Protein AF-A0A7L4RLP1-F1 (afdb_monomer)

Secondary structure (DSSP, 8-state):
-----STTSTTTSSSSSS----------------------EEEEEEEES-SEE-TT-EEEEEEEEEE-SSS-EEEEEEEEEE-TTS-EEEEEEPPPEEE-TT-EEEEEEEEE-TTPPSEEEEEEEEEEETTEEEEEEEEEEEE---SS-BTB-----PPPPPPS----B--SEEEEEEEEEEEEETT-EEEEEEEEEE-SSS-EEEEEEEESS-GGGEE-S-SEEEE-TT-EEEEEEEEE--TTPPSEEEEEEEEEESSS-EEEEEEEEEE---TT--S-EEEEEEEEETTTTEEEEEEEEE--SSS-EEEEEEEEEPPGGGTTS-EEESSSPPEEEEETTEEEEEEEEEEE-TT-EEEEEEEES---SSTHHHHT----EEEEE----HHHHEEEEEEEE--EETT-EEEEEEEEEE--SS-EEEEEEEE--TTEEEESSEEEEEEPTTEEEEEEEEEEE-S--SSEEEEEEEEE-SS-EEEEEEEEEEE----GGG--SSTT--HHHHHHHHHHHHHHHHHHHHHHHHHHHH------HHHHHHHHHHHHHHHHTT--

Structure (mmCIF, N/CA/C/O backbone):
data_AF-A0A7L4RLP1-F1
#
_entry.id   AF-A0A7L4RLP1-F1
#
loop_
_atom_site.group_PDB
_atom_site.id
_atom_site.type_symbol
_atom_site.label_atom_id
_atom_site.label_alt_id
_atom_site.label_comp_id
_atom_site.label_asym_id
_atom_site.label_entity_id
_atom_site.label_seq_id
_atom_site.pdbx_PDB_ins_code
_atom_site.Cartn_x
_atom_site.Cartn_y
_atom_site.Cartn_z
_atom_site.occupancy
_atom_site.B_iso_or_equiv
_atom_site.auth_seq_id
_atom_site.auth_comp_id
_atom_site.auth_asym_id
_atom_site.auth_atom_id
_atom_site.pdbx_PDB_model_num
ATOM 1 N N . MET A 1 1 ? -9.596 30.353 81.092 1.00 39.12 1 MET A N 1
ATOM 2 C CA . MET A 1 1 ? -9.784 31.436 80.103 1.00 39.12 1 MET A CA 1
ATOM 3 C C . MET A 1 1 ? -9.853 30.833 78.700 1.00 39.12 1 MET A C 1
ATOM 5 O O . MET A 1 1 ? -8.863 30.300 78.221 1.00 39.12 1 MET A O 1
ATOM 9 N N . ARG A 1 2 ? -11.062 30.830 78.116 1.00 36.66 2 ARG A N 1
ATOM 10 C CA . ARG A 1 2 ? -11.370 30.705 76.669 1.00 36.66 2 ARG A CA 1
ATOM 11 C C . ARG A 1 2 ? -11.007 32.035 75.952 1.00 36.66 2 ARG A C 1
ATOM 13 O O . ARG A 1 2 ? -10.793 32.994 76.691 1.00 36.66 2 ARG A O 1
ATOM 20 N N . PRO A 1 3 ? -11.055 32.176 74.602 1.00 52.66 3 PRO A N 1
ATOM 21 C CA . PRO A 1 3 ? -11.388 31.195 73.555 1.00 52.66 3 PRO A CA 1
ATOM 22 C C . PRO A 1 3 ? -10.395 31.129 72.364 1.00 52.66 3 PRO A C 1
ATOM 24 O O . PRO A 1 3 ? -9.657 32.058 72.060 1.00 52.66 3 PRO A O 1
ATOM 27 N N . ARG A 1 4 ? -10.479 30.015 71.625 1.00 49.50 4 ARG A N 1
ATOM 28 C CA . ARG A 1 4 ? -10.108 29.857 70.209 1.00 49.50 4 ARG A CA 1
ATOM 29 C C . ARG A 1 4 ? -11.377 29.444 69.452 1.00 49.50 4 ARG A C 1
ATOM 31 O O . ARG A 1 4 ? -11.600 28.249 69.317 1.00 49.50 4 ARG A O 1
ATOM 38 N N . ILE A 1 5 ? -12.230 30.382 69.034 1.00 45.12 5 ILE A N 1
ATOM 39 C CA . ILE A 1 5 ? -13.384 30.124 68.141 1.00 45.12 5 ILE A CA 1
ATOM 40 C C . ILE A 1 5 ? -13.726 31.425 67.394 1.00 45.12 5 ILE A C 1
ATOM 42 O O . ILE A 1 5 ? -14.712 32.049 67.738 1.00 45.12 5 ILE A O 1
ATOM 46 N N . GLU A 1 6 ? -12.932 31.865 66.409 1.00 41.09 6 GLU A N 1
ATOM 47 C CA . GLU A 1 6 ? -13.387 32.922 65.464 1.00 41.09 6 GLU A CA 1
ATOM 48 C C . GLU A 1 6 ? -12.879 32.768 64.012 1.00 41.09 6 GLU A C 1
ATOM 50 O O . GLU A 1 6 ? -13.422 33.389 63.108 1.00 41.09 6 GLU A O 1
ATOM 55 N N . ILE A 1 7 ? -11.919 31.886 63.707 1.00 45.38 7 ILE A N 1
ATOM 56 C CA . ILE A 1 7 ? -11.312 31.852 62.354 1.00 45.38 7 ILE A CA 1
ATOM 57 C C . ILE A 1 7 ? -12.051 30.926 61.359 1.00 45.38 7 ILE A C 1
ATOM 59 O O . ILE A 1 7 ? -11.829 31.006 60.156 1.00 45.38 7 ILE A O 1
ATOM 63 N N . ALA A 1 8 ? -13.001 30.101 61.811 1.00 40.88 8 ALA A N 1
ATOM 64 C CA . ALA A 1 8 ? -13.726 29.181 60.921 1.00 40.88 8 ALA A CA 1
ATOM 65 C C . ALA A 1 8 ? -14.966 29.792 60.230 1.00 40.88 8 ALA A C 1
ATOM 67 O O . ALA A 1 8 ? -15.481 29.195 59.291 1.00 40.88 8 ALA A O 1
ATOM 68 N N . ILE A 1 9 ? -15.438 30.974 60.649 1.00 41.31 9 ILE A N 1
ATOM 69 C CA . ILE A 1 9 ? -16.675 31.581 60.111 1.00 41.31 9 ILE A CA 1
ATOM 70 C C . ILE A 1 9 ? -16.385 32.596 58.987 1.00 41.31 9 ILE A C 1
ATOM 72 O O . ILE A 1 9 ? -17.222 32.812 58.116 1.00 41.31 9 ILE A O 1
ATOM 76 N N . LEU A 1 10 ? -15.167 33.143 58.903 1.00 39.00 10 LEU A N 1
ATOM 77 C CA . LEU A 1 10 ? -14.805 34.146 57.889 1.00 39.00 10 LEU A CA 1
ATOM 78 C C . LEU A 1 10 ? -14.444 33.570 56.507 1.00 39.00 10 LEU A C 1
ATOM 80 O O . LEU A 1 10 ? -14.458 34.307 55.526 1.00 39.00 10 LEU A O 1
ATOM 84 N N . PHE A 1 11 ? -14.190 32.262 56.394 1.00 39.62 11 PHE A N 1
ATOM 85 C CA . PHE A 1 11 ? -13.879 31.620 55.106 1.00 39.62 11 PHE A CA 1
ATOM 86 C C . PHE A 1 11 ? -15.116 31.064 54.376 1.00 39.62 11 PHE A C 1
ATOM 88 O O . PHE A 1 11 ? -15.053 30.802 53.178 1.00 39.62 11 PHE A O 1
ATOM 95 N N . SER A 1 12 ? -16.257 30.936 55.066 1.00 35.69 12 SER A N 1
ATOM 96 C CA . SER A 1 12 ? -17.522 30.477 54.467 1.00 35.69 12 SER A CA 1
ATOM 97 C C . SER A 1 12 ? -18.300 31.597 53.768 1.00 35.69 12 SER A C 1
ATOM 99 O O . SER A 1 12 ? -19.121 31.310 52.901 1.00 35.69 12 SER A O 1
ATOM 101 N N . SER A 1 13 ? -18.054 32.864 54.115 1.00 35.47 13 SER A N 1
ATOM 102 C CA . SER A 1 13 ? -18.838 34.001 53.604 1.00 35.47 13 SER A CA 1
ATOM 103 C C . SER A 1 13 ? -18.221 34.684 52.378 1.00 35.47 13 SER A C 1
ATOM 105 O O . SER A 1 13 ? -18.878 35.505 51.747 1.00 35.47 13 SER A O 1
ATOM 107 N N . PHE A 1 14 ? -16.982 34.343 52.005 1.00 37.22 14 PHE A N 1
ATOM 108 C CA . PHE A 1 14 ? -16.291 34.941 50.851 1.00 37.22 14 PHE A CA 1
ATOM 109 C C . PHE A 1 14 ? -16.418 34.113 49.558 1.00 37.22 14 PHE A C 1
ATOM 111 O O . PHE A 1 14 ? -16.071 34.587 48.481 1.00 37.22 14 PHE A O 1
ATOM 118 N N . LEU A 1 15 ? -16.962 32.893 49.636 1.00 35.09 15 LEU A N 1
ATOM 119 C CA . LEU A 1 15 ? -17.110 31.988 48.487 1.00 35.09 15 LEU A CA 1
ATOM 120 C C . LEU A 1 15 ? -18.535 31.950 47.904 1.00 35.09 15 LEU A C 1
ATOM 122 O O . LEU A 1 15 ? -18.807 31.152 47.013 1.00 35.09 15 LEU A O 1
ATOM 126 N N . LEU A 1 16 ? -19.430 32.833 48.369 1.00 34.00 16 LEU A N 1
ATOM 127 C CA . LEU A 1 16 ? -20.825 32.924 47.910 1.00 34.00 16 LEU A CA 1
ATOM 128 C C . LEU A 1 16 ? -21.128 34.168 47.044 1.00 34.00 16 LEU A C 1
ATOM 130 O O . LEU A 1 16 ? -22.289 34.457 46.779 1.00 34.00 16 LEU A O 1
ATOM 134 N N . LEU A 1 17 ? -20.104 34.912 46.601 1.00 33.91 17 LEU A N 1
ATOM 135 C CA . LEU A 1 17 ? -20.259 36.192 45.879 1.00 33.91 17 LEU A CA 1
ATOM 136 C C . LEU A 1 17 ? -19.638 36.218 44.466 1.00 33.91 17 LEU A C 1
ATOM 138 O O . LEU A 1 17 ? -19.551 37.277 43.856 1.00 33.91 17 LEU A O 1
ATOM 142 N N . LEU A 1 18 ? -19.250 35.060 43.913 1.00 34.50 18 LEU A N 1
ATOM 143 C CA . LEU A 1 18 ? -18.668 34.935 42.561 1.00 34.50 18 LEU A CA 1
ATOM 144 C C . LEU A 1 18 ? -19.548 34.167 41.553 1.00 34.50 18 LEU A C 1
ATOM 146 O O . LEU A 1 18 ? -19.056 33.712 40.525 1.00 34.50 18 LEU A O 1
ATOM 150 N N . ALA A 1 19 ? -20.853 34.053 41.808 1.00 37.62 19 ALA A N 1
ATOM 151 C CA . ALA A 1 19 ? -21.810 33.435 40.885 1.00 37.62 19 ALA A CA 1
ATOM 152 C C . ALA A 1 19 ? -22.995 34.368 40.585 1.00 37.62 19 ALA A C 1
ATOM 154 O O . ALA A 1 19 ? -24.143 34.043 40.873 1.00 37.62 19 ALA A O 1
ATOM 155 N N . ILE A 1 20 ? -22.718 35.542 40.008 1.00 38.56 20 ILE A N 1
ATOM 156 C CA . ILE A 1 20 ? -23.745 36.338 39.323 1.00 38.56 20 ILE A CA 1
ATOM 157 C C . ILE A 1 20 ? -23.470 36.215 37.819 1.00 38.56 20 ILE A C 1
ATOM 159 O O . ILE A 1 20 ? -22.458 36.747 37.355 1.00 38.56 20 ILE A O 1
ATOM 163 N N . PRO A 1 21 ? -24.315 35.520 37.038 1.00 39.47 21 PRO A N 1
ATOM 164 C CA . PRO A 1 21 ? -24.238 35.599 35.590 1.00 39.47 21 PRO A CA 1
ATOM 165 C C . PRO A 1 21 ? -24.695 36.999 35.171 1.00 39.47 21 PRO A C 1
ATOM 167 O O . PRO A 1 21 ? -25.851 37.376 35.353 1.00 39.47 21 PRO A O 1
ATOM 170 N N . ILE A 1 22 ? -23.772 37.792 34.630 1.00 38.44 22 ILE A N 1
ATOM 171 C CA . ILE A 1 22 ? -24.110 39.030 33.932 1.00 38.44 22 ILE A CA 1
ATOM 172 C C . ILE A 1 22 ? -24.711 38.604 32.588 1.00 38.44 22 ILE A C 1
ATOM 174 O O . ILE A 1 22 ? -23.985 38.323 31.638 1.00 38.44 22 ILE A O 1
ATOM 178 N N . CYS A 1 23 ? -26.040 38.498 32.525 1.00 37.50 23 CYS A N 1
ATOM 179 C CA . CYS A 1 23 ? -26.764 38.438 31.259 1.00 37.50 23 CYS A CA 1
ATOM 180 C C . CYS A 1 23 ? -26.601 39.790 30.558 1.00 37.50 23 CYS A C 1
ATOM 182 O O . CYS A 1 23 ? -27.240 40.770 30.939 1.00 37.50 23 CYS A O 1
ATOM 184 N N . SER A 1 24 ? -25.733 39.858 29.549 1.00 38.56 24 SER A N 1
ATOM 185 C CA . SER A 1 24 ? -25.779 40.930 28.563 1.00 38.56 24 SER A CA 1
ATOM 186 C C . SER A 1 24 ? -26.797 40.554 27.488 1.00 38.56 24 SER A C 1
ATOM 188 O O . SER A 1 24 ? -26.629 39.582 26.754 1.00 38.56 24 SER A O 1
ATOM 190 N N . GLU A 1 25 ? -27.875 41.330 27.389 1.00 41.38 25 GLU A N 1
ATOM 191 C CA . GLU A 1 25 ? -28.794 41.286 26.252 1.00 41.38 25 GLU A CA 1
ATOM 192 C C . GLU A 1 25 ? -28.092 41.886 25.025 1.00 41.38 25 GLU A C 1
ATOM 194 O O . GLU A 1 25 ? -28.233 43.060 24.685 1.00 41.38 25 GLU A O 1
ATOM 199 N N . GLY A 1 26 ? -27.253 41.077 24.379 1.00 39.50 26 GLY A N 1
ATOM 200 C CA . GLY A 1 26 ? -26.740 41.364 23.049 1.00 39.50 26 GLY A CA 1
ATOM 201 C C . GLY A 1 26 ? -27.787 40.965 22.018 1.00 39.50 26 GLY A C 1
ATOM 202 O O . GLY A 1 26 ? -27.977 39.776 21.767 1.00 39.50 26 GLY A O 1
ATOM 203 N N . TYR A 1 27 ? -28.453 41.946 21.410 1.00 35.88 27 TYR A N 1
ATOM 204 C CA . TYR A 1 27 ? -29.290 41.738 20.230 1.00 35.88 27 TYR A CA 1
ATOM 205 C C . TYR A 1 27 ? -28.430 41.136 19.111 1.00 35.88 27 TYR A C 1
ATOM 207 O O . TYR A 1 27 ? -27.682 41.835 18.429 1.00 35.88 27 TYR A O 1
ATOM 215 N N . THR A 1 28 ? -28.497 39.818 18.946 1.00 38.31 28 THR A N 1
ATOM 216 C CA . THR A 1 28 ? -27.893 39.115 17.818 1.00 38.31 28 THR A CA 1
ATOM 217 C C . THR A 1 28 ? -28.867 39.207 16.658 1.00 38.31 28 THR A C 1
ATOM 219 O O . THR A 1 28 ? -29.883 38.514 16.604 1.00 38.31 28 THR A O 1
ATOM 222 N N . THR A 1 29 ? -28.570 40.099 15.717 1.00 36.66 29 THR A N 1
ATOM 223 C CA . THR A 1 29 ? -29.226 40.118 14.412 1.00 36.66 29 THR A CA 1
ATOM 224 C C . THR A 1 29 ? -28.964 38.766 13.755 1.00 36.66 29 THR A C 1
ATOM 226 O O . THR A 1 29 ? -27.879 38.511 13.236 1.00 36.66 29 THR A O 1
ATOM 229 N N . THR A 1 30 ? -29.937 37.862 13.838 1.00 35.09 30 THR A N 1
ATOM 230 C CA . THR A 1 30 ? -29.843 36.536 13.230 1.00 35.09 30 THR A CA 1
ATOM 231 C C . THR A 1 30 ? -30.061 36.724 11.734 1.00 35.09 30 THR A C 1
ATOM 233 O O . THR A 1 30 ? -31.189 36.720 11.252 1.00 35.09 30 THR A O 1
ATOM 236 N N . GLN A 1 31 ? -28.984 36.981 10.989 1.00 35.25 31 GLN A N 1
ATOM 237 C CA . GLN A 1 31 ? -29.020 36.853 9.537 1.00 35.25 31 GLN A CA 1
ATOM 238 C C . GLN A 1 31 ? -29.075 35.361 9.216 1.00 35.25 31 GLN A C 1
ATOM 240 O O . GLN A 1 31 ? -28.064 34.661 9.246 1.00 35.25 31 GLN A O 1
ATOM 245 N N . THR A 1 32 ? -30.277 34.858 8.956 1.00 33.44 32 THR A N 1
ATOM 246 C CA . THR A 1 32 ? -30.477 33.504 8.447 1.00 33.44 32 THR A CA 1
ATOM 247 C C . THR A 1 32 ? -30.023 33.479 6.991 1.00 33.44 32 THR A C 1
ATOM 249 O O . THR A 1 32 ? -30.786 33.782 6.076 1.00 33.44 32 THR A O 1
ATOM 252 N N . TYR A 1 33 ? -28.751 33.157 6.762 1.00 37.31 33 TYR A N 1
ATOM 253 C CA . TYR A 1 33 ? -28.287 32.782 5.434 1.00 37.31 33 TYR A CA 1
ATOM 254 C C . TYR A 1 33 ? -28.877 31.407 5.128 1.00 37.31 33 TYR A C 1
ATOM 256 O O . TYR A 1 33 ? -28.449 30.405 5.700 1.00 37.31 33 TYR A O 1
ATOM 264 N N . MET A 1 34 ? -29.875 31.347 4.246 1.00 38.09 34 MET A N 1
ATOM 265 C CA . MET A 1 34 ? -30.231 30.083 3.607 1.00 38.09 34 MET A CA 1
ATOM 266 C C . MET A 1 34 ? -29.081 29.728 2.665 1.00 38.09 34 MET A C 1
ATOM 268 O O . MET A 1 34 ? -29.043 30.169 1.519 1.00 38.09 34 MET A O 1
ATOM 272 N N . ALA A 1 35 ? -28.085 29.010 3.185 1.00 52.41 35 ALA A N 1
ATOM 273 C CA . ALA A 1 35 ? -27.053 28.421 2.353 1.00 52.41 35 ALA A CA 1
ATOM 274 C C . ALA A 1 35 ? -27.744 27.395 1.456 1.00 52.41 35 ALA A C 1
ATOM 276 O O . ALA A 1 35 ? -28.312 26.422 1.950 1.00 52.41 35 ALA A O 1
ATOM 277 N N . VAL A 1 36 ? -27.746 27.645 0.147 1.00 62.75 36 VAL A N 1
ATOM 278 C CA . VAL A 1 36 ? -28.240 26.671 -0.824 1.00 62.75 36 VAL A CA 1
ATOM 279 C C . VAL A 1 36 ? -27.369 25.424 -0.677 1.00 62.75 36 VAL A C 1
ATOM 281 O O . VAL A 1 36 ? -26.151 25.476 -0.862 1.00 62.75 36 VAL A O 1
ATOM 284 N N . THR A 1 37 ? -27.979 24.324 -0.246 1.00 79.75 37 THR A N 1
ATOM 285 C CA . THR A 1 37 ? -27.302 23.039 -0.102 1.00 79.75 37 THR A CA 1
ATOM 286 C C . THR A 1 37 ? -27.323 22.340 -1.451 1.00 79.75 37 THR A C 1
ATOM 288 O O . THR A 1 37 ? -28.371 21.858 -1.870 1.00 79.75 37 THR A O 1
ATOM 291 N N . GLU A 1 38 ? -26.182 22.294 -2.130 1.00 92.50 38 GLU A N 1
ATOM 292 C CA . GLU A 1 38 ? -26.035 21.580 -3.401 1.00 92.50 38 GLU A CA 1
ATOM 293 C C . GLU A 1 38 ? -24.974 20.490 -3.241 1.00 92.50 38 GLU A C 1
ATOM 295 O O . GLU A 1 38 ? -23.873 20.775 -2.743 1.00 92.50 38 GLU A O 1
ATOM 300 N N . PRO A 1 39 ? -25.254 19.247 -3.655 1.00 95.62 39 PRO A N 1
ATOM 301 C CA . PRO A 1 39 ? -24.224 18.232 -3.750 1.00 95.62 39 PRO A CA 1
ATOM 302 C C . PRO A 1 39 ? -23.351 18.494 -4.975 1.00 95.62 39 PRO A C 1
ATOM 304 O O . PRO A 1 39 ? -23.808 18.986 -6.009 1.00 95.62 39 PRO A O 1
ATOM 307 N N . ARG A 1 40 ? -22.066 18.158 -4.870 1.00 97.06 40 ARG A N 1
ATOM 308 C CA . ARG A 1 40 ? -21.119 18.266 -5.983 1.00 97.06 40 ARG A CA 1
ATOM 309 C C . ARG A 1 40 ? -20.174 17.087 -5.922 1.00 97.06 40 ARG A C 1
ATOM 311 O O . ARG A 1 40 ? -19.381 16.996 -4.989 1.00 97.06 40 ARG A O 1
ATOM 318 N N . VAL A 1 41 ? -20.287 16.186 -6.891 1.00 97.62 41 VAL A N 1
ATOM 319 C CA . VAL A 1 41 ? -19.477 14.968 -6.946 1.00 97.62 41 VAL A CA 1
ATOM 320 C C . VAL A 1 41 ? -18.426 15.104 -8.038 1.00 97.62 41 VAL A C 1
ATOM 322 O O . VAL A 1 41 ? -18.726 15.504 -9.161 1.00 97.62 41 VAL A O 1
ATOM 325 N N . GLU A 1 42 ? -17.192 14.750 -7.704 1.00 98.06 42 GLU A N 1
ATOM 326 C CA . GLU A 1 42 ? -16.085 14.606 -8.648 1.00 98.06 42 GLU A CA 1
ATOM 327 C C . GLU A 1 42 ? -15.537 13.176 -8.618 1.00 98.06 42 GLU A C 1
ATOM 329 O O . GLU A 1 42 ? -15.527 12.521 -7.571 1.00 98.06 42 GLU A O 1
ATOM 334 N N . VAL A 1 43 ? -15.048 12.714 -9.767 1.00 98.12 43 VAL A N 1
ATOM 335 C CA . VAL A 1 43 ? -14.184 11.535 -9.854 1.00 98.12 43 VAL A CA 1
ATOM 336 C C . VAL A 1 43 ? -12.761 12.011 -9.592 1.00 98.12 43 VAL A C 1
ATOM 338 O O . VAL A 1 43 ? -12.214 12.810 -10.354 1.00 98.12 43 VAL A O 1
ATOM 341 N N . ARG A 1 44 ? -12.170 11.555 -8.492 1.00 95.69 44 ARG A N 1
ATOM 342 C CA . ARG A 1 44 ? -10.816 11.929 -8.079 1.00 95.69 44 ARG A CA 1
ATOM 343 C C . ARG A 1 44 ? -9.748 11.116 -8.783 1.00 95.69 44 ARG A C 1
ATOM 345 O O . ARG A 1 44 ? -8.745 11.691 -9.192 1.00 95.69 44 ARG A O 1
ATOM 352 N N . ASP A 1 45 ? -9.964 9.812 -8.899 1.00 92.62 45 ASP A N 1
ATOM 353 C CA . ASP A 1 45 ? -8.993 8.897 -9.486 1.00 92.62 45 ASP A CA 1
ATOM 354 C C . ASP A 1 45 ? -9.680 7.690 -10.135 1.00 92.62 45 ASP A C 1
ATOM 356 O O . ASP A 1 45 ? -10.810 7.333 -9.785 1.00 92.62 45 ASP A O 1
ATOM 360 N N . LEU A 1 46 ? -8.966 7.079 -11.075 1.00 96.81 46 LEU A N 1
ATOM 361 C CA . LEU A 1 46 ? -9.281 5.808 -11.711 1.00 96.81 46 LEU A CA 1
ATOM 362 C C . LEU A 1 46 ? -8.016 4.954 -11.642 1.00 96.81 46 LEU A C 1
ATOM 364 O O . LEU A 1 46 ? -7.010 5.308 -12.253 1.00 96.81 46 LEU A O 1
ATOM 368 N N . THR A 1 47 ? -8.056 3.829 -10.940 1.00 87.62 47 THR A N 1
ATOM 369 C CA . THR A 1 47 ? -6.924 2.901 -10.839 1.00 87.62 47 THR A CA 1
ATOM 370 C C . THR A 1 47 ? -7.283 1.537 -11.418 1.00 87.62 47 THR A C 1
ATOM 372 O O . THR A 1 47 ? -8.447 1.131 -11.444 1.00 87.62 47 THR A O 1
ATOM 375 N N . LEU A 1 48 ? -6.268 0.857 -11.952 1.00 92.50 48 LEU A N 1
ATOM 376 C CA . LEU A 1 48 ? -6.367 -0.484 -12.516 1.00 92.50 48 LEU A CA 1
ATOM 377 C C . LEU A 1 48 ? -5.393 -1.387 -11.763 1.00 92.50 48 LEU A C 1
ATOM 379 O O . LEU A 1 48 ? -4.277 -0.958 -11.459 1.00 92.50 48 LEU A O 1
ATOM 383 N N . ASN A 1 49 ? -5.784 -2.635 -11.509 1.00 78.94 49 ASN A N 1
ATOM 384 C CA . ASN A 1 49 ? -4.879 -3.629 -10.921 1.00 78.94 49 ASN A CA 1
ATOM 385 C C . ASN A 1 49 ? -3.752 -4.054 -11.887 1.00 78.94 49 ASN A C 1
ATOM 387 O O . ASN A 1 49 ? -2.670 -4.422 -11.438 1.00 78.94 49 ASN A O 1
ATOM 391 N N . SER A 1 50 ? -3.973 -3.957 -13.204 1.00 82.25 50 SER A N 1
ATOM 392 C CA . SER A 1 50 ? -2.953 -4.167 -14.232 1.00 82.25 50 SER A CA 1
ATOM 393 C C . SER A 1 50 ? -3.154 -3.249 -15.439 1.00 82.25 50 SER A C 1
ATOM 395 O O . SER A 1 50 ? -4.276 -2.982 -15.867 1.00 82.25 50 SER A O 1
ATOM 397 N N . TYR A 1 51 ? -2.038 -2.802 -16.022 1.00 87.81 51 TYR A N 1
ATOM 398 C CA . TYR A 1 51 ? -2.000 -1.991 -17.245 1.00 87.81 51 TYR A CA 1
ATOM 399 C C . TYR A 1 51 ? -1.670 -2.810 -18.502 1.00 87.81 51 TYR A C 1
ATOM 401 O O . TYR A 1 51 ? -1.697 -2.266 -19.605 1.00 87.81 51 TYR A O 1
ATOM 409 N N . SER A 1 52 ? -1.382 -4.105 -18.348 1.00 86.06 52 SER A N 1
ATOM 410 C CA . SER A 1 52 ? -1.106 -5.043 -19.439 1.00 86.06 52 SER A CA 1
ATOM 411 C C . SER A 1 52 ? -1.732 -6.396 -19.109 1.00 86.06 52 SER A C 1
ATOM 413 O O . SER A 1 52 ? -1.397 -6.998 -18.091 1.00 86.06 52 SER A O 1
ATOM 415 N N . VAL A 1 53 ? -2.642 -6.878 -19.951 1.00 88.25 53 VAL A N 1
ATOM 416 C CA . VAL A 1 53 ? -3.381 -8.132 -19.729 1.00 88.25 53 VAL A CA 1
ATOM 417 C C . VAL A 1 53 ? -3.498 -8.949 -21.009 1.00 88.25 53 VAL A C 1
ATOM 419 O O . VAL A 1 53 ? -3.253 -8.440 -22.099 1.00 88.25 53 VAL A O 1
ATOM 422 N N . TYR A 1 54 ? -3.897 -10.213 -20.900 1.00 88.12 54 TYR A N 1
ATOM 423 C CA . TYR A 1 54 ? -4.136 -11.065 -22.062 1.00 88.12 54 TYR A CA 1
ATOM 424 C C . TYR A 1 54 ? -5.614 -11.008 -22.504 1.00 88.12 54 TYR A C 1
ATOM 426 O O . TYR A 1 54 ? -6.496 -10.634 -21.718 1.00 88.12 54 TYR A O 1
ATOM 434 N N . PRO A 1 55 ? -5.928 -11.375 -23.761 1.00 89.44 55 PRO A N 1
ATOM 435 C CA . PRO A 1 55 ? -7.294 -11.672 -24.168 1.00 89.44 55 PRO A CA 1
ATOM 436 C C . PRO A 1 55 ? -7.903 -12.731 -23.241 1.00 89.44 55 PRO A C 1
ATOM 438 O O . PRO A 1 55 ? -7.279 -13.751 -22.951 1.00 89.44 55 PRO A O 1
ATOM 441 N N . GLY A 1 56 ? -9.114 -12.480 -22.762 1.00 84.31 56 GLY A N 1
ATOM 442 C CA . GLY A 1 56 ? -9.861 -13.337 -21.843 1.00 84.31 56 GLY A CA 1
ATOM 443 C C . GLY A 1 56 ? -9.574 -13.088 -20.362 1.00 84.31 56 GLY A C 1
ATOM 444 O O . GLY A 1 56 ? -10.328 -13.576 -19.522 1.00 84.31 56 GLY A O 1
ATOM 445 N N . SER A 1 57 ? -8.532 -12.324 -20.020 1.00 85.44 57 SER A N 1
ATOM 446 C CA . SER A 1 57 ? -8.233 -11.940 -18.637 1.00 85.44 57 SER A CA 1
ATOM 447 C C . SER A 1 57 ? -9.290 -11.002 -18.045 1.00 85.44 57 SER A C 1
ATOM 449 O O . SER A 1 57 ? -10.112 -10.417 -18.750 1.00 85.44 57 SER A O 1
ATOM 451 N N . SER A 1 58 ? -9.234 -10.829 -16.728 1.00 88.69 58 SER A N 1
ATOM 452 C CA . SER A 1 58 ? -10.037 -9.854 -15.995 1.00 88.69 58 SER A CA 1
ATOM 453 C C . SER A 1 58 ? -9.155 -8.723 -15.469 1.00 88.69 58 SER A C 1
ATOM 455 O O . SER A 1 58 ? -8.035 -8.967 -15.028 1.00 88.69 58 SER A O 1
ATOM 457 N N . ILE A 1 59 ? -9.664 -7.495 -15.517 1.00 90.25 59 ILE A N 1
ATOM 458 C CA . ILE A 1 59 ? -9.055 -6.293 -14.944 1.00 90.25 59 ILE A CA 1
ATOM 459 C C . ILE A 1 59 ? -9.998 -5.756 -13.873 1.00 90.25 59 ILE A C 1
ATOM 461 O O . ILE A 1 59 ? -11.201 -5.634 -14.113 1.00 90.25 59 ILE A O 1
ATOM 465 N N . ASP A 1 60 ? -9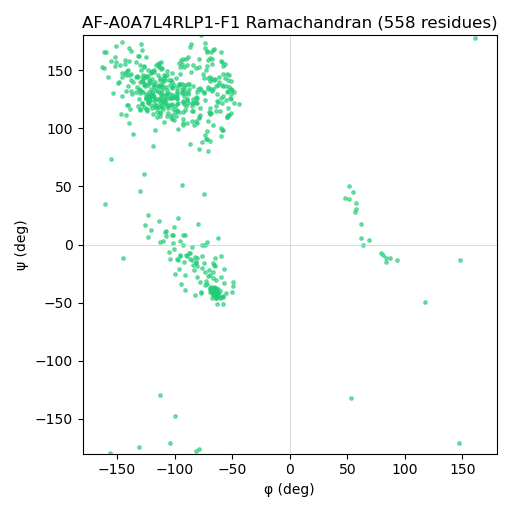.450 -5.376 -12.726 1.00 89.00 60 ASP A N 1
ATOM 466 C CA . ASP A 1 60 ? -10.201 -4.657 -11.707 1.00 89.00 60 ASP A CA 1
ATOM 467 C C . ASP A 1 60 ? -10.034 -3.157 -11.897 1.00 89.00 60 ASP A C 1
ATOM 469 O O . ASP A 1 60 ? -8.917 -2.634 -11.882 1.00 89.00 60 ASP A O 1
ATOM 473 N N . PHE A 1 61 ? -11.161 -2.470 -12.050 1.00 95.75 61 PHE A N 1
ATOM 474 C CA . PHE A 1 61 ? -11.225 -1.020 -12.140 1.00 95.75 61 PHE A CA 1
ATOM 475 C C . PHE A 1 61 ? -11.743 -0.460 -10.823 1.00 95.75 61 PHE A C 1
ATOM 477 O O . PHE A 1 61 ? -12.835 -0.832 -10.377 1.00 95.75 61 PHE A O 1
ATOM 484 N N . SER A 1 62 ? -10.993 0.462 -10.229 1.00 93.38 62 SER A N 1
ATOM 485 C CA . SER A 1 62 ? -11.353 1.146 -8.991 1.00 93.38 62 SER A CA 1
ATOM 486 C C . SER A 1 62 ? -11.503 2.648 -9.238 1.00 93.38 62 SER A C 1
ATOM 488 O O . SER A 1 62 ? -10.628 3.286 -9.821 1.00 93.38 62 SER A O 1
ATOM 490 N N . VAL A 1 63 ? -12.647 3.209 -8.843 1.00 97.12 63 VAL A N 1
ATOM 491 C CA . VAL A 1 63 ? -13.004 4.620 -9.036 1.00 97.12 63 VAL A CA 1
ATOM 492 C C . VAL A 1 63 ? -13.127 5.288 -7.674 1.00 97.12 63 VAL A C 1
ATOM 494 O O . VAL A 1 63 ? -13.912 4.847 -6.833 1.00 97.12 63 VAL A O 1
ATOM 497 N N . SER A 1 64 ? -12.390 6.380 -7.465 1.00 94.44 64 SER A N 1
ATOM 498 C CA . SER A 1 64 ? -12.505 7.198 -6.256 1.00 94.44 64 SER A CA 1
ATOM 499 C C . SER A 1 64 ? -13.418 8.395 -6.509 1.00 94.44 64 SER A C 1
ATOM 501 O O . SER A 1 64 ? -13.165 9.210 -7.399 1.00 94.44 64 SER A O 1
ATOM 503 N N . LEU A 1 65 ? -14.481 8.511 -5.720 1.00 96.38 65 LEU A N 1
ATOM 504 C CA . LEU A 1 65 ? -15.467 9.584 -5.768 1.00 96.38 65 LEU A CA 1
ATOM 505 C C . LEU A 1 65 ? -15.321 10.487 -4.547 1.00 96.38 65 LEU A C 1
ATOM 507 O O . LEU A 1 65 ? -15.053 10.016 -3.440 1.00 96.38 65 LEU A O 1
ATOM 511 N N . ARG A 1 66 ? -15.566 11.785 -4.723 1.00 97.19 66 ARG A N 1
ATOM 512 C CA . ARG A 1 66 ? -15.638 12.745 -3.617 1.00 97.19 66 ARG A CA 1
ATOM 513 C C . ARG A 1 66 ? -16.855 13.638 -3.761 1.00 97.19 66 ARG A C 1
ATOM 515 O O . ARG A 1 66 ? -17.043 14.245 -4.811 1.00 97.19 66 ARG A O 1
ATOM 522 N N . ASN A 1 67 ? -17.629 13.784 -2.688 1.00 96.12 67 ASN A N 1
ATOM 523 C CA . ASN A 1 67 ? -18.634 14.838 -2.597 1.00 96.12 67 ASN A CA 1
ATOM 524 C C . ASN A 1 67 ? -18.015 16.066 -1.918 1.00 96.12 67 ASN A C 1
ATOM 526 O O . ASN A 1 67 ? -17.746 16.058 -0.720 1.00 96.12 67 ASN A O 1
ATOM 530 N N . PHE A 1 68 ? -17.759 17.122 -2.682 1.00 94.50 68 PHE A N 1
ATOM 531 C CA . PHE A 1 68 ? -17.248 18.401 -2.177 1.00 94.50 68 PHE A CA 1
ATOM 532 C C . PHE A 1 68 ? -18.347 19.473 -2.073 1.00 94.50 68 PHE A C 1
ATOM 534 O O . PHE A 1 68 ? -18.048 20.641 -1.824 1.00 94.50 68 PHE A O 1
ATOM 541 N N . GLY A 1 69 ? -19.608 19.084 -2.278 1.00 92.19 69 GLY A N 1
ATOM 542 C CA . GLY A 1 69 ? -20.775 19.923 -2.038 1.00 92.19 69 GLY A CA 1
ATOM 543 C C . GLY A 1 69 ? -21.150 20.011 -0.559 1.00 92.19 69 GLY A C 1
ATOM 544 O O . GLY A 1 69 ? -20.473 19.480 0.321 1.00 92.19 69 GLY A O 1
ATOM 545 N N . THR A 1 70 ? -22.258 20.696 -0.291 1.00 89.44 70 THR A N 1
ATOM 546 C CA . THR A 1 70 ? -22.788 20.932 1.063 1.00 89.44 70 THR A CA 1
ATOM 547 C C . THR A 1 70 ? -24.011 20.074 1.392 1.00 89.44 70 THR A C 1
ATOM 549 O O . THR A 1 70 ? -24.439 20.059 2.544 1.00 89.44 70 THR A O 1
ATOM 552 N N . ALA A 1 71 ? -24.547 19.330 0.419 1.00 89.25 71 ALA A N 1
ATOM 553 C CA . ALA A 1 71 ? -25.616 18.347 0.608 1.00 89.25 71 ALA A CA 1
ATOM 554 C C . ALA A 1 71 ? -25.097 16.916 0.404 1.00 89.25 71 ALA A C 1
ATOM 556 O O . ALA A 1 71 ? -24.148 16.701 -0.354 1.00 89.25 71 ALA A O 1
ATOM 557 N N . SER A 1 72 ? -25.720 15.931 1.055 1.00 92.25 72 SER A N 1
ATOM 558 C CA . SER A 1 72 ? -25.510 14.521 0.715 1.00 92.25 72 SER A CA 1
ATOM 559 C C . SER A 1 72 ? -26.175 14.186 -0.619 1.00 92.25 72 SER A C 1
ATOM 561 O O . SER A 1 72 ? -27.155 14.816 -1.004 1.00 92.25 72 SER A O 1
ATOM 563 N N . THR A 1 73 ? -25.658 13.182 -1.324 1.00 97.44 73 THR A N 1
ATOM 564 C CA . THR A 1 73 ? -26.265 12.700 -2.570 1.00 97.44 73 THR A CA 1
ATOM 565 C C . THR A 1 73 ? -25.983 11.220 -2.786 1.00 97.44 73 THR A C 1
ATOM 567 O O . THR A 1 73 ? -25.185 10.617 -2.069 1.00 97.44 73 THR A O 1
ATOM 570 N N . THR A 1 74 ? -26.644 10.634 -3.778 1.00 97.62 74 THR A N 1
ATOM 571 C CA . THR A 1 74 ? -26.354 9.284 -4.261 1.00 97.62 74 THR A CA 1
ATOM 572 C C . THR A 1 74 ? -25.688 9.397 -5.624 1.00 97.62 74 THR A C 1
ATOM 574 O O . THR A 1 74 ? -26.268 9.963 -6.551 1.00 97.62 74 THR A O 1
ATOM 577 N N . ALA A 1 75 ? -24.474 8.870 -5.739 1.00 97.38 75 ALA A N 1
ATOM 578 C CA . ALA A 1 75 ? -23.707 8.874 -6.974 1.00 97.38 75 ALA A CA 1
ATOM 579 C C . ALA A 1 75 ? -23.628 7.462 -7.558 1.00 97.38 75 ALA A C 1
ATOM 581 O O . ALA A 1 75 ? -23.488 6.484 -6.828 1.00 97.38 75 ALA A O 1
ATOM 582 N N . THR A 1 76 ? -23.678 7.362 -8.881 1.00 98.00 76 THR A N 1
ATOM 583 C CA . THR A 1 76 ? -23.288 6.155 -9.626 1.00 98.00 76 THR A CA 1
ATOM 584 C C . THR A 1 76 ? -22.068 6.484 -10.471 1.00 98.00 76 THR A C 1
ATOM 586 O O . THR A 1 76 ? -21.861 7.647 -10.818 1.00 98.00 76 THR A O 1
ATOM 589 N N . SER A 1 77 ? -21.258 5.487 -10.815 1.00 98.12 77 SER A N 1
ATOM 590 C CA . SER A 1 77 ? -20.141 5.674 -11.741 1.00 98.12 77 SER A CA 1
ATOM 591 C C . SER A 1 77 ? -20.199 4.683 -12.890 1.00 98.12 77 SER A C 1
ATOM 593 O O . SER A 1 77 ? -20.746 3.585 -12.766 1.00 98.12 77 SER A O 1
ATOM 595 N N . GLU A 1 78 ? -19.635 5.097 -14.015 1.00 98.50 78 GLU A N 1
ATOM 596 C CA . GLU A 1 78 ? -19.459 4.297 -15.210 1.00 98.50 78 GLU A CA 1
ATOM 597 C C . GLU A 1 78 ? -18.023 4.457 -15.717 1.00 98.50 78 GLU A C 1
ATOM 599 O O . GLU A 1 78 ? -17.504 5.573 -15.793 1.00 98.50 78 GLU A O 1
ATOM 604 N N . VAL A 1 79 ? -17.392 3.342 -16.090 1.00 98.56 79 VAL A N 1
ATOM 605 C CA . VAL A 1 79 ? -16.123 3.330 -16.826 1.00 98.56 79 VAL A CA 1
ATOM 606 C C . VAL A 1 79 ? -16.388 2.823 -18.239 1.00 98.56 79 VAL A C 1
ATOM 608 O O . VAL A 1 79 ? -16.824 1.686 -18.424 1.00 98.56 79 VAL A O 1
ATOM 611 N N . LYS A 1 80 ? -16.116 3.662 -19.243 1.00 98.62 80 LYS A N 1
ATOM 612 C CA . LYS A 1 80 ? -16.173 3.290 -20.665 1.00 98.62 80 LYS A CA 1
ATOM 613 C C . LYS A 1 80 ? -14.783 2.960 -21.174 1.00 98.62 80 LYS A C 1
ATOM 615 O O . LYS A 1 80 ? -13.842 3.708 -20.922 1.00 98.62 80 LYS A O 1
ATOM 620 N N . ILE A 1 81 ? -14.669 1.864 -21.910 1.00 98.50 81 ILE A N 1
ATOM 621 C CA . ILE A 1 81 ? -13.413 1.370 -22.466 1.00 98.50 81 ILE A CA 1
ATOM 622 C C . ILE A 1 81 ? -13.444 1.588 -23.970 1.00 98.50 81 ILE A C 1
ATOM 624 O O . ILE A 1 81 ? -14.345 1.101 -24.649 1.00 98.50 81 ILE A O 1
ATOM 628 N N . TYR A 1 82 ? -12.455 2.318 -24.466 1.00 98.44 82 TYR A N 1
ATOM 629 C CA . TYR A 1 82 ? -12.269 2.672 -25.863 1.00 98.44 82 TYR A CA 1
ATOM 630 C C . TYR A 1 82 ? -11.083 1.906 -26.440 1.00 98.44 82 TYR A C 1
ATOM 632 O O . TYR A 1 82 ? -10.069 1.729 -25.760 1.00 98.44 82 TYR A O 1
ATOM 640 N N . ASP A 1 83 ? -11.202 1.465 -27.686 1.00 97.31 83 ASP A N 1
ATOM 641 C CA . ASP A 1 83 ? -10.073 0.953 -28.461 1.00 97.31 83 ASP A CA 1
ATOM 642 C C . ASP A 1 83 ? -9.241 2.090 -29.092 1.00 97.31 83 ASP A C 1
ATOM 644 O O . ASP A 1 83 ? -9.512 3.278 -28.906 1.00 97.31 83 ASP A O 1
ATOM 648 N N . ALA A 1 84 ? -8.216 1.729 -29.868 1.00 91.38 84 ALA A N 1
ATOM 649 C CA . ALA A 1 84 ? -7.355 2.684 -30.569 1.00 91.38 84 ALA A CA 1
ATOM 650 C C . ALA A 1 84 ? -8.070 3.517 -31.658 1.00 91.38 84 ALA A C 1
ATOM 652 O O . ALA A 1 84 ? -7.488 4.475 -32.163 1.00 91.38 84 ALA A O 1
ATOM 653 N N . SER A 1 85 ? -9.301 3.154 -32.036 1.00 96.56 85 SER A N 1
ATOM 654 C CA . SER A 1 85 ? -10.145 3.894 -32.984 1.00 96.56 85 SER A CA 1
ATOM 655 C C . SER A 1 85 ? -11.211 4.737 -32.273 1.00 96.56 85 SER A C 1
ATOM 657 O O . SER A 1 85 ? -12.173 5.160 -32.913 1.00 96.56 85 SER A O 1
ATOM 659 N N . ASP A 1 86 ? -11.074 4.950 -30.959 1.00 96.81 86 ASP A N 1
ATOM 660 C CA . ASP A 1 86 ? -12.044 5.643 -30.105 1.00 96.81 86 ASP A CA 1
ATOM 661 C C . ASP A 1 86 ? -13.458 5.029 -30.139 1.00 96.81 86 ASP A C 1
ATOM 663 O O . ASP A 1 86 ? -14.461 5.702 -29.888 1.00 96.81 86 ASP A O 1
ATOM 667 N N . THR A 1 87 ? -13.559 3.723 -30.403 1.00 97.44 87 THR A N 1
ATOM 668 C CA . THR A 1 87 ? -14.828 2.989 -30.336 1.00 97.44 87 THR A CA 1
ATOM 669 C C . THR A 1 87 ? -15.011 2.385 -28.948 1.00 97.44 87 THR A C 1
ATOM 671 O O . THR A 1 87 ? -14.098 1.756 -28.418 1.00 97.44 87 THR A O 1
ATOM 674 N N . VAL A 1 88 ? -16.198 2.553 -28.350 1.00 98.06 88 VAL A N 1
ATOM 675 C CA . VAL A 1 88 ? -16.521 1.940 -27.051 1.00 98.06 88 VAL A CA 1
ATOM 676 C C . VAL A 1 88 ? -16.661 0.429 -27.222 1.00 98.06 88 VAL A C 1
ATOM 678 O O . VAL A 1 88 ? -17.594 -0.045 -27.869 1.00 98.06 88 VAL A O 1
ATOM 681 N N . VAL A 1 89 ? -15.752 -0.322 -26.608 1.00 97.81 89 VAL A N 1
ATOM 682 C CA . VAL A 1 89 ? -15.710 -1.792 -26.631 1.00 97.81 89 VAL A CA 1
ATOM 683 C C . VAL A 1 89 ? -16.193 -2.429 -25.327 1.00 97.81 89 VAL A C 1
ATOM 685 O O . VAL A 1 89 ? -16.433 -3.633 -25.276 1.00 97.81 89 VAL A O 1
ATOM 688 N N . GLY A 1 90 ? -16.351 -1.639 -24.263 1.00 97.44 90 GLY A N 1
ATOM 689 C CA . GLY A 1 90 ? -16.824 -2.118 -22.970 1.00 97.44 90 GLY A CA 1
ATOM 690 C C . GLY A 1 90 ? -17.349 -0.995 -22.085 1.00 97.44 90 GLY A C 1
ATOM 691 O O . GLY A 1 90 ? -16.899 0.147 -22.179 1.00 97.44 90 GLY A O 1
ATOM 692 N N . THR A 1 91 ? -18.287 -1.345 -21.208 1.00 98.25 91 THR A N 1
ATOM 693 C CA . THR A 1 91 ? -18.874 -0.439 -20.219 1.00 98.25 91 THR A CA 1
ATOM 694 C C . THR A 1 91 ? -18.989 -1.158 -18.882 1.00 98.25 91 THR A C 1
ATOM 696 O O . THR A 1 91 ? -19.531 -2.262 -18.812 1.00 98.25 91 THR A O 1
ATOM 699 N N . ILE A 1 92 ? -18.498 -0.526 -17.820 1.00 98.06 92 ILE A N 1
ATOM 700 C CA . ILE A 1 92 ? -18.551 -1.028 -16.447 1.00 98.06 92 ILE A CA 1
ATOM 701 C C . ILE A 1 92 ? -19.428 -0.081 -15.637 1.00 98.06 92 ILE A C 1
ATOM 703 O O . ILE A 1 92 ? -19.028 1.048 -15.365 1.00 98.06 92 ILE A O 1
ATOM 707 N N . SER A 1 93 ? -20.613 -0.536 -15.241 1.00 97.94 93 SER A N 1
ATOM 708 C CA . SER A 1 93 ? -21.523 0.237 -14.388 1.00 97.94 93 SER A CA 1
ATOM 709 C C . SER A 1 93 ? -21.370 -0.192 -12.931 1.00 97.94 93 SER A C 1
ATOM 711 O O . SER A 1 93 ? -21.441 -1.388 -12.633 1.00 97.94 93 SER A O 1
ATOM 713 N N . TYR A 1 94 ? -21.172 0.766 -12.032 1.00 97.69 94 TYR A N 1
ATOM 714 C CA . TYR A 1 94 ? -21.038 0.530 -10.596 1.00 97.69 94 TYR A CA 1
ATOM 715 C C . TYR A 1 94 ? -22.369 0.734 -9.874 1.00 97.69 94 TYR A C 1
ATOM 717 O O . TYR A 1 94 ? -23.234 1.475 -10.346 1.00 97.69 94 TYR A O 1
ATOM 725 N N . ASP A 1 95 ? -22.508 0.098 -8.712 1.00 95.38 95 ASP A N 1
ATOM 726 C CA . ASP A 1 95 ? -23.664 0.304 -7.846 1.00 95.38 95 ASP A CA 1
ATOM 727 C C . ASP A 1 95 ? -23.668 1.719 -7.254 1.00 95.38 95 ASP A C 1
ATOM 729 O O . ASP A 1 95 ? -22.637 2.389 -7.140 1.00 95.38 95 ASP A O 1
ATOM 733 N N . ALA A 1 96 ? -24.860 2.187 -6.893 1.00 97.25 96 ALA A N 1
ATOM 734 C CA . ALA A 1 96 ? -25.048 3.506 -6.316 1.00 97.25 96 ALA A CA 1
ATOM 735 C C . ALA A 1 96 ? -24.433 3.596 -4.908 1.00 97.25 96 ALA A C 1
ATOM 737 O O . ALA A 1 96 ? -24.673 2.733 -4.064 1.00 97.25 96 ALA A O 1
ATOM 738 N N . VAL A 1 97 ? -23.693 4.673 -4.630 1.00 94.50 97 VAL A N 1
ATOM 739 C CA . VAL A 1 97 ? -23.086 4.954 -3.321 1.00 94.50 97 VAL A CA 1
ATOM 740 C C . VAL A 1 97 ? -23.601 6.278 -2.759 1.00 94.50 97 VAL A C 1
ATOM 742 O O . VAL A 1 97 ? -23.664 7.291 -3.458 1.00 94.50 97 VAL A O 1
ATOM 745 N N . VAL A 1 98 ? -23.981 6.274 -1.481 1.00 94.88 98 VAL A N 1
ATOM 746 C CA . VAL A 1 98 ? -24.383 7.489 -0.760 1.00 94.88 98 VAL A CA 1
ATOM 747 C C . VAL A 1 98 ? -23.129 8.221 -0.284 1.00 94.88 98 VAL A C 1
ATOM 749 O O . VAL A 1 98 ? -22.287 7.631 0.390 1.00 94.88 98 VAL A O 1
ATOM 752 N N . LEU A 1 99 ? -23.018 9.506 -0.620 1.00 87.50 99 LEU A N 1
ATOM 753 C CA . LEU A 1 99 ? -21.891 10.366 -0.267 1.00 87.50 99 LEU A CA 1
ATOM 754 C C . LEU A 1 99 ? -22.355 11.568 0.560 1.00 87.50 99 LEU A C 1
ATOM 756 O O . LEU A 1 99 ? -23.116 12.413 0.078 1.00 87.50 99 LEU A O 1
ATOM 760 N N . TYR A 1 100 ? -21.843 11.695 1.780 1.00 91.50 100 TYR A N 1
ATOM 761 C CA . TYR A 1 100 ? -22.024 12.869 2.637 1.00 91.50 100 TYR A CA 1
ATOM 762 C C . TYR A 1 100 ? -21.085 14.025 2.240 1.00 91.50 100 TYR A C 1
ATOM 764 O O . TYR A 1 100 ? -20.062 13.788 1.591 1.00 91.50 100 TYR A O 1
ATOM 772 N N . PRO A 1 101 ? -21.388 15.280 2.630 1.00 92.94 101 PRO A N 1
ATOM 773 C CA . PRO A 1 101 ? -20.495 16.417 2.409 1.00 92.94 101 PRO A CA 1
ATOM 774 C C . PRO A 1 101 ? -19.070 16.152 2.910 1.00 92.94 101 PRO A C 1
ATOM 776 O O . PRO A 1 101 ? -18.858 15.801 4.070 1.00 92.94 101 PRO A O 1
ATOM 779 N N . GLY A 1 102 ? -18.086 16.317 2.029 1.00 81.06 102 GLY A N 1
ATOM 780 C CA . GLY A 1 102 ? -16.668 16.081 2.303 1.00 81.06 102 GLY A CA 1
ATOM 781 C C . GLY A 1 102 ? -16.221 14.617 2.234 1.00 81.06 102 GLY A C 1
ATOM 782 O O . GLY A 1 102 ? -15.014 14.374 2.256 1.00 81.06 102 GLY A O 1
ATOM 783 N N . GLN A 1 103 ? -17.142 13.655 2.123 1.00 84.06 103 GLN A N 1
ATOM 784 C CA . GLN A 1 103 ? -16.818 12.230 2.097 1.00 84.06 103 GLN A CA 1
ATOM 785 C C . GLN A 1 103 ? -16.140 11.828 0.782 1.00 84.06 103 GLN A C 1
ATOM 787 O O . GLN A 1 103 ? -16.499 12.302 -0.302 1.00 84.06 103 GLN A O 1
ATOM 792 N N . MET A 1 104 ? -15.187 10.904 0.894 1.00 86.38 104 MET A N 1
ATOM 793 C CA . MET A 1 104 ? -14.642 10.135 -0.220 1.00 86.38 104 MET A CA 1
ATOM 794 C C . MET A 1 104 ? -15.122 8.685 -0.136 1.00 86.38 104 MET A C 1
ATOM 796 O O . MET A 1 104 ? -15.258 8.145 0.962 1.00 86.38 104 MET A O 1
ATOM 800 N N . ALA A 1 105 ? -15.365 8.063 -1.285 1.00 87.06 105 ALA A N 1
ATOM 801 C CA . ALA A 1 105 ? -15.627 6.633 -1.383 1.00 87.06 105 ALA A CA 1
ATOM 802 C C . ALA A 1 105 ? -14.882 6.050 -2.580 1.00 87.06 105 ALA A C 1
ATOM 804 O O . ALA A 1 105 ? -14.751 6.709 -3.610 1.00 87.06 105 ALA A O 1
ATOM 805 N N . THR A 1 106 ? -14.441 4.806 -2.450 1.00 89.94 106 THR A N 1
ATOM 806 C CA . THR A 1 106 ? -13.789 4.063 -3.526 1.00 89.94 106 THR A CA 1
ATOM 807 C C . THR A 1 106 ? -14.630 2.836 -3.843 1.00 89.94 106 THR A C 1
ATOM 809 O O . THR A 1 106 ? -15.017 2.098 -2.939 1.00 89.94 106 THR A O 1
ATOM 812 N N . ILE A 1 107 ? -14.958 2.653 -5.120 1.00 95.56 107 ILE A N 1
ATOM 813 C CA . ILE A 1 107 ? -15.796 1.558 -5.621 1.00 95.56 107 ILE A CA 1
ATOM 814 C C . ILE A 1 107 ? -15.023 0.771 -6.677 1.00 95.56 107 ILE A C 1
ATOM 816 O O . ILE A 1 107 ? -14.358 1.364 -7.523 1.00 95.56 107 ILE A O 1
ATOM 820 N N . GLN A 1 108 ? -15.109 -0.559 -6.640 1.00 91.31 108 GLN A N 1
ATOM 821 C CA . GLN A 1 108 ? -14.328 -1.452 -7.501 1.00 91.31 108 GLN A CA 1
ATOM 822 C C . GLN A 1 108 ? -15.227 -2.453 -8.228 1.00 91.31 108 GLN A C 1
ATOM 824 O O . GLN A 1 108 ? -16.215 -2.933 -7.672 1.00 91.31 108 GLN A O 1
ATOM 829 N N . LYS A 1 109 ? -14.889 -2.760 -9.485 1.00 94.62 109 LYS A N 1
ATOM 830 C CA . LYS A 1 109 ? -15.573 -3.783 -10.278 1.00 94.62 109 LYS A CA 1
ATOM 831 C C . LYS A 1 109 ? -14.614 -4.443 -11.258 1.00 94.62 109 LYS A C 1
ATOM 833 O O . LYS A 1 109 ? -13.792 -3.778 -11.888 1.00 94.62 109 LYS A O 1
ATOM 838 N N . THR A 1 110 ? -14.754 -5.754 -11.387 1.00 89.81 110 THR A N 1
ATOM 839 C CA . THR A 1 110 ? -13.990 -6.570 -12.326 1.00 89.81 110 THR A CA 1
ATOM 840 C C . THR A 1 110 ? -14.641 -6.545 -13.706 1.00 89.81 110 THR A C 1
ATOM 842 O O . THR A 1 110 ? -15.861 -6.681 -13.836 1.00 89.81 110 THR A O 1
ATOM 845 N N . TRP A 1 111 ? -13.829 -6.408 -14.748 1.00 96.94 111 TRP A N 1
ATOM 846 C CA . TRP A 1 111 ? -14.243 -6.464 -16.144 1.00 96.94 111 TRP A CA 1
ATOM 847 C C . TRP A 1 111 ? -13.363 -7.429 -16.929 1.00 96.94 111 TRP A C 1
ATOM 849 O O . TRP A 1 111 ? -12.141 -7.385 -16.827 1.00 96.94 111 TRP A O 1
ATOM 859 N N . SER A 1 112 ? -13.985 -8.300 -17.722 1.00 93.44 112 SER A N 1
ATOM 860 C CA . SER A 1 112 ? -13.261 -9.237 -18.579 1.00 93.44 112 SER A CA 1
ATOM 861 C C . SER A 1 112 ? -12.951 -8.603 -19.930 1.00 93.44 112 SER A C 1
ATOM 863 O O . SER A 1 112 ? -13.842 -8.054 -20.578 1.00 93.44 112 SER A O 1
ATOM 865 N N . THR A 1 113 ? -11.710 -8.760 -20.392 1.00 91.94 113 THR A N 1
ATOM 866 C CA . THR A 1 113 ? -11.297 -8.383 -21.748 1.00 91.94 113 THR A CA 1
ATOM 867 C C . THR A 1 113 ? -11.956 -9.246 -22.823 1.00 91.94 113 THR A C 1
ATOM 869 O O . THR A 1 113 ? -11.943 -8.871 -23.993 1.00 91.94 113 THR A O 1
ATOM 872 N N . GLY A 1 114 ? -12.541 -10.395 -22.465 1.00 91.50 114 GLY A N 1
ATOM 873 C CA . GLY A 1 114 ? -13.233 -11.278 -23.402 1.00 91.50 114 GLY A CA 1
ATOM 874 C C . GLY A 1 114 ? -12.366 -11.648 -24.609 1.00 91.50 114 GLY A C 1
ATOM 875 O O . GLY A 1 114 ? -11.211 -12.027 -24.468 1.00 91.50 114 GLY A O 1
ATOM 876 N N . SER A 1 115 ? -12.911 -11.533 -25.817 1.00 91.75 115 SER A N 1
ATOM 877 C CA . SER A 1 115 ? -12.186 -11.789 -27.070 1.00 91.75 115 SER A CA 1
ATOM 878 C C . SER A 1 115 ? -11.638 -10.518 -27.728 1.00 91.75 115 SER A C 1
ATOM 880 O O . SER A 1 115 ? -11.428 -10.498 -28.944 1.00 91.75 115 SER A O 1
ATOM 882 N N . LEU A 1 116 ? -11.441 -9.441 -26.958 1.00 93.56 116 LEU A N 1
ATOM 883 C CA . LEU A 1 116 ? -10.965 -8.185 -27.521 1.00 93.56 116 LEU A CA 1
ATOM 884 C C . LEU A 1 116 ? -9.572 -8.344 -28.154 1.00 93.56 116 LEU A C 1
ATOM 886 O O . LEU A 1 116 ? -8.716 -9.041 -27.597 1.00 93.56 116 LEU A O 1
ATOM 890 N N . PRO A 1 117 ? -9.331 -7.711 -29.318 1.00 93.06 117 PRO A N 1
ATOM 891 C CA . PRO A 1 117 ? -8.044 -7.785 -29.990 1.00 93.06 117 PRO A CA 1
ATOM 892 C C . PRO A 1 117 ? -6.893 -7.255 -29.136 1.00 93.06 117 PRO A C 1
ATOM 894 O O . PRO A 1 117 ? -7.054 -6.424 -28.245 1.00 93.06 117 PRO A O 1
ATOM 897 N N . ILE A 1 118 ? -5.691 -7.688 -29.476 1.00 92.00 118 ILE A N 1
ATOM 898 C CA . ILE A 1 118 ? -4.459 -7.114 -28.934 1.00 92.00 118 ILE A CA 1
ATOM 899 C C . ILE A 1 118 ? -4.358 -5.658 -29.376 1.00 92.00 118 ILE A C 1
ATOM 901 O O . ILE A 1 118 ? -4.599 -5.338 -30.541 1.00 92.00 118 ILE A O 1
ATOM 905 N N . GLY A 1 119 ? -3.984 -4.782 -28.453 1.00 93.00 119 GLY A N 1
ATOM 906 C CA . GLY A 1 119 ? -3.891 -3.354 -28.715 1.00 93.00 119 GLY A CA 1
ATOM 907 C C . GLY A 1 119 ? -3.911 -2.517 -27.447 1.00 93.00 119 GLY A C 1
ATOM 908 O O . GLY A 1 119 ? -4.031 -3.034 -26.337 1.00 93.00 119 GLY A O 1
ATOM 909 N N . THR A 1 120 ? -3.787 -1.207 -27.632 1.00 91.31 120 THR A N 1
ATOM 910 C CA . THR A 1 120 ? -3.921 -0.219 -26.561 1.00 91.31 120 THR A CA 1
ATOM 911 C C . THR A 1 120 ? -5.383 0.182 -26.412 1.00 91.31 120 THR A C 1
ATOM 913 O O . THR A 1 120 ? -6.069 0.427 -27.404 1.00 91.31 120 THR A O 1
ATOM 916 N N . TYR A 1 121 ? -5.823 0.293 -25.166 1.00 97.38 121 TYR A N 1
ATOM 917 C CA . TYR A 1 121 ? -7.169 0.670 -24.769 1.00 97.38 121 TYR A CA 1
ATOM 918 C C . TYR A 1 121 ? -7.126 1.844 -23.799 1.00 97.38 121 TYR A C 1
ATOM 920 O O . TYR A 1 121 ? -6.159 2.026 -23.054 1.00 97.38 121 TYR A O 1
ATOM 928 N N . ARG A 1 122 ? -8.205 2.622 -23.789 1.00 98.25 122 ARG A N 1
ATOM 929 C CA . ARG A 1 122 ? -8.390 3.774 -22.909 1.00 98.25 122 ARG A CA 1
ATOM 930 C C . ARG A 1 122 ? -9.656 3.603 -22.085 1.00 98.25 122 ARG A C 1
ATOM 932 O O . ARG A 1 122 ? -10.740 3.481 -22.638 1.00 98.25 122 ARG A O 1
ATOM 939 N N . ALA A 1 123 ? -9.529 3.617 -20.768 1.00 98.19 123 ALA A N 1
ATOM 940 C CA . ALA A 1 123 ? -10.645 3.601 -19.835 1.00 98.19 123 ALA A CA 1
ATOM 941 C C . ALA A 1 123 ? -10.947 5.025 -19.358 1.00 98.19 123 ALA A C 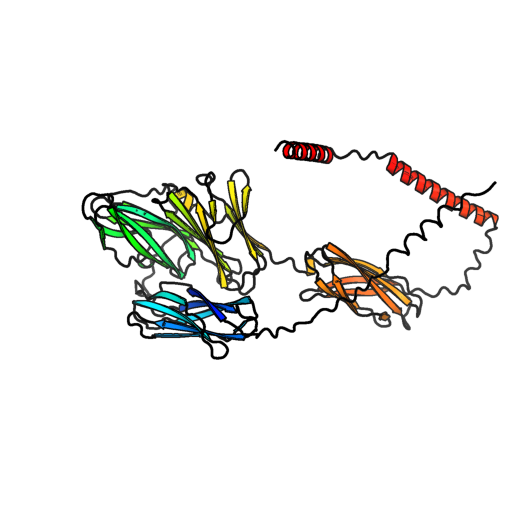1
ATOM 943 O O . ALA A 1 123 ? -10.036 5.731 -18.932 1.00 98.19 123 ALA A O 1
ATOM 944 N N . VAL A 1 124 ? -12.213 5.437 -19.417 1.00 98.56 124 VAL A N 1
ATOM 945 C CA . VAL A 1 124 ? -12.686 6.769 -19.012 1.00 98.56 124 VAL A CA 1
ATOM 946 C C . VAL A 1 124 ? -13.785 6.610 -17.969 1.00 98.56 124 VAL A C 1
ATOM 948 O O . VAL A 1 124 ? -14.853 6.080 -18.275 1.00 98.56 124 VAL A O 1
ATOM 951 N N . ALA A 1 125 ? -13.522 7.075 -16.750 1.00 98.50 125 ALA A N 1
ATOM 952 C CA . ALA A 1 125 ? -14.469 7.089 -15.644 1.00 98.50 125 ALA A CA 1
ATOM 953 C C . ALA A 1 125 ? -15.259 8.400 -15.609 1.00 98.50 125 ALA A C 1
ATOM 955 O O . ALA A 1 125 ? -14.677 9.479 -15.740 1.00 98.50 125 ALA A O 1
ATOM 956 N N . GLN A 1 126 ? -16.564 8.309 -15.365 1.00 98.56 126 GLN A N 1
ATOM 957 C CA . GLN A 1 126 ? -17.440 9.437 -15.053 1.00 98.56 126 GLN A CA 1
ATOM 958 C C . GLN A 1 126 ? -18.440 9.019 -13.971 1.00 98.56 126 GLN A C 1
ATOM 960 O O . GLN A 1 126 ? -18.809 7.848 -13.870 1.00 98.56 126 GLN A O 1
ATOM 965 N N . ALA A 1 127 ? -18.884 9.961 -13.147 1.00 98.31 127 ALA A N 1
ATOM 966 C CA . ALA A 1 127 ? -19.962 9.756 -12.193 1.00 98.31 127 ALA A CA 1
ATOM 967 C C . ALA A 1 127 ? -21.205 10.560 -12.585 1.00 98.31 127 ALA A C 1
ATOM 969 O O . ALA A 1 127 ? -21.110 11.629 -13.192 1.00 98.31 127 ALA A O 1
ATOM 970 N N . SER A 1 128 ? -22.376 10.048 -12.216 1.00 98.12 128 SER A N 1
ATOM 971 C CA . SER A 1 128 ? -23.654 10.743 -12.343 1.00 98.12 128 SER A CA 1
ATOM 972 C C . SER A 1 128 ? -24.333 10.869 -10.979 1.00 98.12 128 SER A C 1
ATOM 974 O O . SER A 1 128 ? -24.282 9.946 -10.161 1.00 98.12 128 SER A O 1
ATOM 976 N N . TYR A 1 129 ? -24.930 12.032 -10.718 1.00 98.12 129 TYR A N 1
ATOM 977 C CA . TYR A 1 129 ? -25.612 12.357 -9.463 1.00 98.12 129 TYR A CA 1
ATOM 978 C C . TYR A 1 129 ? -26.692 13.416 -9.729 1.00 98.12 129 TYR A C 1
ATOM 980 O O . TYR A 1 129 ? -26.420 14.416 -10.381 1.00 98.12 129 TYR A O 1
ATOM 988 N N . GLU A 1 130 ? -27.928 13.211 -9.265 1.00 94.88 130 GLU A N 1
ATOM 989 C CA . GLU A 1 130 ? -29.037 14.187 -9.390 1.00 94.88 130 GLU A CA 1
ATOM 990 C C . GLU A 1 130 ? -29.228 14.796 -10.797 1.00 94.88 130 GLU A C 1
ATOM 992 O O . GLU A 1 130 ? -29.521 15.978 -10.953 1.00 94.88 130 GLU A O 1
ATOM 997 N N . SER A 1 131 ? -29.085 13.981 -11.846 1.00 95.19 131 SER A N 1
ATOM 998 C CA . SER A 1 131 ? -29.119 14.402 -13.266 1.00 95.19 131 SER A CA 1
ATOM 999 C C . SER A 1 131 ? -27.928 15.251 -13.740 1.00 95.19 131 SER A C 1
ATOM 1001 O O . SER A 1 131 ? -27.901 15.667 -14.896 1.00 95.19 131 SER A O 1
ATOM 1003 N N . ASN A 1 132 ? -26.930 15.475 -12.888 1.00 96.25 132 ASN A N 1
ATOM 1004 C CA . ASN A 1 132 ? -25.645 16.068 -13.236 1.00 96.25 132 ASN A CA 1
ATOM 1005 C C . ASN A 1 132 ? -24.604 14.983 -13.541 1.00 96.25 132 ASN A C 1
ATOM 1007 O O . ASN A 1 132 ? -24.708 13.837 -13.092 1.00 96.25 132 ASN A O 1
ATOM 1011 N N . LEU A 1 133 ? -23.568 15.374 -14.281 1.00 97.44 133 LEU A N 1
ATOM 1012 C CA . LEU A 1 133 ? -22.382 14.565 -14.541 1.00 97.44 133 LEU A CA 1
ATOM 1013 C C . LEU A 1 133 ? -21.167 15.200 -13.864 1.00 97.44 133 LEU A C 1
ATOM 1015 O O . LEU A 1 133 ? -21.029 16.423 -13.841 1.00 97.44 133 LEU A O 1
ATOM 1019 N N . SER A 1 134 ? -20.274 14.367 -13.339 1.00 97.12 134 SER A N 1
ATOM 1020 C CA . SER A 1 134 ? -18.983 14.805 -12.814 1.00 97.12 134 SER A CA 1
ATOM 1021 C C . SER A 1 134 ? -17.974 15.093 -13.935 1.00 97.12 134 SER A C 1
ATOM 1023 O O . SER A 1 134 ? -18.227 14.871 -15.125 1.00 97.12 134 SER A O 1
ATOM 1025 N N . ASN A 1 135 ? -16.768 15.502 -13.535 1.00 97.31 135 ASN A N 1
ATOM 1026 C CA . ASN A 1 135 ? -15.576 15.423 -14.379 1.00 97.31 135 ASN A CA 1
ATOM 1027 C C . ASN A 1 135 ? -15.262 13.973 -14.796 1.00 97.31 135 ASN A C 1
ATOM 1029 O O . ASN A 1 135 ? -15.761 13.016 -14.196 1.00 97.31 135 ASN A O 1
ATOM 1033 N N . THR A 1 136 ? -14.391 13.834 -15.794 1.00 98.12 136 THR A N 1
ATOM 1034 C CA . THR A 1 136 ? -13.868 12.550 -16.270 1.00 98.12 136 THR A CA 1
ATOM 1035 C C . THR A 1 136 ? -12.415 12.346 -15.849 1.00 98.12 136 THR A C 1
ATOM 1037 O O . THR A 1 136 ? -11.640 13.304 -15.836 1.00 98.12 136 THR A O 1
ATOM 1040 N N . VAL A 1 137 ? -12.028 11.101 -15.568 1.00 97.19 137 VAL A N 1
ATOM 1041 C CA . VAL A 1 137 ? -10.628 10.681 -15.360 1.00 97.19 137 VAL A CA 1
ATOM 1042 C C . VAL A 1 137 ? -10.332 9.512 -16.295 1.00 97.19 137 VAL A C 1
ATOM 1044 O O . VAL A 1 137 ? -11.173 8.629 -16.446 1.00 97.19 137 VAL A O 1
ATOM 1047 N N . GLU A 1 138 ? -9.162 9.502 -16.936 1.00 98.19 138 GLU A N 1
ATOM 1048 C CA . GLU A 1 138 ? -8.791 8.473 -17.914 1.00 98.19 138 GLU A CA 1
ATOM 1049 C C . GLU A 1 138 ? -7.482 7.744 -17.569 1.00 98.19 138 GLU A C 1
ATOM 1051 O O . GLU A 1 138 ? -6.577 8.310 -16.949 1.00 98.19 138 GLU A O 1
ATOM 1056 N N . LYS A 1 139 ? -7.383 6.477 -17.989 1.00 96.69 139 LYS A N 1
ATOM 1057 C CA . LYS A 1 139 ? -6.182 5.631 -17.900 1.00 96.69 139 LYS A CA 1
ATOM 1058 C C . LYS A 1 139 ? -6.052 4.754 -19.142 1.00 96.69 139 LYS A C 1
ATOM 1060 O O . LYS A 1 139 ? -7.050 4.272 -19.669 1.00 96.69 139 LYS A O 1
ATOM 1065 N N . ASN A 1 140 ? -4.820 4.498 -19.572 1.00 95.12 140 ASN A N 1
ATOM 1066 C CA . ASN A 1 140 ? -4.532 3.616 -20.706 1.00 95.12 140 ASN A CA 1
ATOM 1067 C C . ASN A 1 140 ? -4.035 2.255 -20.217 1.00 95.12 140 ASN A C 1
ATOM 1069 O O . ASN A 1 140 ? -3.238 2.216 -19.287 1.00 95.12 140 ASN A O 1
ATOM 1073 N N . PHE A 1 141 ? -4.436 1.168 -20.872 1.00 93.94 141 PHE A N 1
ATOM 1074 C CA . PHE A 1 141 ? -3.913 -0.186 -20.652 1.00 93.94 141 PHE A CA 1
ATOM 1075 C C . PHE A 1 141 ? -3.752 -0.918 -21.991 1.00 93.94 141 PHE A C 1
ATOM 1077 O O . PHE A 1 141 ? -4.190 -0.421 -23.026 1.00 93.94 141 PHE A O 1
ATOM 1084 N N . SER A 1 142 ? -3.089 -2.072 -22.011 1.00 92.69 142 SER A N 1
ATOM 1085 C CA . SER A 1 142 ? -2.865 -2.857 -23.231 1.00 92.69 142 SER A CA 1
ATOM 1086 C C . SER A 1 142 ? -3.349 -4.294 -23.080 1.00 92.69 142 SER A C 1
ATOM 1088 O O . SER A 1 142 ? -3.105 -4.934 -22.059 1.00 92.69 142 SER A O 1
ATOM 1090 N N . ILE A 1 143 ? -3.990 -4.817 -24.122 1.00 92.62 143 ILE A N 1
ATOM 1091 C CA . ILE A 1 143 ? -4.187 -6.255 -24.297 1.00 92.62 143 ILE A CA 1
ATOM 1092 C C . ILE A 1 143 ? -3.019 -6.763 -25.139 1.00 92.62 143 ILE A C 1
ATOM 1094 O O . ILE A 1 143 ? -2.804 -6.263 -26.241 1.00 92.62 143 ILE A O 1
ATOM 1098 N N . ILE A 1 144 ? -2.256 -7.726 -24.629 1.00 89.12 144 ILE A N 1
ATOM 1099 C CA . ILE A 1 144 ? -1.056 -8.285 -25.263 1.00 89.12 144 ILE A CA 1
ATOM 1100 C C . ILE A 1 144 ? -1.251 -9.764 -25.603 1.00 89.12 144 ILE A C 1
ATOM 1102 O O . ILE A 1 144 ? -2.064 -10.451 -24.996 1.00 89.12 144 ILE A O 1
ATOM 1106 N N . ASN A 1 145 ? -0.527 -10.270 -26.601 1.00 84.25 145 ASN A N 1
ATOM 1107 C CA . ASN A 1 145 ? -0.632 -11.675 -27.004 1.00 84.25 145 ASN A CA 1
ATOM 1108 C C . ASN A 1 145 ? -0.103 -12.585 -25.874 1.00 84.25 145 ASN A C 1
ATOM 1110 O O . ASN A 1 145 ? 0.985 -12.296 -25.366 1.00 84.25 145 ASN A O 1
ATOM 1114 N N . PRO A 1 146 ? -0.797 -13.677 -25.495 1.00 65.62 146 PRO A N 1
ATOM 1115 C CA . PRO A 1 146 ? -0.203 -14.693 -24.639 1.00 65.62 146 PRO A CA 1
ATOM 1116 C C . PRO A 1 146 ? 0.957 -15.316 -25.411 1.00 65.62 146 PRO A C 1
ATOM 1118 O O . PRO A 1 146 ? 0.787 -15.831 -26.517 1.00 65.62 146 PRO A O 1
ATOM 1121 N N . THR A 1 147 ? 2.162 -15.210 -24.871 1.00 56.16 147 THR A N 1
ATOM 1122 C CA . THR A 1 147 ? 3.388 -15.496 -25.621 1.00 56.16 147 THR A CA 1
ATOM 1123 C C . THR A 1 147 ? 3.640 -16.987 -25.868 1.00 56.16 147 THR A C 1
ATOM 1125 O O . THR A 1 147 ? 4.583 -17.301 -26.584 1.00 56.16 147 THR A O 1
ATOM 1128 N N . THR A 1 148 ? 2.776 -17.908 -25.411 1.00 47.41 148 THR A N 1
ATOM 1129 C CA . THR A 1 148 ? 2.842 -19.340 -25.778 1.00 47.41 148 THR A CA 1
ATOM 1130 C C . THR A 1 148 ? 1.534 -20.103 -25.482 1.00 47.41 148 THR A C 1
ATOM 1132 O O . THR A 1 148 ? 0.807 -19.717 -24.566 1.00 47.41 148 THR A O 1
ATOM 1135 N N . PRO A 1 149 ? 1.210 -21.193 -26.217 1.00 48.19 149 PRO A N 1
ATOM 1136 C CA . PRO A 1 149 ? 0.002 -21.996 -26.003 1.00 48.19 149 PRO A CA 1
ATOM 1137 C C . PRO A 1 149 ? -0.010 -22.705 -24.635 1.00 48.19 149 PRO A C 1
ATOM 1139 O O . PRO A 1 149 ? 1.022 -23.245 -24.226 1.00 48.19 149 PRO A O 1
ATOM 1142 N N . PRO A 1 150 ? -1.172 -22.802 -23.963 1.00 46.56 150 PRO A N 1
ATOM 1143 C CA . PRO A 1 150 ? -1.319 -23.573 -22.735 1.00 46.56 150 PRO A CA 1
ATOM 1144 C C . PRO A 1 150 ? -1.191 -25.065 -23.061 1.00 46.56 150 PRO A C 1
ATOM 1146 O O . PRO A 1 150 ? -2.027 -25.630 -23.765 1.00 46.56 150 PRO A O 1
ATOM 1149 N N . GLY A 1 151 ? -0.128 -25.711 -22.581 1.00 51.47 151 GLY A N 1
ATOM 1150 C CA . GLY A 1 151 ? 0.008 -27.168 -22.681 1.00 51.47 151 GLY A CA 1
ATOM 1151 C C . GLY A 1 151 ? 1.428 -27.699 -22.824 1.00 51.47 151 GLY A C 1
ATOM 1152 O O . GLY A 1 151 ? 1.636 -28.896 -22.630 1.00 51.47 151 GLY A O 1
ATOM 1153 N N . GLN A 1 152 ? 2.418 -26.855 -23.117 1.00 52.06 152 GLN A N 1
ATOM 1154 C CA . GLN A 1 152 ? 3.805 -27.256 -22.899 1.00 52.06 152 GLN A CA 1
ATOM 1155 C C . GLN A 1 152 ? 4.137 -26.973 -21.431 1.00 52.06 152 GLN A C 1
ATOM 1157 O O . GLN A 1 152 ? 3.899 -25.847 -21.003 1.00 52.06 152 GLN A O 1
ATOM 1162 N N . PRO A 1 153 ? 4.624 -27.957 -20.647 1.00 53.50 153 PRO A N 1
ATOM 1163 C CA . PRO A 1 153 ? 5.038 -27.712 -19.273 1.00 53.50 153 PRO A CA 1
ATOM 1164 C C . PRO A 1 153 ? 6.046 -26.571 -19.297 1.00 53.50 153 PRO A C 1
ATOM 1166 O O . PRO A 1 153 ? 7.142 -26.718 -19.849 1.00 53.50 153 PRO A O 1
ATOM 1169 N N . THR A 1 154 ? 5.629 -25.417 -18.777 1.00 56.69 154 THR A N 1
ATOM 1170 C CA . THR A 1 154 ? 6.479 -24.249 -18.606 1.00 56.69 154 THR A CA 1
ATOM 1171 C C . THR A 1 154 ? 7.675 -24.757 -17.832 1.00 56.69 154 THR A C 1
ATOM 1173 O O . THR A 1 154 ? 7.519 -25.327 -16.751 1.00 56.69 154 THR A O 1
ATOM 1176 N N . LYS A 1 155 ? 8.862 -24.685 -18.436 1.00 69.25 155 LYS A N 1
ATOM 1177 C CA . LYS A 1 155 ? 10.088 -25.090 -17.759 1.00 69.25 155 LYS A CA 1
ATOM 1178 C C . LYS A 1 155 ? 10.119 -24.307 -16.453 1.00 69.25 155 LYS A C 1
ATOM 1180 O O . LYS A 1 155 ? 10.223 -23.087 -16.508 1.00 69.25 155 LYS A O 1
ATOM 1185 N N . GLU A 1 156 ? 9.966 -25.006 -15.332 1.00 78.12 156 GLU A N 1
ATOM 1186 C CA . GLU A 1 156 ? 9.866 -24.394 -14.012 1.00 78.12 156 GLU A CA 1
ATOM 1187 C C . GLU A 1 156 ? 11.065 -23.463 -13.823 1.00 78.12 156 GLU A C 1
ATOM 1189 O O . GLU A 1 156 ? 12.224 -23.897 -13.823 1.00 78.12 156 GLU A O 1
ATOM 1194 N N . VAL A 1 157 ? 10.797 -22.158 -13.787 1.00 82.38 157 VAL A N 1
ATOM 1195 C CA . VAL A 1 157 ? 11.839 -21.160 -13.579 1.00 82.38 157 VAL A CA 1
ATOM 1196 C C . VAL A 1 157 ? 11.956 -20.970 -12.089 1.00 82.38 157 VAL A C 1
ATOM 1198 O O . VAL A 1 157 ? 11.101 -20.365 -11.453 1.00 82.38 157 VAL A O 1
ATOM 1201 N N . LEU A 1 158 ? 13.021 -21.535 -11.539 1.00 89.62 158 LEU A N 1
ATOM 1202 C CA . LEU A 1 158 ? 13.318 -21.397 -10.129 1.00 89.62 158 LEU A CA 1
ATOM 1203 C C . LEU A 1 158 ? 13.863 -19.989 -9.845 1.00 89.62 158 LEU A C 1
ATOM 1205 O O . LEU A 1 158 ? 14.643 -19.468 -10.654 1.00 89.62 158 LEU A O 1
ATOM 1209 N N . PRO A 1 159 ? 13.509 -19.396 -8.691 1.00 90.50 159 PRO A N 1
ATOM 1210 C CA . PRO A 1 159 ? 14.157 -18.194 -8.193 1.00 90.50 159 PRO A CA 1
ATOM 1211 C C . PRO A 1 159 ? 15.674 -18.362 -8.184 1.00 90.50 159 PRO A C 1
ATOM 1213 O O . PRO A 1 159 ? 16.198 -19.428 -7.841 1.00 90.50 159 PRO A O 1
ATOM 1216 N N . ILE A 1 160 ? 16.391 -17.305 -8.547 1.00 88.50 160 ILE A N 1
ATOM 1217 C CA . ILE A 1 160 ? 17.848 -17.344 -8.557 1.00 88.50 160 ILE A CA 1
ATOM 1218 C C . ILE A 1 160 ? 18.409 -16.820 -7.238 1.00 88.50 160 ILE A C 1
ATOM 1220 O O . ILE A 1 160 ? 17.811 -15.993 -6.552 1.00 88.50 160 ILE A O 1
ATOM 1224 N N . ILE A 1 161 ? 19.622 -17.252 -6.910 1.00 85.88 161 ILE A N 1
ATOM 1225 C CA . ILE A 1 161 ? 20.400 -16.619 -5.847 1.00 85.88 161 ILE A CA 1
ATOM 1226 C C . ILE A 1 161 ? 20.987 -15.329 -6.421 1.00 85.88 161 ILE A C 1
ATOM 1228 O O . ILE A 1 161 ? 21.779 -15.380 -7.366 1.00 85.88 161 ILE A O 1
ATOM 1232 N N . ILE A 1 162 ? 20.597 -14.182 -5.861 1.00 88.56 162 ILE A N 1
ATOM 1233 C CA . ILE A 1 162 ? 21.108 -12.876 -6.288 1.00 88.56 162 ILE A CA 1
ATOM 1234 C C . ILE A 1 162 ? 22.638 -12.846 -6.109 1.00 88.56 162 ILE A C 1
ATOM 1236 O O . ILE A 1 162 ? 23.128 -13.120 -5.008 1.00 88.56 162 ILE A O 1
ATOM 1240 N N . PRO A 1 163 ? 23.411 -12.516 -7.162 1.00 88.62 163 PRO A N 1
ATOM 1241 C CA . PRO A 1 163 ? 24.853 -12.340 -7.049 1.00 88.62 163 PRO A CA 1
ATOM 1242 C C . PRO A 1 163 ? 25.238 -11.320 -5.964 1.00 88.62 163 PRO A C 1
ATOM 1244 O O . PRO A 1 163 ? 24.545 -10.318 -5.787 1.00 88.62 163 PRO A O 1
ATOM 1247 N N . PRO A 1 164 ? 26.380 -11.500 -5.276 1.00 88.88 164 PRO A N 1
ATOM 1248 C CA . PRO A 1 164 ? 26.811 -10.590 -4.211 1.00 88.88 164 PRO A CA 1
ATOM 1249 C C . PRO A 1 164 ? 27.153 -9.178 -4.712 1.00 88.88 164 PRO A C 1
ATOM 1251 O O . PRO A 1 164 ? 27.233 -8.247 -3.918 1.00 88.88 164 PRO A O 1
ATOM 1254 N N . THR A 1 165 ? 27.382 -9.015 -6.016 1.00 94.19 165 THR A N 1
ATOM 1255 C CA . THR A 1 165 ? 27.688 -7.733 -6.657 1.00 94.19 165 THR A CA 1
ATOM 1256 C C . THR A 1 165 ? 27.010 -7.698 -8.013 1.00 94.19 165 THR A C 1
ATOM 1258 O O . THR A 1 165 ? 27.115 -8.657 -8.784 1.00 94.19 165 THR A O 1
ATOM 1261 N N . ILE A 1 166 ? 26.317 -6.600 -8.305 1.00 95.81 166 ILE A N 1
ATOM 1262 C CA . ILE A 1 166 ? 25.580 -6.399 -9.551 1.00 95.81 166 ILE A CA 1
ATOM 1263 C C . ILE A 1 166 ? 25.865 -4.985 -10.028 1.00 95.81 166 ILE A C 1
ATOM 1265 O O . ILE A 1 166 ? 25.232 -4.021 -9.607 1.00 95.81 166 ILE A O 1
ATOM 1269 N N . THR A 1 167 ? 26.845 -4.875 -10.915 1.00 96.69 167 THR A N 1
ATOM 1270 C CA . THR A 1 167 ? 27.293 -3.592 -11.453 1.00 96.69 167 THR A CA 1
ATOM 1271 C C . THR A 1 167 ? 26.912 -3.508 -12.930 1.00 96.69 167 THR A C 1
ATOM 1273 O O . THR A 1 167 ? 27.344 -4.370 -13.704 1.00 96.69 167 THR A O 1
ATOM 1276 N N . PRO A 1 168 ? 26.145 -2.488 -13.350 1.00 97.12 168 PRO A N 1
ATOM 1277 C CA . PRO A 1 168 ? 25.864 -2.244 -14.759 1.00 97.12 168 PRO A CA 1
ATOM 1278 C C . PRO A 1 168 ? 27.146 -2.038 -15.573 1.00 97.12 168 PRO A C 1
ATOM 1280 O O . PRO A 1 168 ? 28.125 -1.449 -15.104 1.00 97.12 168 PRO A O 1
ATOM 1283 N N . VAL A 1 169 ? 27.131 -2.476 -16.830 1.00 97.56 169 VAL A N 1
ATOM 1284 C CA . VAL A 1 169 ? 28.219 -2.249 -17.788 1.00 97.56 169 VAL A CA 1
ATOM 1285 C C . VAL A 1 169 ? 27.835 -1.077 -18.683 1.00 97.56 169 VAL A C 1
ATOM 1287 O O . VAL A 1 169 ? 26.833 -1.131 -19.394 1.00 97.56 169 VAL A O 1
ATOM 1290 N N . LYS A 1 170 ? 28.635 -0.007 -18.665 1.00 96.69 170 LYS A N 1
ATOM 1291 C CA . LYS A 1 170 ? 28.382 1.204 -19.459 1.00 96.69 170 LYS A CA 1
ATOM 1292 C C . LYS A 1 170 ? 29.168 1.167 -20.771 1.00 96.69 170 LYS A C 1
ATOM 1294 O O . LYS A 1 170 ? 30.395 1.226 -20.764 1.00 96.69 170 LYS A O 1
ATOM 1299 N N . GLY A 1 171 ? 28.452 1.086 -21.889 1.00 96.31 171 GLY A N 1
ATOM 1300 C CA . GLY A 1 171 ? 28.968 1.274 -23.244 1.00 96.31 171 GLY A CA 1
ATOM 1301 C C . GLY A 1 171 ? 28.679 2.681 -23.781 1.00 96.31 171 GLY A C 1
ATOM 1302 O O . GLY A 1 171 ? 28.622 3.656 -23.034 1.00 96.31 171 GLY A O 1
ATOM 1303 N N . LYS A 1 172 ? 28.471 2.797 -25.102 1.00 96.75 172 LYS A N 1
ATOM 1304 C CA . LYS A 1 172 ? 28.119 4.078 -25.758 1.00 96.75 172 LYS A CA 1
ATOM 1305 C C . LYS A 1 172 ? 26.670 4.512 -25.510 1.00 96.75 172 LYS A C 1
ATOM 1307 O O . LYS A 1 172 ? 26.331 5.671 -25.741 1.00 96.75 172 LYS A O 1
ATOM 1312 N N . VAL A 1 173 ? 25.828 3.594 -25.042 1.00 97.12 173 VAL A N 1
ATOM 1313 C CA . VAL A 1 173 ? 24.488 3.890 -24.528 1.00 97.12 173 VAL A CA 1
ATOM 1314 C C . VAL A 1 173 ? 24.517 3.772 -23.015 1.00 97.12 173 VAL A C 1
ATOM 1316 O O . VAL A 1 173 ? 24.994 2.774 -22.489 1.00 97.12 173 VAL A O 1
ATOM 1319 N N . VAL A 1 174 ? 24.003 4.758 -22.298 1.00 97.12 174 VAL A N 1
ATOM 1320 C CA . VAL A 1 174 ? 23.931 4.717 -20.835 1.00 97.12 174 VAL A CA 1
ATOM 1321 C C . VAL A 1 174 ? 22.472 4.679 -20.406 1.00 97.12 174 VAL A C 1
ATOM 1323 O O . VAL A 1 174 ? 21.649 5.423 -20.940 1.00 97.12 174 VAL A O 1
ATOM 1326 N N . PHE A 1 175 ? 22.165 3.820 -19.439 1.00 97.19 175 PHE A N 1
ATOM 1327 C CA . PHE A 1 175 ? 20.881 3.788 -18.750 1.00 97.19 175 PHE A CA 1
ATOM 1328 C C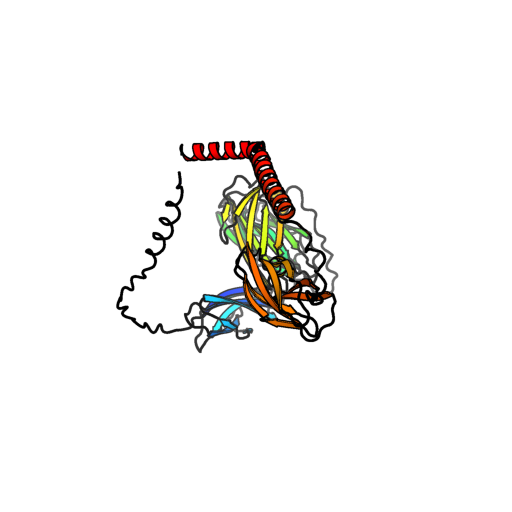 . PHE A 1 175 ? 20.869 4.917 -17.715 1.00 97.19 175 PHE A C 1
ATOM 1330 O O . PHE A 1 175 ? 21.623 4.886 -16.749 1.00 97.19 175 PHE A O 1
ATOM 1337 N N . LEU A 1 176 ? 20.077 5.960 -17.960 1.00 96.88 176 LEU A N 1
ATOM 1338 C CA . LEU A 1 176 ? 20.013 7.145 -17.100 1.00 96.88 176 LEU A CA 1
ATOM 1339 C C . LEU A 1 176 ? 18.953 7.028 -16.015 1.00 96.88 176 LEU A C 1
ATOM 1341 O O . LEU A 1 176 ? 19.160 7.499 -14.903 1.00 96.88 176 LEU A O 1
ATOM 1345 N N . LYS A 1 177 ? 17.800 6.451 -16.360 1.00 96.62 177 LYS A N 1
ATOM 1346 C CA . LYS A 1 177 ? 16.715 6.174 -15.419 1.00 96.62 177 LYS A CA 1
ATOM 1347 C C . LYS A 1 177 ? 16.320 4.720 -15.574 1.00 96.62 177 LYS A C 1
ATOM 1349 O O . LYS A 1 177 ? 15.983 4.310 -16.686 1.00 96.62 177 LYS A O 1
ATOM 1354 N N . THR A 1 178 ? 16.402 3.965 -14.490 1.00 96.00 178 THR A N 1
ATOM 1355 C CA . THR A 1 178 ? 16.174 2.519 -14.501 1.00 96.00 178 THR A CA 1
ATOM 1356 C C . THR A 1 178 ? 15.526 2.073 -13.197 1.00 96.00 178 THR A C 1
ATOM 1358 O O . THR A 1 178 ? 15.763 2.665 -12.139 1.00 96.00 178 THR A O 1
ATOM 1361 N N . THR A 1 179 ? 14.687 1.044 -13.270 1.00 97.69 179 THR A N 1
ATOM 1362 C CA . THR A 1 179 ? 14.140 0.374 -12.089 1.00 97.69 179 THR A CA 1
ATOM 1363 C C . THR A 1 179 ? 15.109 -0.732 -11.696 1.00 97.69 179 THR A C 1
ATOM 1365 O O . THR A 1 179 ? 15.386 -1.618 -12.496 1.00 97.69 179 THR A O 1
ATOM 1368 N N . VAL A 1 180 ? 15.629 -0.685 -10.469 1.00 97.69 180 VAL A N 1
ATOM 1369 C CA . VAL A 1 180 ? 16.624 -1.656 -9.974 1.00 97.69 180 VAL A CA 1
ATOM 1370 C C . VAL A 1 180 ? 16.010 -2.745 -9.106 1.00 97.69 180 VAL A C 1
ATOM 1372 O O . VAL A 1 180 ? 16.548 -3.846 -9.030 1.00 97.69 180 VAL A O 1
ATOM 1375 N N . LEU A 1 181 ? 14.870 -2.457 -8.478 1.00 98.00 181 LEU A N 1
ATOM 1376 C CA . LEU A 1 181 ? 14.049 -3.429 -7.764 1.00 98.00 181 LEU A CA 1
ATOM 1377 C C . LEU A 1 181 ? 12.582 -3.160 -8.082 1.00 98.00 181 LEU A C 1
ATOM 1379 O O . LEU A 1 181 ? 12.118 -2.026 -7.952 1.00 98.00 181 LEU A O 1
ATOM 1383 N N . LYS A 1 182 ? 11.850 -4.214 -8.425 1.00 97.62 182 LYS A N 1
ATOM 1384 C CA . LYS A 1 182 ? 10.398 -4.214 -8.546 1.00 97.62 182 LYS A CA 1
ATOM 1385 C C . LYS A 1 182 ? 9.832 -5.420 -7.810 1.00 97.62 182 LYS A C 1
ATOM 1387 O O . LYS A 1 182 ? 10.138 -6.556 -8.161 1.00 97.62 182 LYS A O 1
ATOM 1392 N N . GLU A 1 183 ? 9.010 -5.171 -6.801 1.00 97.75 183 GLU A N 1
ATOM 1393 C CA . GLU A 1 183 ? 8.220 -6.207 -6.142 1.00 97.75 183 GLU A CA 1
ATOM 1394 C C . GLU A 1 183 ? 6.826 -6.279 -6.785 1.00 97.75 183 GLU A C 1
ATOM 1396 O O . GLU A 1 183 ? 6.194 -5.245 -7.009 1.00 97.75 183 GLU A O 1
ATOM 1401 N N . LEU A 1 184 ? 6.357 -7.491 -7.083 1.00 96.00 184 LEU A N 1
ATOM 1402 C CA . LEU A 1 184 ? 5.029 -7.777 -7.639 1.00 96.00 184 LEU A CA 1
ATOM 1403 C C . LEU A 1 184 ? 4.442 -9.028 -6.978 1.00 96.00 184 LEU A C 1
ATOM 1405 O O . LEU A 1 184 ? 5.187 -9.869 -6.464 1.00 96.00 184 LEU A O 1
ATOM 1409 N N . LEU A 1 185 ? 3.116 -9.165 -7.014 1.00 94.50 185 LEU A N 1
ATOM 1410 C CA . LEU A 1 185 ? 2.460 -10.432 -6.690 1.00 94.50 185 LEU A CA 1
ATOM 1411 C C . LEU A 1 185 ? 2.477 -11.381 -7.890 1.00 94.50 185 LEU A C 1
ATOM 1413 O O . LEU A 1 185 ? 2.466 -10.944 -9.041 1.00 94.50 185 LEU A O 1
ATOM 1417 N N . ALA A 1 186 ? 2.463 -12.687 -7.628 1.00 91.94 186 ALA A N 1
ATOM 1418 C CA . ALA A 1 186 ? 2.150 -13.672 -8.661 1.00 91.94 186 ALA A CA 1
ATOM 1419 C C . ALA A 1 186 ? 0.809 -13.324 -9.344 1.00 91.94 186 ALA A C 1
ATOM 1421 O O . ALA A 1 186 ? -0.156 -12.954 -8.675 1.00 91.94 186 ALA A O 1
ATOM 1422 N N . GLY A 1 187 ? 0.753 -13.400 -10.675 1.00 86.88 187 GLY A N 1
ATOM 1423 C CA . GLY A 1 187 ? -0.411 -12.989 -11.469 1.00 86.88 187 GLY A CA 1
ATOM 1424 C C . GLY A 1 187 ? -0.504 -11.490 -11.785 1.00 86.88 187 GLY A C 1
ATOM 1425 O O . GLY A 1 187 ? -1.328 -11.105 -12.615 1.00 86.88 187 GLY A O 1
ATOM 1426 N N . GLU A 1 188 ? 0.308 -10.635 -11.157 1.00 87.75 188 GLU A N 1
ATOM 1427 C CA . GLU A 1 188 ? 0.308 -9.195 -11.434 1.00 87.75 188 GLU A CA 1
ATOM 1428 C C . GLU A 1 188 ? 1.254 -8.814 -12.579 1.00 87.75 188 GLU A C 1
ATOM 1430 O O . GLU A 1 188 ? 2.179 -9.536 -12.959 1.00 87.75 188 GLU A O 1
ATOM 1435 N N . GLY A 1 189 ? 1.027 -7.624 -13.131 1.00 87.12 189 GLY A N 1
ATOM 1436 C CA . GLY A 1 189 ? 1.889 -7.012 -14.130 1.00 87.12 189 GLY A CA 1
ATOM 1437 C C . GLY A 1 189 ? 2.266 -5.584 -13.764 1.00 87.12 189 GLY A C 1
ATOM 1438 O O . GLY A 1 189 ? 1.763 -4.992 -12.811 1.00 87.12 189 GLY A O 1
ATOM 1439 N N . GLY A 1 190 ? 3.166 -5.006 -14.545 1.00 85.75 190 GLY A N 1
ATOM 1440 C CA . GLY A 1 190 ? 3.599 -3.626 -14.380 1.00 85.75 190 GLY A CA 1
ATOM 1441 C C . GLY A 1 190 ? 4.231 -3.085 -15.650 1.00 85.75 190 GLY A C 1
ATOM 1442 O O . GLY A 1 190 ? 4.567 -3.835 -16.561 1.00 85.75 190 GLY A O 1
ATOM 1443 N N . VAL A 1 191 ? 4.396 -1.768 -15.721 1.00 84.88 191 VAL A N 1
ATOM 1444 C CA . VAL A 1 191 ? 5.157 -1.123 -16.791 1.00 84.88 191 VAL A CA 1
ATOM 1445 C C . VAL A 1 191 ? 6.233 -0.268 -16.149 1.00 84.88 191 VAL A C 1
ATOM 1447 O O . VAL A 1 191 ? 5.944 0.564 -15.293 1.00 84.88 191 VAL A O 1
ATOM 1450 N N . GLU A 1 192 ? 7.475 -0.474 -16.567 1.00 92.94 192 GLU A N 1
ATOM 1451 C CA . GLU A 1 192 ? 8.626 0.277 -16.083 1.00 92.94 192 GLU A CA 1
ATOM 1452 C C . GLU A 1 192 ? 9.229 1.097 -17.223 1.00 92.94 192 GLU A C 1
ATOM 1454 O O . GLU A 1 192 ? 9.440 0.592 -18.324 1.00 92.94 192 GLU A O 1
ATOM 1459 N N . SER A 1 193 ? 9.503 2.376 -16.973 1.00 88.81 193 SER A N 1
ATOM 1460 C CA . SER A 1 193 ? 10.125 3.250 -17.968 1.00 88.81 193 SER A CA 1
ATOM 1461 C C . SER A 1 193 ? 11.644 3.237 -17.817 1.00 88.81 193 SER A C 1
ATOM 1463 O O . SER A 1 193 ? 12.178 3.503 -16.742 1.00 88.81 193 SER A O 1
ATOM 1465 N N . ILE A 1 194 ? 12.337 2.983 -18.921 1.00 95.06 194 ILE A N 1
ATOM 1466 C CA . ILE A 1 194 ? 13.793 2.949 -19.035 1.00 95.06 194 ILE A CA 1
ATOM 1467 C C . ILE A 1 194 ? 14.227 4.129 -19.896 1.00 95.06 194 ILE A C 1
ATOM 1469 O O . ILE A 1 194 ? 13.719 4.319 -21.001 1.00 95.06 194 ILE A O 1
ATOM 1473 N N . SER A 1 195 ? 15.181 4.918 -19.410 1.00 97.12 195 SER A N 1
ATOM 1474 C CA . SER A 1 195 ? 15.745 6.050 -20.146 1.00 97.12 195 SER A CA 1
ATOM 1475 C C . SER A 1 195 ? 17.155 5.723 -20.628 1.00 97.12 195 SER A C 1
ATOM 1477 O O . SER A 1 195 ? 18.047 5.475 -19.818 1.00 97.12 195 SER A O 1
ATOM 1479 N N . LEU A 1 196 ? 17.360 5.738 -21.942 1.00 97.44 196 LEU A N 1
ATOM 1480 C CA . LEU A 1 196 ? 18.634 5.484 -22.609 1.00 97.44 196 LEU A CA 1
ATOM 1481 C C . LEU A 1 196 ? 19.207 6.779 -23.169 1.00 97.44 196 LEU A C 1
ATOM 1483 O O . LEU A 1 196 ? 18.495 7.502 -23.858 1.00 97.44 196 LEU A O 1
ATOM 1487 N N . LYS A 1 197 ? 20.502 7.032 -22.984 1.00 97.69 197 LYS A N 1
ATOM 1488 C CA . LYS A 1 197 ? 21.203 8.138 -23.646 1.00 97.69 197 LYS A CA 1
ATOM 1489 C C . LYS A 1 197 ? 22.373 7.649 -24.469 1.00 97.69 197 LYS A C 1
ATOM 1491 O O . LYS A 1 197 ? 23.225 6.917 -23.971 1.00 97.69 197 LYS A O 1
ATOM 1496 N N . ASN A 1 198 ? 22.445 8.109 -25.711 1.00 97.88 198 ASN A N 1
ATOM 1497 C CA . ASN A 1 198 ? 23.638 7.953 -26.528 1.00 97.88 198 ASN A CA 1
ATOM 1498 C C . ASN A 1 198 ? 24.681 8.990 -26.090 1.00 97.88 198 ASN A C 1
ATOM 1500 O O . ASN A 1 198 ? 24.488 10.188 -26.287 1.00 97.88 198 ASN A O 1
ATOM 1504 N N . VAL A 1 199 ? 25.776 8.534 -25.485 1.00 97.12 199 VAL A N 1
ATOM 1505 C CA . VAL A 1 199 ? 26.904 9.394 -25.078 1.00 97.12 199 VAL A CA 1
ATOM 1506 C C . VAL A 1 199 ? 28.023 9.431 -26.126 1.00 97.12 199 VAL A C 1
ATOM 1508 O O . VAL A 1 199 ? 29.064 10.038 -25.895 1.00 97.12 199 VAL A O 1
ATOM 1511 N N . GLY A 1 200 ? 27.834 8.759 -27.264 1.00 96.12 200 GLY A N 1
ATOM 1512 C CA . GLY A 1 200 ? 28.746 8.787 -28.401 1.00 96.12 200 GLY A CA 1
ATOM 1513 C C . GLY A 1 200 ? 28.485 9.949 -29.363 1.00 96.12 200 GLY A C 1
ATOM 1514 O O . GLY A 1 200 ? 27.468 10.635 -29.302 1.00 96.12 200 GLY A O 1
ATOM 1515 N N . GLU A 1 201 ? 29.418 10.135 -30.296 1.00 97.00 201 GLU A N 1
ATOM 1516 C CA . GLU A 1 201 ? 29.390 11.217 -31.296 1.00 97.00 201 GLU A CA 1
ATOM 1517 C C . GLU A 1 201 ? 28.659 10.838 -32.596 1.00 97.00 201 GLU A C 1
ATOM 1519 O O . GLU A 1 201 ? 28.414 11.689 -33.447 1.00 97.00 201 GLU A O 1
ATOM 1524 N N . SER A 1 202 ? 28.299 9.563 -32.767 1.00 97.38 202 SER A N 1
ATOM 1525 C CA . SER A 1 202 ? 27.618 9.039 -33.956 1.00 97.38 202 SER A CA 1
ATOM 1526 C C . SER A 1 202 ? 26.200 8.571 -33.635 1.00 97.38 202 SER A C 1
ATOM 1528 O O . SER A 1 202 ? 25.907 8.188 -32.502 1.00 97.38 202 SER A O 1
ATOM 1530 N N . ILE A 1 203 ? 25.329 8.545 -34.646 1.00 97.56 203 ILE A N 1
ATOM 1531 C CA . ILE A 1 203 ? 24.019 7.882 -34.554 1.00 97.56 203 ILE A CA 1
ATOM 1532 C C . ILE A 1 203 ? 24.246 6.405 -34.214 1.00 97.56 203 ILE A C 1
ATOM 1534 O O . ILE A 1 203 ? 25.135 5.775 -34.794 1.00 97.56 203 ILE A O 1
ATOM 1538 N N . LEU A 1 204 ? 23.462 5.859 -33.283 1.00 97.94 204 LEU A N 1
ATOM 1539 C CA . LEU A 1 204 ? 23.524 4.445 -32.918 1.00 97.94 204 LEU A CA 1
ATOM 1540 C C . LEU A 1 204 ? 22.202 3.743 -33.234 1.00 97.94 204 LEU A C 1
ATOM 1542 O O . LEU A 1 204 ? 21.129 4.219 -32.860 1.00 97.94 204 LEU A O 1
ATOM 1546 N N . ASN A 1 205 ? 22.308 2.575 -33.867 1.00 97.31 205 ASN A N 1
ATOM 1547 C CA . ASN A 1 205 ? 21.199 1.643 -34.048 1.00 97.31 205 ASN A CA 1
ATOM 1548 C C . ASN A 1 205 ? 21.241 0.660 -32.880 1.00 97.31 205 ASN A C 1
ATOM 1550 O O . ASN A 1 205 ? 22.113 -0.208 -32.838 1.00 97.31 205 ASN A O 1
ATOM 1554 N N . ILE A 1 206 ? 20.341 0.829 -31.917 1.00 97.50 206 ILE A N 1
ATOM 1555 C CA . ILE A 1 206 ? 20.313 0.032 -30.694 1.00 97.50 206 ILE A CA 1
ATOM 1556 C C . ILE A 1 206 ? 19.362 -1.139 -30.881 1.00 97.50 206 ILE A C 1
ATOM 1558 O O . ILE A 1 206 ? 18.226 -0.948 -31.308 1.00 97.50 206 ILE A O 1
ATOM 1562 N N . THR A 1 207 ? 19.830 -2.340 -30.550 1.00 97.75 207 THR A N 1
ATOM 1563 C CA . THR A 1 207 ? 18.987 -3.523 -30.340 1.00 97.75 207 THR A CA 1
ATOM 1564 C C . THR A 1 207 ? 19.032 -3.903 -28.869 1.00 97.75 207 THR A C 1
ATOM 1566 O O . THR A 1 207 ? 20.115 -4.012 -28.293 1.00 97.75 207 THR A O 1
ATOM 1569 N N . LEU A 1 208 ? 17.868 -4.098 -28.272 1.00 97.00 208 LEU A N 1
ATOM 1570 C CA . LEU A 1 208 ? 17.684 -4.437 -26.875 1.00 97.00 208 LEU A CA 1
ATOM 1571 C C . LEU A 1 208 ? 17.311 -5.897 -26.754 1.00 97.00 208 LEU A C 1
ATOM 1573 O O . LEU A 1 208 ? 16.535 -6.420 -27.550 1.00 97.00 208 LEU A O 1
ATOM 1577 N N . SER A 1 209 ? 17.834 -6.540 -25.726 1.00 96.38 209 SER A N 1
ATOM 1578 C CA . SER A 1 209 ? 17.455 -7.903 -25.394 1.00 96.38 209 SER A CA 1
ATOM 1579 C C . SER A 1 209 ? 17.290 -8.059 -23.896 1.00 96.38 209 SER A C 1
ATOM 1581 O O . SER A 1 209 ? 18.064 -7.507 -23.113 1.00 96.38 209 SER A O 1
ATOM 1583 N N . LEU A 1 210 ? 16.281 -8.840 -23.523 1.00 96.50 210 LEU A N 1
ATOM 1584 C CA . LEU A 1 210 ? 16.025 -9.255 -22.154 1.00 96.50 210 LEU A CA 1
ATOM 1585 C C . LEU A 1 210 ? 16.577 -10.662 -21.931 1.00 96.50 210 LEU A C 1
ATOM 1587 O O . LEU A 1 210 ? 16.498 -11.522 -22.811 1.00 96.50 210 LEU A O 1
ATOM 1591 N N . GLY A 1 211 ? 17.111 -10.900 -20.740 1.00 94.88 211 GLY A N 1
ATOM 1592 C CA . GLY A 1 211 ? 17.540 -12.215 -20.284 1.00 94.88 211 GLY A CA 1
ATOM 1593 C C . GLY A 1 211 ? 17.316 -12.400 -18.787 1.00 94.88 211 GLY A C 1
ATOM 1594 O O . GLY A 1 211 ? 16.940 -11.469 -18.080 1.00 94.88 211 GLY A O 1
ATOM 1595 N N . GLY A 1 212 ? 17.562 -13.617 -18.302 1.00 93.94 212 GLY A N 1
ATOM 1596 C CA . GLY A 1 212 ? 17.470 -13.968 -16.878 1.00 93.94 212 GLY A CA 1
ATOM 1597 C C . GLY A 1 212 ? 16.064 -14.317 -16.375 1.00 93.94 212 GLY A C 1
ATOM 1598 O O . GLY A 1 212 ? 15.945 -14.977 -15.348 1.00 93.94 212 GLY A O 1
ATOM 1599 N N . ILE A 1 213 ? 15.022 -13.982 -17.138 1.00 94.69 213 ILE A N 1
ATOM 1600 C CA . ILE A 1 213 ? 13.635 -14.422 -16.932 1.00 94.69 213 ILE A CA 1
ATOM 1601 C C . ILE A 1 213 ? 13.042 -14.954 -18.245 1.00 94.69 213 ILE A C 1
ATOM 1603 O O . ILE A 1 213 ? 13.596 -14.671 -19.315 1.00 94.69 213 ILE A O 1
ATOM 1607 N N . PRO A 1 214 ? 11.941 -15.724 -18.193 1.00 93.06 214 PRO A N 1
ATOM 1608 C CA . PRO A 1 214 ? 11.198 -16.113 -19.385 1.00 93.06 214 PRO A CA 1
ATOM 1609 C C . PRO A 1 214 ? 10.746 -14.906 -20.210 1.00 93.06 214 PRO A C 1
ATOM 1611 O O . PRO A 1 214 ? 10.380 -13.866 -19.661 1.00 93.06 214 PRO A O 1
ATOM 1614 N N . GLN A 1 215 ? 10.773 -15.040 -21.537 1.00 88.06 215 GLN A N 1
ATOM 1615 C CA . GLN A 1 215 ? 10.410 -13.946 -22.448 1.00 88.06 215 GLN A CA 1
ATOM 1616 C C . GLN A 1 215 ? 8.924 -13.591 -22.356 1.00 88.06 215 GLN A C 1
ATOM 1618 O O . GLN A 1 215 ? 8.529 -12.472 -22.660 1.00 88.06 215 GLN A O 1
ATOM 1623 N N . GLU A 1 216 ? 8.094 -14.525 -21.910 1.00 84.94 216 GLU A N 1
ATOM 1624 C CA . GLU A 1 216 ? 6.681 -14.301 -21.661 1.00 84.94 216 GLU A CA 1
ATOM 1625 C C . GLU A 1 216 ? 6.413 -13.407 -20.446 1.00 84.94 216 GLU A C 1
ATOM 1627 O O . GLU A 1 216 ? 5.366 -12.765 -20.402 1.00 84.94 216 GLU A O 1
ATOM 1632 N N . TRP A 1 217 ? 7.362 -13.301 -19.506 1.00 92.19 217 TRP A N 1
ATOM 1633 C CA . TRP A 1 217 ? 7.200 -12.455 -18.321 1.00 92.19 217 TRP A CA 1
ATOM 1634 C C . TRP A 1 217 ? 7.484 -10.985 -18.590 1.00 92.19 217 TRP A C 1
ATOM 1636 O O . TRP A 1 217 ? 7.112 -10.130 -17.786 1.00 92.19 217 TRP A O 1
ATOM 1646 N N . ALA A 1 218 ? 8.187 -10.676 -19.680 1.00 92.31 218 ALA A N 1
ATOM 1647 C CA . ALA A 1 218 ? 8.646 -9.329 -19.950 1.00 92.31 218 ALA A CA 1
ATOM 1648 C C . ALA A 1 218 ? 8.655 -9.005 -21.443 1.00 92.31 218 ALA A C 1
ATOM 1650 O O . ALA A 1 218 ? 9.270 -9.696 -22.251 1.00 92.31 218 ALA A O 1
ATOM 1651 N N . VAL A 1 219 ? 8.015 -7.895 -21.803 1.00 87.94 219 VAL A N 1
ATOM 1652 C CA . VAL A 1 219 ? 7.837 -7.462 -23.189 1.00 87.94 219 VAL A CA 1
ATOM 1653 C C . VAL A 1 219 ? 8.432 -6.073 -23.380 1.00 87.94 219 VAL A C 1
ATOM 1655 O O . VAL A 1 219 ? 8.093 -5.126 -22.669 1.00 87.94 219 VAL A O 1
ATOM 1658 N N . LEU A 1 220 ? 9.288 -5.940 -24.393 1.00 88.81 220 LEU A N 1
ATOM 1659 C CA . LEU A 1 220 ? 9.699 -4.652 -24.948 1.00 88.81 220 LEU A CA 1
ATOM 1660 C C . LEU A 1 220 ? 8.845 -4.377 -26.195 1.00 88.81 220 LEU A C 1
ATOM 1662 O O . LEU A 1 220 ? 8.977 -5.112 -27.172 1.00 88.81 220 LEU A O 1
ATOM 1666 N N . PRO A 1 221 ? 7.991 -3.335 -26.212 1.00 76.50 221 PRO A N 1
ATOM 1667 C CA . PRO A 1 221 ? 7.161 -3.016 -27.377 1.00 76.50 221 PRO A CA 1
ATOM 1668 C C . PRO A 1 221 ? 7.972 -2.729 -28.648 1.00 76.50 221 PRO A C 1
ATOM 1670 O O . PRO A 1 221 ? 7.490 -2.950 -29.753 1.00 76.50 221 PRO A O 1
ATOM 1673 N N . SER A 1 222 ? 9.202 -2.232 -28.486 1.00 85.94 222 SER A N 1
ATOM 1674 C CA . SER A 1 222 ? 10.182 -2.074 -29.559 1.00 85.94 222 SER A CA 1
ATOM 1675 C C . SER A 1 222 ? 11.550 -2.495 -29.037 1.00 85.94 222 SER A C 1
ATOM 1677 O O . SER A 1 222 ? 12.085 -1.868 -28.123 1.00 85.94 222 SER A O 1
ATOM 1679 N N . ASP A 1 223 ? 12.118 -3.549 -29.615 1.00 89.94 223 ASP A N 1
ATOM 1680 C CA . ASP A 1 223 ? 13.463 -4.039 -29.304 1.00 89.94 223 ASP A CA 1
ATOM 1681 C C . ASP A 1 223 ? 14.546 -3.293 -30.098 1.00 89.94 223 ASP A C 1
ATOM 1683 O O . ASP A 1 223 ? 15.724 -3.381 -29.772 1.00 89.94 223 ASP A O 1
ATOM 1687 N N . LYS A 1 224 ? 14.173 -2.530 -31.130 1.00 94.50 224 LYS A N 1
ATOM 1688 C CA . LYS A 1 224 ? 15.097 -1.746 -31.958 1.00 94.50 224 LYS A CA 1
ATOM 1689 C C . LYS A 1 224 ? 14.748 -0.271 -31.932 1.00 94.50 224 LYS A C 1
ATOM 1691 O O . LYS A 1 224 ? 13.578 0.103 -31.968 1.00 94.50 224 LYS A O 1
ATOM 1696 N N . THR A 1 225 ? 15.767 0.579 -31.895 1.00 96.06 225 THR A N 1
ATOM 1697 C CA . THR A 1 225 ? 15.589 2.032 -31.965 1.00 96.06 225 THR A CA 1
ATOM 1698 C C . THR A 1 225 ? 16.835 2.735 -32.502 1.00 96.06 225 THR A C 1
ATOM 1700 O O . THR A 1 225 ? 17.942 2.197 -32.460 1.00 96.06 225 THR A O 1
ATOM 1703 N N . LEU A 1 226 ? 16.650 3.947 -33.020 1.00 96.88 226 LEU A N 1
ATOM 1704 C CA . LEU A 1 226 ? 17.718 4.851 -33.439 1.00 96.88 226 LEU A CA 1
ATOM 1705 C C . LEU A 1 226 ? 17.867 5.940 -32.378 1.00 96.88 226 LEU A C 1
ATOM 1707 O O . LEU A 1 226 ? 16.870 6.556 -32.005 1.00 96.88 226 LEU A O 1
ATOM 1711 N N . ILE A 1 227 ? 19.093 6.181 -31.907 1.00 97.44 227 ILE A N 1
ATOM 1712 C CA . ILE A 1 227 ? 19.381 7.245 -30.936 1.00 97.44 227 ILE A CA 1
ATOM 1713 C C . ILE A 1 227 ? 20.473 8.157 -31.504 1.00 97.44 227 ILE A C 1
ATOM 1715 O O . ILE A 1 227 ? 21.607 7.722 -31.744 1.00 97.44 227 ILE A O 1
ATOM 1719 N N . LEU A 1 228 ? 20.139 9.427 -31.730 1.00 98.06 228 LEU A N 1
ATOM 1720 C CA . LEU A 1 228 ? 21.077 10.451 -32.191 1.00 98.06 228 LEU A CA 1
ATOM 1721 C C . LEU A 1 228 ? 22.123 10.771 -31.103 1.00 98.06 228 LEU A C 1
ATOM 1723 O O . LEU A 1 228 ? 21.884 10.502 -29.924 1.00 98.06 228 LEU A O 1
ATOM 1727 N N . PRO A 1 229 ? 23.288 11.346 -31.454 1.00 98.19 229 PRO A N 1
ATOM 1728 C CA . PRO A 1 229 ? 24.274 11.792 -30.467 1.00 98.19 229 PRO A CA 1
ATOM 1729 C C . PRO A 1 229 ? 23.642 12.689 -29.396 1.00 98.19 229 PRO A C 1
ATOM 1731 O O . PRO A 1 229 ? 22.954 13.654 -29.724 1.00 98.19 229 PRO A O 1
ATOM 1734 N N . ASN A 1 230 ? 23.881 12.381 -28.119 1.00 97.25 230 ASN A N 1
ATOM 1735 C CA . ASN A 1 230 ? 23.315 13.060 -26.944 1.00 97.25 230 ASN A CA 1
ATOM 1736 C C . ASN A 1 230 ? 21.785 12.987 -26.772 1.00 97.25 230 ASN A C 1
ATOM 1738 O O . ASN A 1 230 ? 21.277 13.509 -25.776 1.00 97.25 230 ASN A O 1
ATOM 1742 N N . GLU A 1 231 ? 21.048 12.328 -27.672 1.00 97.81 231 GLU A N 1
ATOM 1743 C CA . GLU A 1 231 ? 19.609 12.106 -27.511 1.00 97.81 231 GLU A CA 1
ATOM 1744 C C . GLU A 1 231 ? 19.349 11.151 -26.342 1.00 97.81 231 GLU A C 1
ATOM 1746 O O . GLU A 1 231 ? 20.087 10.188 -26.111 1.00 97.81 231 GLU A O 1
ATOM 1751 N N . THR A 1 232 ? 18.279 11.439 -25.601 1.00 97.69 232 THR A N 1
ATOM 1752 C CA . THR A 1 232 ? 17.729 10.546 -24.583 1.00 97.69 232 THR A CA 1
ATOM 1753 C C . THR A 1 232 ? 16.407 9.974 -25.080 1.00 97.69 232 THR A C 1
ATOM 1755 O O . THR A 1 232 ? 15.502 10.725 -25.438 1.00 97.69 232 THR A O 1
ATOM 1758 N N . ARG A 1 233 ? 16.289 8.648 -25.089 1.00 96.00 233 ARG A N 1
ATOM 1759 C CA . ARG A 1 233 ? 15.090 7.908 -25.483 1.00 96.00 233 ARG A CA 1
ATOM 1760 C C . ARG A 1 233 ? 14.500 7.187 -24.286 1.00 96.00 233 ARG A C 1
ATOM 1762 O O . ARG A 1 233 ? 15.206 6.474 -23.584 1.00 96.00 233 ARG A O 1
ATOM 1769 N N . ILE A 1 234 ? 13.196 7.350 -24.094 1.00 92.56 234 ILE A N 1
ATOM 1770 C CA . ILE A 1 234 ? 12.431 6.610 -23.091 1.00 92.56 234 ILE A CA 1
ATOM 1771 C C . ILE A 1 234 ? 11.777 5.413 -23.770 1.00 92.56 234 ILE A C 1
ATOM 1773 O O . ILE A 1 234 ? 11.246 5.528 -24.877 1.00 92.56 234 ILE A O 1
ATOM 1777 N N . MET A 1 235 ? 11.816 4.274 -23.098 1.00 91.38 235 MET A N 1
ATOM 1778 C CA . MET A 1 235 ? 11.178 3.036 -23.516 1.00 91.38 235 MET A CA 1
ATOM 1779 C C . MET A 1 235 ? 10.441 2.424 -22.342 1.00 91.38 235 MET A C 1
ATOM 1781 O O . MET A 1 235 ? 10.787 2.680 -21.194 1.0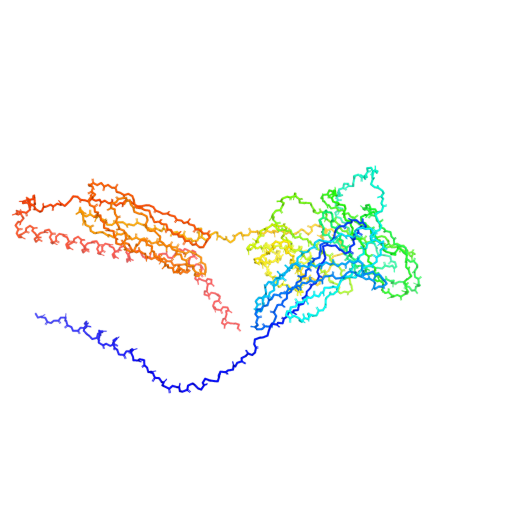0 91.38 235 MET A O 1
ATOM 1785 N N . ASN A 1 236 ? 9.456 1.587 -22.634 1.00 87.88 236 ASN A N 1
ATOM 1786 C CA . ASN A 1 236 ? 8.670 0.913 -21.617 1.00 87.88 236 ASN A CA 1
ATOM 1787 C C . ASN A 1 236 ? 8.982 -0.584 -21.636 1.00 87.88 236 ASN A C 1
ATOM 1789 O O . ASN A 1 236 ? 9.002 -1.200 -22.699 1.00 87.88 236 ASN A O 1
ATOM 1793 N N . LEU A 1 237 ? 9.208 -1.150 -20.459 1.00 91.94 237 LEU A N 1
ATOM 1794 C CA . LEU A 1 237 ? 9.307 -2.576 -20.198 1.00 91.94 237 LEU A CA 1
ATOM 1795 C C . LEU A 1 237 ? 7.996 -3.016 -19.556 1.00 91.94 237 LEU A C 1
ATOM 1797 O O . LEU A 1 237 ? 7.710 -2.646 -18.419 1.00 91.94 237 LEU A O 1
ATOM 1801 N N . GLY A 1 238 ? 7.189 -3.773 -20.292 1.00 86.44 238 GLY A N 1
ATOM 1802 C CA . GLY A 1 238 ? 6.028 -4.445 -19.724 1.00 86.44 238 GLY A CA 1
ATOM 1803 C C . GLY A 1 238 ? 6.477 -5.689 -18.968 1.00 86.44 238 GLY A C 1
ATOM 1804 O O . GLY A 1 238 ? 7.291 -6.447 -19.482 1.00 86.44 238 GLY A O 1
ATOM 1805 N N . LEU A 1 239 ? 5.943 -5.897 -17.773 1.00 92.19 239 LEU A N 1
ATOM 1806 C CA . LEU A 1 239 ? 6.116 -7.086 -16.946 1.00 92.19 239 LEU A CA 1
ATOM 1807 C C . LEU A 1 239 ? 4.742 -7.733 -16.750 1.00 92.19 239 LEU A C 1
ATOM 1809 O O . LEU A 1 239 ? 3.764 -7.024 -16.511 1.00 92.19 239 LEU A O 1
ATOM 1813 N N . SER A 1 240 ? 4.657 -9.055 -16.841 1.00 89.62 240 SER A N 1
ATOM 1814 C CA . SER A 1 240 ? 3.434 -9.823 -16.596 1.00 89.62 240 SER A CA 1
ATOM 1815 C C . SER A 1 240 ? 3.802 -11.170 -15.991 1.00 89.62 240 SER A C 1
ATOM 1817 O O . SER A 1 240 ? 4.448 -11.990 -16.634 1.00 89.62 240 SER A O 1
ATOM 1819 N N . LEU A 1 241 ? 3.446 -11.381 -14.730 1.00 91.44 241 LEU A N 1
ATOM 1820 C CA . LEU A 1 241 ? 3.773 -12.606 -14.019 1.00 91.44 241 LEU A CA 1
ATOM 1821 C C . LEU A 1 241 ? 2.637 -13.623 -14.158 1.00 91.44 241 LEU A C 1
ATOM 1823 O O . LEU A 1 241 ? 1.477 -13.260 -13.960 1.00 91.44 241 LEU A O 1
ATOM 1827 N N . PRO A 1 242 ? 2.939 -14.902 -14.433 1.00 88.50 242 PRO A N 1
ATOM 1828 C CA . PRO A 1 242 ? 1.966 -15.981 -14.293 1.00 88.50 242 PRO A CA 1
ATOM 1829 C C . PRO A 1 242 ? 1.429 -16.066 -12.859 1.00 88.50 242 PRO A C 1
ATOM 1831 O O . PRO A 1 242 ? 2.093 -15.624 -11.927 1.00 88.50 242 PRO A O 1
ATOM 1834 N N . GLN A 1 243 ? 0.244 -16.643 -12.651 1.00 87.25 243 GLN A N 1
ATOM 1835 C CA . GLN A 1 243 ? -0.302 -16.847 -11.296 1.00 87.25 243 GLN A CA 1
ATOM 1836 C C . GLN A 1 243 ? 0.443 -17.933 -10.508 1.00 87.25 243 GLN A C 1
ATOM 1838 O O . GLN A 1 243 ? 0.486 -17.889 -9.284 1.00 87.25 243 GLN A O 1
ATOM 1843 N N . ASP A 1 244 ? 1.038 -18.896 -11.207 1.00 87.00 244 ASP A N 1
ATOM 1844 C CA . ASP A 1 244 ? 1.739 -20.056 -10.656 1.00 87.00 244 ASP A CA 1
ATOM 1845 C C . ASP A 1 244 ? 3.248 -19.828 -10.485 1.00 87.00 244 ASP A C 1
ATOM 1847 O O . ASP A 1 244 ? 3.987 -20.759 -10.161 1.00 87.00 244 ASP A O 1
ATOM 1851 N N . VAL A 1 245 ? 3.727 -18.596 -10.690 1.00 92.06 245 VAL A N 1
ATOM 1852 C CA . VAL A 1 245 ? 5.144 -18.279 -10.519 1.00 92.06 245 VAL A CA 1
ATOM 1853 C C . VAL A 1 245 ? 5.574 -18.494 -9.056 1.00 92.06 245 VAL A C 1
ATOM 1855 O O . VAL A 1 245 ? 4.947 -17.956 -8.137 1.00 92.06 245 VAL A O 1
ATOM 1858 N N . PRO A 1 246 ? 6.665 -19.238 -8.798 1.00 94.06 246 PRO A N 1
ATOM 1859 C CA . PRO A 1 246 ? 7.191 -19.369 -7.448 1.00 94.06 246 PRO A CA 1
ATOM 1860 C C . PRO A 1 246 ? 7.634 -18.013 -6.890 1.00 94.06 246 PRO A C 1
ATOM 1862 O O . PRO A 1 246 ? 8.306 -17.233 -7.576 1.00 94.06 246 PRO A O 1
ATOM 1865 N N . ALA A 1 247 ? 7.313 -17.742 -5.625 1.00 94.88 247 ALA A N 1
ATOM 1866 C CA . ALA A 1 247 ? 7.857 -16.577 -4.940 1.00 94.88 247 ALA A CA 1
ATOM 1867 C C . ALA A 1 247 ? 9.381 -16.650 -4.838 1.00 94.88 247 ALA A C 1
ATOM 1869 O O . ALA A 1 247 ? 9.967 -17.713 -4.624 1.00 94.88 247 ALA A O 1
ATOM 1870 N N . GLY A 1 248 ? 10.019 -15.491 -4.948 1.00 95.81 248 GLY A N 1
ATOM 1871 C CA . GLY A 1 248 ? 11.461 -15.357 -4.869 1.00 95.81 248 GLY A CA 1
ATOM 1872 C C . GLY A 1 248 ? 11.989 -14.237 -5.749 1.00 95.81 248 GLY A C 1
ATOM 1873 O O . GLY A 1 248 ? 11.236 -13.428 -6.293 1.00 95.81 248 GLY A O 1
ATOM 1874 N N . ASP A 1 249 ? 13.310 -14.195 -5.863 1.00 96.19 249 ASP A N 1
ATOM 1875 C CA . ASP A 1 249 ? 14.015 -13.154 -6.591 1.00 96.19 249 ASP A CA 1
ATOM 1876 C C . ASP A 1 249 ? 14.470 -13.651 -7.965 1.00 96.19 249 ASP A C 1
ATOM 1878 O O . ASP A 1 249 ? 15.050 -14.730 -8.112 1.00 96.19 249 ASP A O 1
ATOM 1882 N N . TYR A 1 250 ? 14.236 -12.819 -8.973 1.00 96.81 250 TYR A N 1
ATOM 1883 C CA . TYR A 1 250 ? 14.626 -13.047 -10.354 1.00 96.81 250 TYR A CA 1
ATOM 1884 C C . TYR A 1 250 ? 15.447 -11.855 -10.836 1.00 96.81 250 TYR A C 1
ATOM 1886 O O . TYR A 1 250 ? 15.102 -10.703 -10.575 1.00 96.81 250 TYR A O 1
ATOM 1894 N N . LEU A 1 251 ? 16.544 -12.112 -11.545 1.00 96.94 251 LEU A N 1
ATOM 1895 C CA . LEU A 1 251 ? 17.381 -11.050 -12.097 1.00 96.94 251 LEU A CA 1
ATOM 1896 C C . LEU A 1 251 ? 17.100 -10.907 -13.583 1.00 96.94 251 LEU A C 1
ATOM 1898 O O . LEU A 1 251 ? 17.462 -11.768 -14.383 1.00 96.94 251 LEU A O 1
ATOM 1902 N N . VAL A 1 252 ? 16.490 -9.790 -13.944 1.00 96.94 252 VAL A N 1
ATOM 1903 C CA . VAL A 1 252 ? 16.289 -9.391 -15.329 1.00 96.94 252 VAL A CA 1
ATOM 1904 C C . VAL A 1 252 ? 17.553 -8.687 -15.801 1.00 96.94 252 VAL A C 1
ATOM 1906 O O . VAL A 1 252 ? 17.979 -7.686 -15.222 1.00 96.94 252 VAL A O 1
ATOM 1909 N N . LYS A 1 253 ? 18.161 -9.217 -16.857 1.00 97.62 253 LYS A N 1
ATOM 1910 C CA . LYS A 1 253 ? 19.301 -8.614 -17.546 1.00 97.62 253 LYS A CA 1
ATOM 1911 C C . LYS A 1 253 ? 18.796 -7.866 -18.772 1.00 97.62 253 LYS A C 1
ATOM 1913 O O . LYS A 1 253 ? 18.129 -8.464 -19.615 1.00 97.62 253 LYS A O 1
ATOM 1918 N N . LEU A 1 254 ? 19.141 -6.590 -18.882 1.00 97.62 254 LEU A N 1
ATOM 1919 C CA . LEU A 1 254 ? 18.801 -5.745 -20.019 1.00 97.62 254 LEU A CA 1
ATOM 1920 C C . LEU A 1 254 ? 20.076 -5.381 -20.777 1.00 97.62 254 LEU A C 1
ATOM 1922 O O . LEU A 1 254 ? 20.902 -4.618 -20.286 1.00 97.62 254 LEU A O 1
ATOM 1926 N N . ASP A 1 255 ? 20.236 -5.922 -21.979 1.00 98.06 255 ASP A N 1
ATOM 1927 C CA . ASP A 1 255 ? 21.378 -5.628 -22.843 1.00 98.06 255 ASP A CA 1
ATOM 1928 C C . ASP A 1 255 ? 20.968 -4.644 -23.945 1.00 98.06 255 ASP A C 1
ATOM 1930 O O . ASP A 1 255 ? 19.932 -4.822 -24.582 1.00 98.06 255 ASP A O 1
ATOM 1934 N N . ALA A 1 256 ? 21.796 -3.629 -24.197 1.00 97.81 256 ALA A N 1
ATOM 1935 C CA . ALA A 1 256 ? 21.663 -2.676 -25.294 1.00 97.81 256 ALA A CA 1
ATOM 1936 C C . ALA A 1 256 ? 22.896 -2.760 -26.208 1.00 97.81 256 ALA A C 1
ATOM 1938 O O . ALA A 1 256 ? 24.007 -2.378 -25.830 1.00 97.81 256 ALA A O 1
ATOM 1939 N N . ASN A 1 257 ? 22.693 -3.241 -27.435 1.00 96.44 257 ASN A N 1
ATOM 1940 C CA . ASN A 1 257 ? 23.742 -3.455 -28.429 1.00 96.44 257 ASN A CA 1
ATOM 1941 C C . ASN A 1 257 ? 23.679 -2.375 -29.513 1.00 96.44 257 ASN A C 1
ATOM 1943 O O . ASN A 1 257 ? 22.700 -2.293 -30.250 1.00 96.44 257 ASN A O 1
ATOM 1947 N N . GLY A 1 258 ? 24.737 -1.570 -29.629 1.00 86.88 258 GLY A N 1
ATOM 1948 C CA . GLY A 1 258 ? 24.816 -0.466 -30.593 1.00 86.88 258 GLY A CA 1
ATOM 1949 C C . GLY A 1 258 ? 26.238 0.006 -30.883 1.00 86.88 258 GLY A C 1
ATOM 1950 O O . GLY A 1 258 ? 26.475 1.198 -31.022 1.00 86.88 258 GLY A O 1
ATOM 1951 N N . GLY A 1 259 ? 27.209 -0.910 -30.899 1.00 84.19 259 GLY A N 1
ATOM 1952 C CA . GLY A 1 259 ? 28.632 -0.633 -31.140 1.00 84.19 259 GLY A CA 1
ATOM 1953 C C . GLY A 1 259 ? 29.520 -0.997 -29.950 1.00 84.19 259 GLY A C 1
ATOM 1954 O O . GLY A 1 259 ? 30.490 -1.725 -30.122 1.00 84.19 259 GLY A O 1
ATOM 1955 N N . ALA A 1 260 ? 29.162 -0.547 -28.746 1.00 89.38 260 ALA A N 1
ATOM 1956 C CA . ALA A 1 260 ? 29.695 -1.073 -27.488 1.00 89.38 260 ALA A CA 1
ATOM 1957 C C . ALA A 1 260 ? 28.514 -1.503 -26.621 1.00 89.38 260 ALA A C 1
ATOM 1959 O O . ALA A 1 260 ? 27.572 -0.723 -26.465 1.00 89.38 260 ALA A O 1
ATOM 1960 N N . ASN A 1 261 ? 28.563 -2.729 -26.109 1.00 95.00 261 ASN A N 1
ATOM 1961 C CA . ASN A 1 261 ? 27.452 -3.302 -25.364 1.00 95.00 261 ASN A CA 1
ATOM 1962 C C . ASN A 1 261 ? 27.322 -2.603 -24.014 1.00 95.00 261 ASN A C 1
ATOM 1964 O O . ASN A 1 261 ? 28.313 -2.422 -23.301 1.00 95.00 261 ASN A O 1
ATOM 1968 N N . SER A 1 262 ? 26.092 -2.243 -23.680 1.00 98.00 262 SER A N 1
ATOM 1969 C CA . SER A 1 262 ? 25.724 -1.799 -22.345 1.00 98.00 262 SER A CA 1
ATOM 1970 C C . SER A 1 262 ? 24.804 -2.831 -21.724 1.00 98.00 262 SER A C 1
ATOM 1972 O O . SER A 1 262 ? 23.947 -3.380 -22.413 1.00 98.00 262 SER A O 1
ATOM 1974 N N . THR A 1 263 ? 24.963 -3.072 -20.432 1.00 98.12 263 THR A N 1
ATOM 1975 C CA . THR A 1 263 ? 24.140 -4.018 -19.680 1.00 98.12 263 THR A CA 1
ATOM 1976 C C . THR A 1 263 ? 23.656 -3.344 -18.414 1.00 98.12 263 THR A C 1
ATOM 1978 O O . THR A 1 263 ? 24.457 -2.751 -17.692 1.00 98.12 263 THR A O 1
ATOM 1981 N N . ASP A 1 264 ? 22.371 -3.487 -18.130 1.00 98.06 264 ASP A N 1
ATOM 1982 C CA . ASP A 1 264 ? 21.748 -3.066 -16.885 1.00 98.06 264 ASP A CA 1
ATOM 1983 C C . ASP A 1 264 ? 20.944 -4.213 -16.262 1.00 98.06 264 ASP A C 1
ATOM 1985 O O . ASP A 1 264 ? 20.721 -5.253 -16.896 1.00 98.06 264 ASP A O 1
ATOM 1989 N N . PHE A 1 265 ? 20.545 -4.042 -15.005 1.00 97.75 265 PHE A N 1
ATOM 1990 C CA . PHE A 1 265 ? 19.903 -5.088 -14.221 1.00 97.75 265 PHE A CA 1
ATOM 1991 C C . PHE A 1 265 ? 18.698 -4.572 -13.438 1.00 97.75 265 PHE A C 1
ATOM 1993 O O . PHE A 1 265 ? 18.748 -3.517 -12.810 1.00 97.75 265 PHE A O 1
ATOM 2000 N N . LEU A 1 266 ? 17.652 -5.392 -13.399 1.00 97.12 266 LEU A N 1
ATOM 2001 C CA . LEU A 1 266 ? 16.464 -5.210 -12.572 1.00 97.12 266 LEU A CA 1
ATOM 2002 C C . LEU A 1 266 ? 16.265 -6.475 -11.732 1.00 97.12 266 LEU A C 1
ATOM 2004 O O . LEU A 1 266 ? 16.172 -7.572 -12.279 1.00 97.12 266 LEU A O 1
ATOM 2008 N N . ALA A 1 267 ? 16.156 -6.338 -10.412 1.00 97.25 267 ALA A N 1
ATOM 2009 C CA . ALA A 1 267 ? 15.601 -7.401 -9.583 1.00 97.25 267 ALA A CA 1
ATOM 2010 C C . ALA A 1 267 ? 14.079 -7.363 -9.645 1.00 97.25 267 ALA A C 1
ATOM 2012 O O . ALA A 1 267 ? 13.450 -6.375 -9.266 1.00 97.25 267 ALA A O 1
ATOM 2013 N N . LEU A 1 268 ? 13.495 -8.466 -10.080 1.00 97.62 268 LEU A N 1
ATOM 2014 C CA . LEU A 1 268 ? 12.073 -8.728 -10.027 1.00 97.62 268 LEU A CA 1
ATOM 2015 C C . LEU A 1 268 ? 11.822 -9.681 -8.858 1.00 97.62 268 LEU A C 1
ATOM 2017 O O . LEU A 1 268 ? 12.185 -10.854 -8.917 1.00 97.62 268 LEU A O 1
ATOM 2021 N N . ARG A 1 269 ? 11.233 -9.167 -7.781 1.00 97.56 269 ARG A N 1
ATOM 2022 C CA . ARG A 1 269 ? 10.875 -9.962 -6.607 1.00 97.56 269 ARG A CA 1
ATOM 2023 C C . ARG A 1 269 ? 9.402 -10.314 -6.663 1.00 97.56 269 ARG A C 1
ATOM 2025 O O . ARG A 1 269 ? 8.534 -9.452 -6.535 1.00 97.56 269 ARG A O 1
ATOM 2032 N N . VAL A 1 270 ? 9.142 -11.599 -6.802 1.00 96.69 270 VAL A N 1
ATOM 2033 C CA . VAL A 1 270 ? 7.802 -12.162 -6.779 1.00 96.69 270 VAL A CA 1
ATOM 2034 C C . VAL A 1 270 ? 7.447 -12.497 -5.340 1.00 96.69 270 VAL A C 1
ATOM 2036 O O . VAL A 1 270 ? 8.153 -13.261 -4.677 1.00 96.69 270 VAL A O 1
ATOM 2039 N N . LYS A 1 271 ? 6.335 -11.950 -4.859 1.00 94.88 271 LYS A N 1
ATOM 2040 C CA . LYS A 1 271 ? 5.710 -12.371 -3.607 1.00 94.88 271 LYS A CA 1
ATOM 2041 C C . LYS A 1 271 ? 4.508 -13.254 -3.925 1.00 94.88 271 LYS A C 1
ATOM 2043 O O . LYS A 1 271 ? 3.752 -12.980 -4.852 1.00 94.88 271 LYS A O 1
ATOM 2048 N N . SER A 1 272 ? 4.335 -14.309 -3.143 1.00 88.88 272 SER A N 1
ATOM 2049 C CA . SER A 1 272 ? 3.147 -15.158 -3.175 1.00 88.88 272 SER A CA 1
ATOM 2050 C C . SER A 1 272 ? 2.492 -15.112 -1.810 1.00 88.88 272 SER A C 1
ATOM 2052 O O . SER A 1 272 ? 3.193 -15.152 -0.795 1.00 88.88 272 SER A O 1
ATOM 2054 N N . TYR A 1 273 ? 1.169 -15.108 -1.792 1.00 82.31 273 TYR A N 1
ATOM 2055 C CA . TYR A 1 273 ? 0.391 -15.183 -0.569 1.00 82.31 273 TYR A CA 1
ATOM 2056 C C . TYR A 1 273 ? -0.622 -16.329 -0.684 1.00 82.31 273 TYR A C 1
ATOM 2058 O O . TYR A 1 273 ? -1.087 -16.601 -1.792 1.00 82.31 273 TYR A O 1
ATOM 2066 N N . PRO A 1 274 ? -0.929 -17.035 0.417 1.00 78.12 274 PRO A N 1
ATOM 2067 C CA . PRO A 1 274 ? -2.011 -18.019 0.443 1.00 78.12 274 PRO A CA 1
ATOM 2068 C C . PRO A 1 274 ? -3.355 -17.400 0.027 1.00 78.12 274 PRO A C 1
ATOM 2070 O O . PRO A 1 274 ? -3.559 -16.206 0.232 1.00 78.12 274 PRO A O 1
ATOM 2073 N N . GLU A 1 275 ? -4.289 -18.214 -0.481 1.00 74.56 275 GLU A N 1
ATOM 2074 C CA . GLU A 1 275 ? -5.626 -17.763 -0.931 1.00 74.56 275 GLU A CA 1
ATOM 2075 C C . GLU A 1 275 ? -6.481 -17.093 0.168 1.00 74.56 275 GLU A C 1
ATOM 2077 O O . GLU A 1 275 ? -7.475 -16.446 -0.145 1.00 74.56 275 GLU A O 1
ATOM 2082 N N . ASP A 1 276 ? -6.054 -17.147 1.431 1.00 79.50 276 ASP A N 1
ATOM 2083 C CA . ASP A 1 276 ? -6.730 -16.539 2.584 1.00 79.50 276 ASP A CA 1
ATOM 2084 C C . ASP A 1 276 ? -5.834 -15.550 3.354 1.00 79.50 276 ASP A C 1
ATOM 2086 O O . ASP A 1 276 ? -6.003 -15.354 4.556 1.00 79.50 276 ASP A O 1
ATOM 2090 N N . TYR A 1 277 ? -4.832 -14.956 2.700 1.00 84.94 277 TYR A N 1
ATOM 2091 C CA . TYR A 1 277 ? -3.948 -13.996 3.362 1.00 84.94 277 TYR A CA 1
ATOM 2092 C C . TYR A 1 277 ? -4.688 -12.695 3.703 1.00 84.94 277 TYR A C 1
ATOM 2094 O O . TYR A 1 277 ? -5.150 -11.972 2.819 1.00 84.94 277 TYR A O 1
ATOM 2102 N N . ASP A 1 278 ? -4.781 -12.393 4.995 1.00 88.56 278 ASP A N 1
ATOM 2103 C CA . ASP A 1 278 ? -5.553 -11.288 5.570 1.00 88.56 278 ASP A CA 1
ATOM 2104 C C . ASP A 1 278 ? -4.676 -10.164 6.144 1.00 88.56 278 ASP A C 1
ATOM 2106 O O . ASP A 1 278 ? -5.192 -9.178 6.667 1.00 88.56 278 ASP A O 1
ATOM 2110 N N . GLU A 1 279 ? -3.355 -10.266 6.016 1.00 91.56 279 GLU A N 1
ATOM 2111 C CA . GLU A 1 279 ? -2.409 -9.239 6.448 1.00 91.56 279 GLU A CA 1
ATOM 2112 C C . GLU A 1 279 ? -2.087 -8.246 5.311 1.00 91.56 279 GLU A C 1
ATOM 2114 O O . GLU A 1 279 ? -2.144 -8.591 4.128 1.00 91.56 279 GLU A O 1
ATOM 2119 N N . PRO A 1 280 ? -1.713 -6.993 5.628 1.00 94.69 280 PRO A N 1
ATOM 2120 C CA . PRO A 1 280 ? -1.376 -6.005 4.617 1.00 94.69 280 PRO A CA 1
ATOM 2121 C C . PRO A 1 280 ? -0.073 -6.347 3.897 1.00 94.69 280 PRO A C 1
ATOM 2123 O O . PRO A 1 280 ? 0.916 -6.790 4.483 1.00 94.69 280 PRO A O 1
ATOM 2126 N N . ILE A 1 281 ? -0.048 -6.035 2.608 1.00 94.88 281 ILE A N 1
ATOM 2127 C CA . ILE A 1 281 ? 1.053 -6.334 1.702 1.00 94.88 281 ILE A CA 1
ATOM 2128 C C . ILE A 1 281 ? 1.727 -5.028 1.304 1.00 94.88 281 ILE A C 1
ATOM 2130 O O . ILE A 1 281 ? 1.082 -4.141 0.760 1.00 94.88 281 ILE A O 1
ATOM 2134 N N . ALA A 1 282 ? 3.038 -4.918 1.505 1.00 96.56 282 ALA A N 1
ATOM 2135 C CA . ALA A 1 282 ? 3.827 -3.820 0.949 1.00 96.56 282 ALA A CA 1
ATOM 2136 C C . ALA A 1 282 ? 4.598 -4.293 -0.291 1.00 96.56 282 ALA A C 1
ATOM 2138 O O . ALA A 1 282 ? 5.340 -5.275 -0.210 1.00 96.56 282 ALA A O 1
ATOM 2139 N N . LEU A 1 283 ? 4.467 -3.590 -1.415 1.00 97.00 283 LEU A N 1
ATOM 2140 C CA . LEU A 1 283 ? 5.216 -3.828 -2.651 1.00 97.00 283 LEU A CA 1
ATOM 2141 C C . LEU A 1 283 ? 6.138 -2.643 -2.925 1.00 97.00 283 LEU A C 1
ATOM 2143 O O . LEU A 1 283 ? 5.682 -1.515 -3.100 1.00 97.00 283 LEU A O 1
ATOM 2147 N N . LYS A 1 284 ? 7.446 -2.889 -2.948 1.00 97.81 284 LYS A N 1
ATOM 2148 C CA . LYS A 1 284 ? 8.467 -1.861 -3.158 1.00 97.81 284 LYS A CA 1
ATOM 2149 C C . LYS A 1 284 ? 8.892 -1.765 -4.623 1.00 97.81 284 LYS A C 1
ATOM 2151 O O . LYS A 1 284 ? 9.147 -2.765 -5.286 1.00 97.81 284 LYS A O 1
ATOM 2156 N N . THR A 1 285 ? 9.059 -0.543 -5.109 1.00 98.31 285 THR A N 1
ATOM 2157 C CA . THR A 1 285 ? 9.767 -0.240 -6.356 1.00 98.31 285 THR A CA 1
ATOM 2158 C C . THR A 1 285 ? 10.906 0.729 -6.055 1.00 98.31 285 THR A C 1
ATOM 2160 O O . THR A 1 285 ? 10.685 1.766 -5.433 1.00 98.31 285 THR A O 1
ATOM 2163 N N . ILE A 1 286 ? 12.121 0.413 -6.500 1.00 98.38 286 ILE A N 1
ATOM 2164 C CA . ILE A 1 286 ? 13.287 1.292 -6.378 1.00 98.38 286 ILE A CA 1
ATOM 2165 C C . ILE A 1 286 ? 13.757 1.662 -7.777 1.00 98.38 286 ILE A C 1
ATOM 2167 O O . ILE A 1 286 ? 14.060 0.788 -8.592 1.00 98.38 286 ILE A O 1
ATOM 2171 N N . ARG A 1 287 ? 13.852 2.963 -8.037 1.00 98.38 287 ARG A N 1
ATOM 2172 C CA . ARG A 1 287 ? 14.376 3.525 -9.280 1.00 98.38 287 ARG A CA 1
ATOM 2173 C C . ARG A 1 287 ? 15.609 4.361 -9.002 1.00 98.38 287 ARG A C 1
ATOM 2175 O O . ARG A 1 287 ? 15.722 4.994 -7.955 1.00 98.38 287 ARG A O 1
ATOM 2182 N N . ILE A 1 288 ? 16.516 4.380 -9.962 1.00 97.94 288 ILE A N 1
ATOM 2183 C CA . ILE A 1 288 ? 17.681 5.255 -9.953 1.00 97.94 288 ILE A CA 1
ATOM 2184 C C . ILE A 1 288 ? 17.511 6.275 -11.065 1.00 97.94 288 ILE A C 1
ATOM 2186 O O . ILE A 1 288 ? 17.117 5.929 -12.177 1.00 97.94 288 ILE A O 1
ATOM 2190 N N . ASP A 1 289 ? 17.826 7.525 -10.748 1.00 97.69 289 ASP A N 1
ATOM 2191 C CA . ASP A 1 289 ? 17.966 8.614 -11.701 1.00 97.69 289 ASP A CA 1
ATOM 2192 C C . ASP A 1 289 ? 19.412 9.114 -11.657 1.00 97.69 289 ASP A C 1
ATOM 2194 O O . ASP A 1 289 ? 19.798 9.881 -10.771 1.00 97.69 289 ASP A O 1
ATOM 2198 N N . GLU A 1 290 ? 20.238 8.655 -12.598 1.00 96.50 290 GLU A N 1
ATOM 2199 C CA . GLU A 1 290 ? 21.647 9.043 -12.678 1.00 96.50 290 GLU A CA 1
ATOM 2200 C C . GLU A 1 290 ? 21.820 10.526 -13.032 1.00 96.50 290 GLU A C 1
ATOM 2202 O O . GLU A 1 290 ? 22.807 11.134 -12.613 1.00 96.50 290 GLU A O 1
ATOM 2207 N N . ASN A 1 291 ? 20.870 11.126 -13.764 1.00 95.62 291 ASN A N 1
ATOM 2208 C CA . ASN A 1 291 ? 20.939 12.544 -14.129 1.00 95.62 291 ASN A CA 1
ATOM 2209 C C . ASN A 1 291 ? 20.783 13.433 -12.896 1.00 95.62 291 ASN A C 1
ATOM 2211 O O . ASN A 1 291 ? 21.541 14.383 -12.714 1.00 95.62 291 ASN A O 1
ATOM 2215 N N . GLU A 1 292 ? 19.795 13.122 -12.056 1.00 96.62 292 GLU A N 1
ATOM 2216 C CA . GLU A 1 292 ? 19.535 13.867 -10.821 1.00 96.62 292 GLU A CA 1
ATOM 2217 C C . GLU A 1 292 ? 20.362 13.359 -9.635 1.00 96.62 292 GLU A C 1
ATOM 2219 O O . GLU A 1 292 ? 20.372 13.986 -8.577 1.00 96.62 292 GLU A O 1
ATOM 2224 N N . ARG A 1 293 ? 21.074 12.241 -9.818 1.00 96.75 293 ARG A N 1
ATOM 2225 C CA . ARG A 1 293 ? 21.797 11.498 -8.781 1.00 96.75 293 ARG A CA 1
ATOM 2226 C C . ARG A 1 293 ? 20.906 11.107 -7.600 1.00 96.75 293 ARG A C 1
ATOM 2228 O O . ARG A 1 293 ? 21.311 11.248 -6.446 1.00 96.75 293 ARG A O 1
ATOM 2235 N N . LYS A 1 294 ? 19.707 10.601 -7.885 1.00 97.44 294 LYS A N 1
ATOM 2236 C CA . LYS A 1 294 ? 18.712 10.237 -6.869 1.00 97.44 294 LYS A CA 1
ATOM 2237 C C . LYS A 1 294 ? 18.353 8.759 -6.915 1.00 97.44 294 LYS A C 1
ATOM 2239 O O . LYS A 1 294 ? 18.308 8.146 -7.980 1.00 97.44 294 LYS A O 1
ATOM 2244 N N . THR A 1 295 ? 18.021 8.224 -5.747 1.00 98.25 295 THR A N 1
ATOM 2245 C CA . THR A 1 295 ? 17.247 6.990 -5.606 1.00 98.25 295 THR A CA 1
ATOM 2246 C C . THR A 1 295 ? 15.811 7.381 -5.291 1.00 98.25 295 THR A C 1
ATOM 2248 O O . THR A 1 295 ? 15.577 8.120 -4.336 1.00 98.25 295 THR A O 1
ATOM 2251 N N . ILE A 1 296 ? 14.861 6.875 -6.065 1.00 98.25 296 ILE A N 1
ATOM 2252 C CA . ILE A 1 296 ? 13.427 7.075 -5.861 1.00 98.25 296 ILE A CA 1
ATOM 2253 C C . ILE A 1 296 ? 12.862 5.757 -5.345 1.00 98.25 296 ILE A C 1
ATOM 2255 O O . ILE A 1 296 ? 12.993 4.725 -6.006 1.00 98.25 296 ILE A O 1
ATOM 2259 N N . VAL A 1 297 ? 12.245 5.782 -4.170 1.00 98.31 297 VAL A N 1
ATOM 2260 C CA . VAL A 1 297 ? 11.600 4.610 -3.577 1.00 98.31 297 VAL A CA 1
ATOM 2261 C C . VAL A 1 297 ? 10.102 4.854 -3.546 1.00 98.31 297 VAL A C 1
ATOM 2263 O O . VAL A 1 297 ? 9.650 5.856 -2.997 1.00 98.31 297 VAL A O 1
ATOM 2266 N N . SER A 1 298 ? 9.344 3.921 -4.108 1.00 97.94 298 SER A N 1
ATOM 2267 C CA . SER A 1 298 ? 7.884 3.884 -4.057 1.00 97.94 298 SER A CA 1
ATOM 2268 C C . SER A 1 298 ? 7.441 2.605 -3.356 1.00 97.94 298 SER A C 1
ATOM 2270 O O . SER A 1 298 ? 8.017 1.542 -3.596 1.00 97.94 298 SER A O 1
ATOM 2272 N N . ILE A 1 299 ? 6.435 2.690 -2.493 1.00 98.25 299 ILE A N 1
ATOM 2273 C CA . ILE A 1 299 ? 5.857 1.549 -1.786 1.00 98.25 299 ILE A CA 1
ATOM 2274 C C . ILE A 1 299 ? 4.338 1.611 -1.936 1.00 98.25 299 ILE A C 1
ATOM 2276 O O . ILE A 1 299 ? 3.722 2.612 -1.569 1.00 98.25 299 ILE A O 1
ATOM 2280 N N . ASP A 1 300 ? 3.756 0.525 -2.435 1.00 96.75 300 ASP A N 1
ATOM 2281 C CA . ASP A 1 300 ? 2.313 0.300 -2.461 1.00 96.75 300 ASP A CA 1
ATOM 2282 C C . ASP A 1 300 ? 1.934 -0.590 -1.276 1.00 96.75 300 ASP A C 1
ATOM 2284 O O . ASP A 1 300 ? 2.366 -1.740 -1.202 1.00 96.75 300 ASP A O 1
ATOM 2288 N N . LEU A 1 301 ? 1.154 -0.064 -0.333 1.00 97.06 301 LEU A N 1
ATOM 2289 C CA . LEU A 1 301 ? 0.604 -0.811 0.798 1.00 97.06 301 LEU A CA 1
ATOM 2290 C C . LEU A 1 301 ? -0.841 -1.209 0.484 1.00 97.06 301 LEU A C 1
ATOM 2292 O O . LEU A 1 301 ? -1.713 -0.347 0.436 1.00 97.06 301 LEU A O 1
ATOM 2296 N N . LYS A 1 302 ? -1.088 -2.501 0.286 1.00 94.38 302 LYS A N 1
ATOM 2297 C CA . LYS A 1 302 ? -2.386 -3.086 -0.065 1.00 94.38 302 LYS A CA 1
ATOM 2298 C C . LYS A 1 302 ? -3.007 -3.770 1.154 1.00 94.38 302 LYS A C 1
ATOM 2300 O O . LYS A 1 302 ? -2.301 -4.492 1.858 1.00 94.38 302 LYS A O 1
ATOM 2305 N N . ASN A 1 303 ? -4.308 -3.601 1.377 1.00 94.75 303 ASN A N 1
ATOM 2306 C CA . ASN A 1 303 ? -5.084 -4.458 2.277 1.00 94.75 303 ASN A CA 1
ATOM 2307 C C . ASN A 1 303 ? -5.805 -5.540 1.451 1.00 94.75 303 ASN A C 1
ATOM 2309 O O . ASN A 1 303 ? -6.851 -5.249 0.872 1.00 94.75 303 ASN A O 1
ATOM 2313 N N . PRO A 1 304 ? -5.279 -6.775 1.374 1.00 91.12 304 PRO A N 1
ATOM 2314 C CA . PRO A 1 304 ? -5.936 -7.853 0.638 1.00 91.12 304 PRO A CA 1
ATOM 2315 C C . PRO A 1 304 ? -7.132 -8.454 1.391 1.00 91.12 304 PRO A C 1
ATOM 2317 O O . PRO A 1 304 ? -7.873 -9.246 0.810 1.00 91.12 304 PRO A O 1
ATOM 2320 N N . SER A 1 305 ? -7.324 -8.109 2.668 1.00 90.44 305 SER A N 1
ATOM 2321 C CA . SER A 1 305 ? -8.345 -8.715 3.514 1.00 90.44 305 SER A CA 1
ATOM 2322 C C . SER A 1 305 ? -9.754 -8.233 3.149 1.00 90.44 305 SER A C 1
ATOM 2324 O O . SER A 1 305 ? -9.954 -7.295 2.368 1.00 90.44 305 SER A O 1
ATOM 2326 N N . LYS A 1 306 ? -10.756 -8.910 3.718 1.00 88.75 306 LYS A N 1
ATOM 2327 C CA . LYS A 1 306 ? -12.175 -8.534 3.614 1.00 88.75 306 LYS A CA 1
ATOM 2328 C C . LYS A 1 306 ? -12.604 -7.551 4.703 1.00 88.75 306 LYS A C 1
ATOM 2330 O O . LYS A 1 306 ? -13.716 -7.031 4.630 1.00 88.75 306 LYS A O 1
ATOM 2335 N N . ASP A 1 307 ? -11.728 -7.279 5.667 1.00 88.19 307 ASP A N 1
ATOM 2336 C CA . ASP A 1 307 ? -11.998 -6.458 6.839 1.00 88.19 307 ASP A CA 1
ATOM 2337 C C . ASP A 1 307 ? -11.211 -5.140 6.797 1.00 88.19 307 ASP A C 1
ATOM 2339 O O . ASP A 1 307 ? -10.191 -4.990 6.118 1.00 88.19 307 ASP A O 1
ATOM 2343 N N . VAL A 1 308 ? -11.704 -4.139 7.525 1.00 87.50 308 VAL A N 1
ATOM 2344 C CA . VAL A 1 308 ? -10.985 -2.872 7.696 1.00 87.50 308 VAL A CA 1
ATOM 2345 C C . VAL A 1 308 ? -9.822 -3.092 8.663 1.00 87.50 308 VAL A C 1
ATOM 2347 O O . VAL A 1 308 ? -10.010 -3.630 9.751 1.00 87.50 308 VAL A O 1
ATOM 2350 N N . MET A 1 309 ? -8.624 -2.636 8.299 1.00 89.56 309 MET A N 1
ATOM 2351 C CA . MET A 1 309 ? -7.469 -2.636 9.195 1.00 89.56 309 MET A CA 1
ATOM 2352 C C . MET A 1 309 ? -7.376 -1.306 9.936 1.00 89.56 309 MET A C 1
ATOM 2354 O O . MET A 1 309 ? -7.109 -0.264 9.336 1.00 89.56 309 MET A O 1
ATOM 2358 N N . ASP A 1 310 ? -7.557 -1.342 11.253 1.00 88.12 310 ASP A N 1
ATOM 2359 C CA . ASP A 1 310 ? -7.619 -0.128 12.068 1.00 88.12 310 ASP A CA 1
ATOM 2360 C C . ASP A 1 310 ? -6.328 0.684 12.051 1.00 88.12 310 ASP A C 1
ATOM 2362 O O . ASP A 1 310 ? -6.376 1.892 11.835 1.00 88.12 310 ASP A O 1
ATOM 2366 N N . VAL A 1 311 ? -5.185 0.042 12.313 1.00 91.94 311 VAL A N 1
ATOM 2367 C CA . VAL A 1 311 ? -3.871 0.688 12.317 1.00 91.94 311 VAL A CA 1
ATOM 2368 C C . VAL A 1 311 ? -2.841 -0.246 11.696 1.00 91.94 311 VAL A C 1
ATOM 2370 O O . VAL A 1 311 ? -2.576 -1.333 12.211 1.00 91.94 311 VAL A O 1
ATOM 2373 N N . VAL A 1 312 ? -2.206 0.208 10.618 1.00 95.12 312 VAL A N 1
ATOM 2374 C CA . VAL A 1 312 ? -1.052 -0.455 10.008 1.00 95.12 312 VAL A CA 1
ATOM 2375 C C . VAL A 1 312 ? 0.149 0.469 10.113 1.00 95.12 312 VAL A C 1
ATOM 2377 O O . VAL A 1 312 ? 0.149 1.585 9.591 1.00 95.12 312 VAL A O 1
ATOM 2380 N N . GLN A 1 313 ? 1.196 0.003 10.784 1.00 95.38 313 GLN A N 1
ATOM 2381 C CA . GLN A 1 313 ? 2.472 0.694 10.848 1.00 95.38 313 GLN A CA 1
ATOM 2382 C C . GLN A 1 313 ? 3.476 0.014 9.917 1.00 95.38 313 GLN A C 1
ATOM 2384 O O . GLN A 1 313 ? 3.813 -1.156 10.088 1.00 95.38 313 GLN A O 1
ATOM 2389 N N . LEU A 1 314 ? 3.979 0.772 8.948 1.00 96.38 314 LEU A N 1
ATOM 2390 C CA . LEU A 1 314 ? 4.999 0.339 8.000 1.00 96.38 314 LEU A CA 1
ATOM 2391 C C . LEU A 1 314 ? 6.351 0.913 8.424 1.00 96.38 314 LEU A C 1
ATOM 2393 O O . LEU A 1 314 ? 6.485 2.129 8.585 1.00 96.38 314 LEU A O 1
ATOM 2397 N N . GLN A 1 315 ? 7.353 0.051 8.586 1.00 96.12 315 GLN A N 1
ATOM 2398 C CA . GLN A 1 315 ? 8.710 0.445 8.951 1.00 96.12 315 GLN A CA 1
ATOM 2399 C C . GLN A 1 315 ? 9.714 0.035 7.878 1.00 96.12 315 GLN A C 1
ATOM 2401 O O . GLN A 1 315 ? 9.803 -1.127 7.471 1.00 96.12 315 GLN A O 1
ATOM 2406 N N . GLU A 1 316 ? 10.531 1.000 7.479 1.00 96.38 316 GLU A N 1
ATOM 2407 C CA . GLU A 1 316 ? 11.536 0.852 6.439 1.00 96.38 316 GLU A CA 1
ATOM 2408 C C . GLU A 1 316 ? 12.898 1.298 6.963 1.00 96.38 316 GLU A C 1
ATOM 2410 O O . GLU A 1 316 ? 13.093 2.460 7.320 1.00 96.38 316 GLU A O 1
ATOM 2415 N N . ARG A 1 317 ? 13.872 0.390 6.998 1.00 95.81 317 ARG A N 1
ATOM 2416 C CA . ARG A 1 317 ? 15.253 0.718 7.356 1.00 95.81 317 ARG A CA 1
ATOM 2417 C C . ARG A 1 317 ? 16.036 1.124 6.114 1.00 95.81 317 ARG A C 1
ATOM 2419 O O . ARG A 1 317 ? 16.138 0.341 5.179 1.00 95.81 317 ARG A O 1
ATOM 2426 N N . ILE A 1 318 ? 16.646 2.307 6.134 1.00 96.81 318 ILE A N 1
ATOM 2427 C CA . ILE A 1 318 ? 17.488 2.786 5.033 1.00 96.81 318 ILE A CA 1
ATOM 2428 C C . ILE A 1 318 ? 18.860 2.092 5.097 1.00 96.81 318 ILE A C 1
ATOM 2430 O O . ILE A 1 318 ? 19.461 2.047 6.181 1.00 96.81 318 ILE A O 1
ATOM 2434 N N . PRO A 1 319 ? 19.389 1.566 3.974 1.00 95.69 319 PRO A N 1
ATOM 2435 C CA . PRO A 1 319 ? 20.722 0.987 3.918 1.00 95.69 319 PRO A CA 1
ATOM 2436 C C . PRO A 1 319 ? 21.779 1.962 4.429 1.00 95.69 319 PRO A C 1
ATOM 2438 O O . PRO A 1 319 ? 21.730 3.161 4.152 1.00 95.69 319 PRO A O 1
ATOM 2441 N N . SER A 1 320 ? 22.772 1.450 5.159 1.00 94.31 320 SER A N 1
ATOM 2442 C CA . SER A 1 320 ? 23.841 2.273 5.742 1.00 94.31 320 SER A CA 1
ATOM 2443 C C . SER A 1 320 ? 24.607 3.082 4.690 1.00 94.31 320 SER A C 1
ATOM 2445 O O . SER A 1 320 ? 24.997 4.214 4.965 1.00 94.31 320 SER A O 1
ATOM 2447 N N . SER A 1 321 ? 24.757 2.540 3.479 1.00 93.56 321 SER A N 1
ATOM 2448 C CA . SER A 1 321 ? 25.376 3.202 2.323 1.00 93.56 321 SER A CA 1
ATOM 2449 C C . SER A 1 321 ? 24.603 4.424 1.808 1.00 93.56 321 SER A C 1
ATOM 2451 O O . SER A 1 321 ? 25.193 5.263 1.139 1.00 93.56 321 SER A O 1
ATOM 2453 N N . LEU A 1 322 ? 23.319 4.561 2.157 1.00 93.69 322 LEU A N 1
ATOM 2454 C CA . LEU A 1 322 ? 22.447 5.691 1.804 1.00 93.69 322 LEU A CA 1
ATOM 2455 C C . LEU A 1 322 ? 22.050 6.535 3.031 1.00 93.69 322 LEU A C 1
ATOM 2457 O O . LEU A 1 322 ? 21.284 7.492 2.938 1.00 93.69 322 LEU A O 1
ATOM 2461 N N . ASN A 1 323 ? 22.559 6.191 4.214 1.00 84.06 323 ASN A N 1
ATOM 2462 C CA . ASN A 1 323 ? 22.043 6.682 5.489 1.00 84.06 323 ASN A CA 1
ATOM 2463 C C . ASN A 1 323 ? 22.443 8.130 5.815 1.00 84.06 323 ASN A C 1
ATOM 2465 O O . ASN A 1 323 ? 21.786 8.787 6.617 1.00 84.06 323 ASN A O 1
ATOM 2469 N N . ASN A 1 324 ? 23.489 8.673 5.195 1.00 82.75 324 ASN A N 1
ATOM 2470 C CA . ASN A 1 324 ? 23.917 10.057 5.441 1.00 82.75 324 ASN A CA 1
ATOM 2471 C C . ASN A 1 324 ? 23.158 11.086 4.597 1.00 82.75 324 ASN A C 1
ATOM 2473 O O . ASN A 1 324 ? 23.336 12.286 4.782 1.00 82.75 324 ASN A O 1
ATOM 2477 N N . GLU A 1 325 ? 22.264 10.619 3.734 1.00 86.38 325 GLU A N 1
ATOM 2478 C CA . GLU A 1 325 ? 21.662 11.448 2.705 1.00 86.38 325 GLU A CA 1
ATOM 2479 C C . GLU A 1 325 ? 20.376 12.135 3.164 1.00 86.38 325 GLU A C 1
ATOM 2481 O O . GLU A 1 325 ? 19.721 11.741 4.144 1.00 86.38 325 GLU A O 1
ATOM 2486 N N . GLN A 1 326 ? 20.028 13.196 2.440 1.00 92.88 326 GLN A N 1
ATOM 2487 C CA . GLN A 1 326 ? 18.762 13.894 2.599 1.00 92.88 326 GLN A CA 1
ATOM 2488 C C . GLN A 1 326 ? 17.633 13.056 1.994 1.00 92.88 326 GLN A C 1
ATOM 2490 O O . GLN A 1 326 ? 17.737 12.597 0.856 1.00 92.88 326 GLN A O 1
ATOM 2495 N N . ILE A 1 327 ? 16.569 12.881 2.780 1.00 96.44 327 ILE A N 1
ATOM 2496 C CA . ILE A 1 327 ? 15.340 12.193 2.385 1.00 96.44 327 ILE A CA 1
ATOM 2497 C C . ILE A 1 327 ? 14.276 13.258 2.124 1.00 96.44 327 ILE A C 1
ATOM 2499 O O . ILE A 1 327 ? 14.024 14.100 2.988 1.00 96.44 327 ILE A O 1
ATOM 2503 N N . GLU A 1 328 ? 13.665 13.220 0.947 1.00 97.44 328 GLU A N 1
ATOM 2504 C CA . GLU A 1 328 ? 12.577 14.108 0.536 1.00 97.44 328 GLU A CA 1
ATOM 2505 C C . GLU A 1 328 ? 11.323 13.268 0.287 1.00 97.44 328 GLU A C 1
ATOM 2507 O O . GLU A 1 328 ? 11.326 12.382 -0.561 1.00 97.44 328 GLU A O 1
ATOM 2512 N N . PHE A 1 329 ? 10.255 13.518 1.042 1.00 97.12 329 PHE A N 1
ATOM 2513 C CA . PHE A 1 329 ? 8.983 12.822 0.854 1.00 97.12 329 PHE A CA 1
ATOM 2514 C C . PHE A 1 329 ? 8.208 13.453 -0.299 1.00 97.12 329 PHE A C 1
ATOM 2516 O O . PHE A 1 329 ? 8.054 14.673 -0.328 1.00 97.12 329 PHE A O 1
ATOM 2523 N N . LEU A 1 330 ? 7.718 12.622 -1.216 1.00 94.44 330 LEU A N 1
ATOM 2524 C CA . LEU A 1 330 ? 6.899 13.059 -2.347 1.00 94.44 330 LEU A CA 1
ATOM 2525 C C . LEU A 1 330 ? 5.401 12.950 -2.036 1.00 94.44 330 LEU A C 1
ATOM 2527 O O . LEU A 1 330 ? 4.629 13.805 -2.458 1.00 94.44 330 LEU A O 1
ATOM 2531 N N . ASP A 1 331 ? 5.022 11.941 -1.246 1.00 94.75 331 ASP A N 1
ATOM 2532 C CA . ASP A 1 331 ? 3.639 11.691 -0.823 1.00 94.75 331 ASP A CA 1
ATOM 2533 C C . ASP A 1 331 ? 3.464 11.922 0.693 1.00 94.75 331 ASP A C 1
ATOM 2535 O O . ASP A 1 331 ? 3.854 12.953 1.247 1.00 94.75 331 ASP A O 1
ATOM 2539 N N . LYS A 1 332 ? 2.876 10.951 1.409 1.00 94.69 332 LYS A N 1
ATOM 2540 C CA . LYS A 1 332 ? 2.680 11.002 2.859 1.00 94.69 332 LYS A CA 1
ATOM 2541 C C . LYS A 1 332 ? 4.022 11.068 3.595 1.00 94.69 332 LYS A C 1
ATOM 2543 O O . LYS A 1 332 ? 4.860 10.167 3.497 1.00 94.69 332 LYS A O 1
ATOM 2548 N N . GLN A 1 333 ? 4.188 12.112 4.404 1.00 97.25 333 GLN A N 1
ATOM 2549 C CA . GLN A 1 333 ? 5.389 12.312 5.208 1.00 97.25 333 GLN A CA 1
ATOM 2550 C C . GLN A 1 333 ? 5.560 11.189 6.242 1.00 97.25 333 GLN A C 1
ATOM 2552 O O . GLN A 1 333 ? 4.681 10.949 7.072 1.00 97.25 333 GLN A O 1
ATOM 2557 N N . GLY A 1 334 ? 6.712 10.518 6.201 1.00 96.50 334 GLY A N 1
ATOM 2558 C CA . GLY A 1 334 ? 7.108 9.521 7.192 1.00 96.50 334 GLY A CA 1
ATOM 2559 C C . GLY A 1 334 ? 7.863 10.143 8.366 1.00 96.50 334 GLY A C 1
ATOM 2560 O O . GLY A 1 334 ? 8.523 11.179 8.239 1.00 96.50 334 GLY A O 1
ATOM 2561 N N . LYS A 1 335 ? 7.811 9.493 9.531 1.00 96.31 335 LYS A N 1
ATOM 2562 C CA . LYS A 1 335 ? 8.635 9.862 10.685 1.00 96.31 335 LYS A CA 1
ATOM 2563 C C . LYS A 1 335 ? 10.001 9.198 10.566 1.00 96.31 335 LYS A C 1
ATOM 2565 O O . LYS A 1 335 ? 10.097 7.975 10.578 1.00 96.31 335 LYS A O 1
ATOM 2570 N N . ILE A 1 336 ? 11.059 10.002 10.501 1.00 96.19 336 ILE A N 1
ATOM 2571 C CA . ILE A 1 336 ? 12.435 9.496 10.494 1.00 96.19 336 ILE A CA 1
ATOM 2572 C C . ILE A 1 336 ? 12.891 9.273 11.941 1.00 96.19 336 ILE A C 1
ATOM 2574 O O . ILE A 1 336 ? 12.903 10.197 12.756 1.00 96.19 336 ILE A O 1
ATOM 2578 N N . LEU A 1 337 ? 13.270 8.040 12.252 1.00 92.88 337 LEU A N 1
ATOM 2579 C CA . LEU A 1 337 ? 13.863 7.608 13.512 1.00 92.88 337 LEU A CA 1
ATOM 2580 C C . LEU A 1 337 ? 15.307 7.163 13.271 1.00 92.88 337 LEU A C 1
ATOM 2582 O O . LEU A 1 337 ? 15.644 6.691 12.189 1.00 92.88 337 LEU A O 1
ATOM 2586 N N . THR A 1 338 ? 16.152 7.256 14.295 1.00 93.56 338 THR A N 1
ATOM 2587 C CA . THR A 1 338 ? 17.499 6.670 14.268 1.00 93.56 338 THR A CA 1
ATOM 2588 C C . THR A 1 338 ? 17.551 5.530 15.275 1.00 93.56 338 THR A C 1
ATOM 2590 O O . THR A 1 338 ? 17.471 5.769 16.479 1.00 93.56 338 THR A O 1
ATOM 2593 N N . VAL A 1 339 ? 17.700 4.295 14.793 1.00 88.12 339 VAL A N 1
ATOM 2594 C CA . VAL A 1 339 ? 17.764 3.081 15.619 1.00 88.12 339 VAL A CA 1
ATOM 2595 C C . VAL A 1 339 ? 19.112 2.412 15.382 1.00 88.12 339 VAL A C 1
ATOM 2597 O O . VAL A 1 339 ? 19.431 2.021 14.261 1.00 88.12 339 VAL A O 1
ATOM 2600 N N . ASN A 1 340 ? 19.937 2.314 16.428 1.00 91.06 340 ASN A N 1
ATOM 2601 C CA . ASN A 1 340 ? 21.291 1.746 16.353 1.00 91.06 340 ASN A CA 1
ATOM 2602 C C . ASN A 1 340 ? 22.152 2.365 15.229 1.00 91.06 340 ASN A C 1
ATOM 2604 O O . ASN A 1 340 ? 22.873 1.666 14.522 1.00 91.06 340 ASN A O 1
ATOM 2608 N N . GLY A 1 341 ? 22.034 3.682 15.030 1.00 89.06 341 GLY A N 1
ATOM 2609 C CA . GLY A 1 341 ? 22.773 4.428 14.006 1.00 89.06 341 GLY A CA 1
ATOM 2610 C C . GLY A 1 341 ? 22.215 4.328 12.581 1.00 89.06 341 GLY A C 1
ATOM 2611 O O . GLY A 1 341 ? 22.675 5.069 11.719 1.00 89.06 341 GLY A O 1
ATOM 2612 N N . ALA A 1 342 ? 21.212 3.487 12.317 1.00 91.56 342 ALA A N 1
ATOM 2613 C CA . ALA A 1 342 ? 20.520 3.434 11.029 1.00 91.56 342 ALA A CA 1
ATOM 2614 C C . ALA A 1 342 ? 19.272 4.330 11.037 1.00 91.56 342 ALA A C 1
ATOM 2616 O O . ALA A 1 342 ? 18.520 4.327 12.016 1.00 91.56 342 ALA A O 1
ATOM 2617 N N . LYS A 1 343 ? 19.032 5.077 9.952 1.00 94.88 343 LYS A N 1
ATOM 2618 C CA . LYS A 1 343 ? 17.755 5.758 9.728 1.00 94.88 343 LYS A CA 1
ATOM 2619 C C . LYS A 1 343 ? 16.685 4.724 9.408 1.00 94.88 343 LYS A C 1
ATOM 2621 O O . LYS A 1 343 ? 16.886 3.808 8.610 1.00 94.88 343 LYS A O 1
ATOM 2626 N N . MET A 1 344 ? 15.539 4.909 10.030 1.00 95.19 344 MET A N 1
ATOM 2627 C CA . MET A 1 344 ? 14.328 4.147 9.808 1.00 95.19 344 MET A CA 1
ATOM 2628 C C . MET A 1 344 ? 13.209 5.137 9.527 1.00 95.19 344 MET A C 1
ATOM 2630 O O . MET A 1 344 ? 13.057 6.114 10.258 1.00 95.19 344 MET A O 1
ATOM 2634 N N . ILE A 1 345 ? 12.443 4.906 8.472 1.00 97.31 345 ILE A N 1
ATOM 2635 C CA . ILE A 1 345 ? 11.232 5.663 8.192 1.00 97.31 345 ILE A CA 1
ATOM 2636 C C . ILE A 1 345 ? 10.044 4.853 8.696 1.00 97.31 345 ILE A C 1
ATOM 2638 O O . ILE A 1 345 ? 9.951 3.653 8.442 1.00 97.31 345 ILE A O 1
ATOM 2642 N N . VAL A 1 346 ? 9.154 5.516 9.426 1.00 96.69 346 VAL A N 1
ATOM 2643 C CA . VAL A 1 346 ? 7.93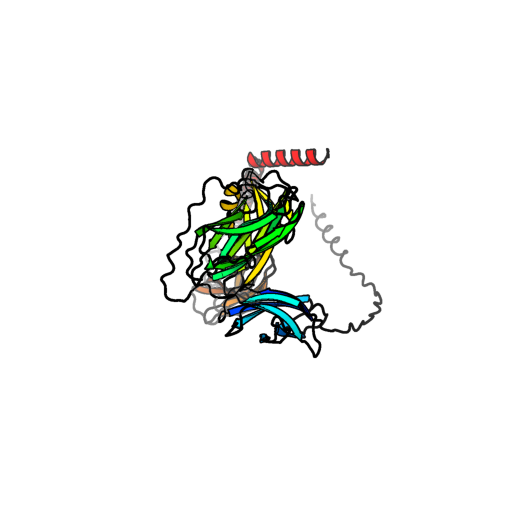5 4.919 9.963 1.00 96.69 346 VAL A CA 1
ATOM 2644 C C . VAL A 1 346 ? 6.729 5.681 9.438 1.00 96.69 346 VAL A C 1
ATOM 2646 O O . VAL A 1 346 ? 6.640 6.901 9.605 1.00 96.69 346 VAL A O 1
ATOM 2649 N N . TRP A 1 347 ? 5.790 4.951 8.848 1.00 97.81 347 TRP A N 1
ATOM 2650 C CA . TRP A 1 347 ? 4.469 5.453 8.489 1.00 97.81 347 TRP A CA 1
ATOM 2651 C C . TRP A 1 347 ? 3.405 4.743 9.308 1.00 97.81 347 TRP A C 1
ATOM 2653 O O . TRP A 1 347 ? 3.532 3.562 9.619 1.00 97.81 347 TRP A O 1
ATOM 2663 N N . GLU A 1 348 ? 2.349 5.478 9.629 1.00 96.19 348 GLU A N 1
ATOM 2664 C CA . GLU A 1 348 ? 1.157 4.958 10.284 1.00 96.19 348 GLU A CA 1
ATOM 2665 C C . GLU A 1 348 ? -0.047 5.252 9.393 1.00 96.19 348 GLU A C 1
ATOM 2667 O O . GLU A 1 348 ? -0.256 6.390 8.952 1.00 96.19 348 GLU A O 1
ATOM 2672 N N . PHE A 1 349 ? -0.807 4.212 9.090 1.00 95.25 349 PHE A N 1
ATOM 2673 C CA . PHE A 1 349 ? -2.029 4.244 8.303 1.00 95.25 349 PHE A CA 1
ATOM 2674 C C . PHE A 1 349 ? -3.171 3.795 9.197 1.00 95.25 349 PHE A C 1
ATOM 2676 O O . PHE A 1 349 ? -2.989 2.875 9.991 1.00 95.25 349 PHE A O 1
ATOM 2683 N N . THR A 1 350 ? -4.320 4.448 9.079 1.00 93.50 350 THR A N 1
ATOM 2684 C CA . THR A 1 350 ? -5.492 4.129 9.886 1.00 93.50 350 THR A CA 1
ATOM 2685 C C . THR A 1 350 ? -6.691 3.839 9.000 1.00 93.50 350 THR A C 1
ATOM 2687 O O . THR A 1 350 ? -6.841 4.475 7.959 1.00 93.50 350 THR A O 1
ATOM 2690 N N . ASN A 1 351 ? -7.539 2.908 9.436 1.00 90.69 351 ASN A N 1
ATOM 2691 C CA . ASN A 1 351 ? -8.762 2.487 8.754 1.00 90.69 351 ASN A CA 1
ATOM 2692 C C . ASN A 1 351 ? -8.533 2.105 7.280 1.00 90.69 351 ASN A C 1
ATOM 2694 O O . ASN A 1 351 ? -9.237 2.602 6.407 1.00 90.69 351 ASN A O 1
ATOM 2698 N N . ILE A 1 352 ? -7.544 1.250 6.998 1.00 92.88 352 ILE A N 1
ATOM 2699 C CA . ILE A 1 352 ? -7.315 0.766 5.631 1.00 92.88 352 ILE A CA 1
ATOM 2700 C C . ILE A 1 352 ? -8.468 -0.160 5.251 1.00 92.88 352 ILE A C 1
ATOM 2702 O O . ILE A 1 352 ? -8.613 -1.246 5.816 1.00 92.88 352 ILE A O 1
ATOM 2706 N N . HIS A 1 353 ? -9.290 0.256 4.301 1.00 92.12 353 HIS A N 1
ATOM 2707 C CA . HIS A 1 353 ? -10.448 -0.505 3.853 1.00 92.12 353 HIS A CA 1
ATOM 2708 C C . HIS A 1 353 ? -10.044 -1.758 3.054 1.00 92.12 353 HIS A C 1
ATOM 2710 O O . HIS A 1 353 ? -8.931 -1.823 2.526 1.00 92.12 353 HIS A O 1
ATOM 2716 N N . PRO A 1 354 ? -10.931 -2.766 2.953 1.00 92.50 354 PRO A N 1
ATOM 2717 C CA . PRO A 1 354 ? -10.718 -3.927 2.091 1.00 92.50 354 PRO A CA 1
ATOM 2718 C C . PRO A 1 354 ? -10.345 -3.512 0.667 1.00 92.50 354 PRO A C 1
ATOM 2720 O O . PRO A 1 354 ? -10.992 -2.635 0.093 1.00 92.50 354 PRO A O 1
ATOM 2723 N N . GLN A 1 355 ? -9.321 -4.150 0.100 1.00 87.56 355 GLN A N 1
ATOM 2724 C CA . GLN A 1 355 ? -8.776 -3.881 -1.241 1.00 87.56 355 GLN A CA 1
ATOM 2725 C C . GLN A 1 355 ? -8.204 -2.466 -1.446 1.00 87.56 355 GLN A C 1
ATOM 2727 O O . GLN A 1 355 ? -7.790 -2.111 -2.552 1.00 87.56 355 GLN A O 1
ATOM 2732 N N . GLU A 1 356 ? -8.131 -1.640 -0.400 1.00 91.31 356 GLU A N 1
ATOM 2733 C CA . GLU A 1 356 ? -7.527 -0.316 -0.496 1.00 91.31 356 GLU A CA 1
ATOM 2734 C C . GLU A 1 356 ? -6.010 -0.429 -0.689 1.00 91.31 356 GLU A C 1
ATOM 2736 O O . GLU A 1 356 ? -5.337 -1.276 -0.095 1.00 91.31 356 GLU A O 1
ATOM 2741 N N . THR A 1 357 ? -5.467 0.451 -1.532 1.00 93.38 357 THR A N 1
ATOM 2742 C CA . THR A 1 357 ? -4.028 0.576 -1.766 1.00 93.38 357 THR A CA 1
ATOM 2743 C C . THR A 1 357 ? -3.572 1.994 -1.451 1.00 93.38 357 THR A C 1
ATOM 2745 O O . THR A 1 357 ? -4.051 2.955 -2.052 1.00 93.38 357 THR A O 1
ATOM 2748 N N . PHE A 1 358 ? -2.604 2.128 -0.548 1.00 94.38 358 PHE A N 1
ATOM 2749 C CA . PHE A 1 358 ? -1.914 3.381 -0.268 1.00 94.38 358 PHE A CA 1
ATOM 2750 C C . PHE A 1 358 ? -0.589 3.441 -1.020 1.00 94.38 358 PHE A C 1
ATOM 2752 O O . PHE A 1 358 ? 0.271 2.583 -0.831 1.00 94.38 358 PHE A O 1
ATOM 2759 N N . HIS A 1 359 ? -0.401 4.497 -1.807 1.00 95.75 359 HIS A N 1
ATOM 2760 C CA . HIS A 1 359 ? 0.882 4.804 -2.427 1.00 95.75 359 HIS A CA 1
ATOM 2761 C C . HIS A 1 359 ? 1.680 5.770 -1.551 1.00 95.75 359 HIS A C 1
ATOM 2763 O O . HIS A 1 359 ? 1.162 6.803 -1.115 1.00 95.75 359 HIS A O 1
ATOM 2769 N N . ILE A 1 360 ? 2.948 5.450 -1.309 1.00 97.25 360 ILE A N 1
ATOM 2770 C CA . ILE A 1 360 ? 3.909 6.382 -0.721 1.00 97.25 360 ILE A CA 1
ATOM 2771 C C . ILE A 1 360 ? 5.218 6.360 -1.499 1.00 97.25 360 ILE A C 1
ATOM 2773 O O . ILE A 1 360 ? 5.689 5.310 -1.932 1.00 97.25 360 ILE A O 1
ATOM 2777 N N . SER A 1 361 ? 5.860 7.515 -1.612 1.00 97.44 361 SER A N 1
ATOM 2778 C CA . SER A 1 361 ? 7.165 7.615 -2.243 1.00 97.44 361 SER A CA 1
ATOM 2779 C C . SER A 1 361 ? 8.046 8.698 -1.631 1.00 97.44 361 SER A C 1
ATOM 2781 O O . SER A 1 361 ? 7.586 9.661 -1.002 1.00 97.44 361 SER A O 1
ATOM 2783 N N . TYR A 1 362 ? 9.353 8.493 -1.764 1.00 98.25 362 TYR A N 1
ATOM 2784 C CA . TYR A 1 362 ? 10.379 9.407 -1.286 1.00 98.25 362 TYR A CA 1
ATOM 2785 C C . TYR A 1 362 ? 11.657 9.298 -2.125 1.00 98.25 362 TYR A C 1
ATOM 2787 O O . TYR A 1 362 ? 11.976 8.251 -2.691 1.00 98.25 362 TYR A O 1
ATOM 2795 N N . ASN A 1 363 ? 12.413 10.392 -2.158 1.00 97.94 363 ASN A N 1
ATOM 2796 C CA . ASN A 1 363 ? 13.721 10.486 -2.786 1.00 97.94 363 ASN A CA 1
ATOM 2797 C C . ASN A 1 363 ? 14.833 10.422 -1.742 1.00 97.94 363 ASN A C 1
ATOM 2799 O O . ASN A 1 363 ? 14.704 10.947 -0.634 1.00 97.94 363 ASN A O 1
ATOM 2803 N N . ILE A 1 364 ? 15.965 9.853 -2.142 1.00 97.88 364 ILE A N 1
ATOM 2804 C CA . ILE A 1 364 ? 17.254 9.966 -1.464 1.00 97.88 364 ILE A CA 1
ATOM 2805 C C . ILE A 1 364 ? 18.222 10.641 -2.438 1.00 97.88 364 ILE A C 1
ATOM 2807 O O . ILE A 1 364 ? 18.370 10.174 -3.568 1.00 97.88 364 ILE A O 1
ATOM 2811 N N . ASN A 1 365 ? 18.903 11.707 -2.005 1.00 96.19 365 ASN A N 1
ATOM 2812 C CA . ASN A 1 365 ? 19.845 12.491 -2.827 1.00 96.19 365 ASN A CA 1
ATOM 2813 C C . ASN A 1 365 ? 21.196 11.788 -3.080 1.00 96.19 365 ASN A C 1
ATOM 2815 O O . ASN A 1 365 ? 22.258 12.397 -2.972 1.00 96.19 365 ASN A O 1
ATOM 2819 N N . ASN A 1 366 ? 21.159 10.493 -3.388 1.00 96.12 366 ASN A N 1
ATOM 2820 C CA . ASN A 1 366 ? 22.302 9.703 -3.821 1.00 96.12 366 ASN A CA 1
ATOM 2821 C C . ASN A 1 366 ? 21.817 8.420 -4.516 1.00 96.12 366 ASN A C 1
ATOM 2823 O O . ASN A 1 366 ? 20.657 8.022 -4.368 1.00 96.12 366 ASN A O 1
ATOM 2827 N N . PHE A 1 367 ? 22.710 7.732 -5.224 1.00 95.44 367 PHE A N 1
ATOM 2828 C CA . PHE A 1 367 ? 22.476 6.375 -5.710 1.00 95.44 367 PHE A CA 1
ATOM 2829 C C . PHE A 1 367 ? 23.751 5.528 -5.644 1.00 95.44 367 PHE A C 1
ATOM 2831 O O . PHE A 1 367 ? 24.866 6.049 -5.599 1.00 95.44 367 PHE A O 1
ATOM 2838 N N . LEU A 1 368 ? 23.582 4.209 -5.637 1.00 96.12 368 LEU A N 1
ATOM 2839 C CA . LEU A 1 368 ? 24.662 3.230 -5.597 1.00 96.12 368 LEU A CA 1
ATOM 2840 C C . LEU A 1 368 ? 24.900 2.677 -7.001 1.00 96.12 368 LEU A C 1
ATOM 2842 O O . LEU A 1 368 ? 23.958 2.350 -7.719 1.00 96.12 368 LEU A O 1
ATOM 2846 N N . THR A 1 369 ? 26.166 2.543 -7.385 1.00 95.69 369 THR A N 1
ATOM 2847 C CA . THR A 1 369 ? 26.548 1.933 -8.669 1.00 95.69 369 THR A CA 1
ATOM 2848 C C . THR A 1 369 ? 26.564 0.406 -8.627 1.00 95.69 369 THR A C 1
ATOM 2850 O O . THR A 1 369 ? 26.600 -0.220 -9.679 1.00 95.69 369 THR A O 1
ATOM 2853 N N . ASP A 1 370 ? 26.564 -0.186 -7.430 1.00 96.88 370 ASP A N 1
ATOM 2854 C CA . ASP A 1 370 ? 26.327 -1.616 -7.212 1.00 96.88 370 ASP A CA 1
ATOM 2855 C C . ASP A 1 370 ? 24.893 -1.810 -6.714 1.00 96.88 370 ASP A C 1
ATOM 2857 O O . ASP A 1 370 ? 24.497 -1.264 -5.678 1.00 96.88 370 ASP A O 1
ATOM 2861 N N . TYR A 1 371 ? 24.110 -2.579 -7.466 1.00 97.38 371 TYR A N 1
ATOM 2862 C CA . TYR A 1 371 ? 22.691 -2.773 -7.207 1.00 97.38 371 TYR A CA 1
ATOM 2863 C C . TYR A 1 371 ? 22.404 -3.828 -6.141 1.00 97.38 371 TYR A C 1
ATOM 2865 O O . TYR A 1 371 ? 21.279 -3.883 -5.644 1.00 97.38 371 TYR A O 1
ATOM 2873 N N . SER A 1 372 ? 23.408 -4.606 -5.722 1.00 95.31 372 SER A N 1
ATOM 2874 C CA . SER A 1 372 ? 23.273 -5.646 -4.691 1.00 95.31 372 SER A CA 1
ATOM 2875 C C . SER A 1 372 ? 22.573 -5.136 -3.420 1.00 95.31 372 SER A C 1
ATOM 2877 O O . SER A 1 372 ? 21.677 -5.787 -2.878 1.00 95.31 372 SER A O 1
ATOM 2879 N N . THR A 1 373 ? 22.903 -3.912 -2.992 1.00 95.44 373 THR A N 1
ATOM 2880 C CA . THR A 1 373 ? 22.304 -3.290 -1.806 1.00 95.44 373 THR A CA 1
ATOM 2881 C C . THR A 1 373 ? 20.806 -3.052 -1.987 1.00 95.44 373 THR A C 1
ATOM 2883 O O . THR A 1 373 ? 20.042 -3.390 -1.087 1.00 95.44 373 THR A O 1
ATOM 2886 N N . TYR A 1 374 ? 20.370 -2.524 -3.136 1.00 96.50 374 TYR A N 1
ATOM 2887 C CA . TYR A 1 374 ? 18.945 -2.305 -3.412 1.00 96.50 374 TYR A CA 1
ATOM 2888 C C . TYR A 1 374 ? 18.163 -3.613 -3.420 1.00 96.50 374 TYR A C 1
ATOM 2890 O O . TYR A 1 374 ? 17.053 -3.672 -2.904 1.00 96.50 374 TYR A O 1
ATOM 2898 N N . MET A 1 375 ? 18.753 -4.678 -3.955 1.00 93.56 375 MET A N 1
ATOM 2899 C CA . MET A 1 375 ? 18.088 -5.975 -4.039 1.00 93.56 375 MET A CA 1
ATOM 2900 C C . MET A 1 375 ? 17.911 -6.623 -2.664 1.00 93.56 375 MET A C 1
ATOM 2902 O O . MET A 1 375 ? 16.860 -7.187 -2.373 1.00 93.56 375 MET A O 1
ATOM 2906 N N . SER A 1 376 ? 18.893 -6.461 -1.775 1.00 92.31 376 SER A N 1
ATOM 2907 C CA . SER A 1 376 ? 18.801 -6.890 -0.369 1.00 92.31 376 SER A CA 1
ATOM 2908 C C . SER A 1 376 ? 17.950 -5.966 0.519 1.00 92.31 376 SER A C 1
ATOM 2910 O O . SER A 1 376 ? 17.805 -6.200 1.721 1.00 92.31 376 SER A O 1
ATOM 2912 N N . TRP A 1 377 ? 17.396 -4.885 -0.037 1.00 94.31 377 TRP A N 1
ATOM 2913 C CA . TRP A 1 377 ? 16.669 -3.884 0.731 1.00 94.31 377 TRP A CA 1
ATOM 2914 C C . TRP A 1 377 ? 15.189 -4.253 0.891 1.00 94.31 377 TRP A C 1
ATOM 2916 O O . TRP A 1 377 ? 14.312 -3.802 0.153 1.00 94.31 377 TRP A O 1
ATOM 2926 N N . HIS A 1 378 ? 14.894 -5.043 1.918 1.00 93.31 378 HIS A N 1
ATOM 2927 C CA . HIS A 1 378 ? 13.531 -5.454 2.269 1.00 93.31 378 HIS A CA 1
ATOM 2928 C C . HIS A 1 378 ? 12.801 -4.420 3.137 1.00 93.31 378 HIS A C 1
ATOM 2930 O O . HIS A 1 378 ? 13.431 -3.652 3.868 1.00 93.31 378 HIS A O 1
ATOM 2936 N N . ILE A 1 379 ? 11.463 -4.422 3.075 1.00 92.44 379 ILE A N 1
ATOM 2937 C CA . ILE A 1 379 ? 10.624 -3.788 4.104 1.00 92.44 379 ILE A CA 1
ATOM 2938 C C . ILE A 1 379 ? 10.966 -4.437 5.445 1.00 92.44 379 ILE A C 1
ATOM 2940 O O . ILE A 1 379 ? 10.995 -5.661 5.550 1.00 92.44 379 ILE A O 1
ATOM 2944 N N . SER A 1 380 ? 11.277 -3.626 6.455 1.00 84.81 380 SER A N 1
ATOM 2945 C CA . SER A 1 380 ? 11.780 -4.149 7.730 1.00 84.81 380 SER A CA 1
ATOM 2946 C C . SER A 1 380 ? 10.673 -4.741 8.586 1.00 84.81 380 SER A C 1
ATOM 2948 O O . SER A 1 380 ? 10.877 -5.781 9.208 1.00 84.81 380 SER A O 1
ATOM 2950 N N . GLN A 1 381 ? 9.520 -4.073 8.639 1.00 85.19 381 GLN A N 1
ATOM 2951 C CA . GLN A 1 381 ? 8.398 -4.536 9.439 1.00 85.19 381 GLN A CA 1
ATOM 2952 C C . GLN A 1 381 ? 7.078 -3.951 8.943 1.00 85.19 381 GLN A C 1
ATOM 2954 O O . GLN A 1 381 ? 7.013 -2.780 8.564 1.00 85.19 381 GLN A O 1
ATOM 2959 N N . ILE A 1 382 ? 6.024 -4.758 9.018 1.00 87.44 382 ILE A N 1
ATOM 2960 C CA . ILE A 1 382 ? 4.639 -4.304 8.951 1.00 87.44 382 ILE A CA 1
ATOM 2961 C C . ILE A 1 382 ? 3.973 -4.762 10.246 1.00 87.44 382 ILE A C 1
ATOM 2963 O O . ILE A 1 382 ? 4.062 -5.931 10.613 1.00 87.44 382 ILE A O 1
ATOM 2967 N N . LEU A 1 383 ? 3.386 -3.827 10.983 1.00 88.56 383 LEU A N 1
ATOM 2968 C CA . LEU A 1 383 ? 2.686 -4.091 12.233 1.00 88.56 383 LEU A CA 1
ATOM 2969 C C . LEU A 1 383 ? 1.218 -3.749 12.044 1.00 88.56 383 LEU A C 1
ATOM 2971 O O . LEU A 1 383 ? 0.874 -2.580 11.880 1.00 88.56 383 LEU A O 1
ATOM 2975 N N . VAL A 1 384 ? 0.364 -4.763 12.107 1.00 84.75 384 VAL A N 1
ATOM 2976 C CA . VAL A 1 384 ? -1.081 -4.572 12.204 1.00 84.75 384 VAL A CA 1
ATOM 2977 C C . VAL A 1 384 ? -1.431 -4.519 13.676 1.00 84.75 384 VAL A C 1
ATOM 2979 O O . VAL A 1 384 ? -1.175 -5.460 14.425 1.00 84.75 384 VAL A O 1
ATOM 2982 N N . THR A 1 385 ? -1.983 -3.397 14.109 1.00 80.94 385 THR A N 1
ATOM 2983 C CA . THR A 1 385 ? -2.595 -3.296 15.428 1.00 80.94 385 THR A CA 1
ATOM 2984 C C . THR A 1 385 ? -4.091 -3.200 15.192 1.00 80.94 385 THR A C 1
ATOM 2986 O O . THR A 1 385 ? -4.578 -2.154 14.765 1.00 80.94 385 THR A O 1
ATOM 2989 N N . SER A 1 386 ? -4.822 -4.288 15.454 1.00 67.62 386 SER A N 1
ATOM 2990 C CA . SER A 1 386 ? -6.269 -4.183 15.649 1.00 67.62 386 SER A CA 1
ATOM 2991 C C . SER A 1 386 ? -6.481 -3.155 16.753 1.00 67.62 386 SER A C 1
ATOM 2993 O O . SER A 1 386 ? -5.799 -3.233 17.787 1.00 67.62 386 SER A O 1
ATOM 2995 N N . LYS A 1 387 ? -7.368 -2.177 16.553 1.00 62.72 387 LYS A N 1
ATOM 2996 C CA . LYS A 1 387 ? -7.744 -1.233 17.608 1.00 62.72 387 LYS A CA 1
ATOM 2997 C C . LYS A 1 387 ? -8.044 -2.087 18.833 1.00 62.72 387 LYS A C 1
ATOM 2999 O O . LYS A 1 387 ? -8.815 -3.037 18.722 1.00 62.72 387 LYS A O 1
ATOM 3004 N N . GLN A 1 388 ? -7.331 -1.847 19.943 1.00 60.53 388 GLN A N 1
ATOM 3005 C CA . GLN A 1 388 ? -7.552 -2.606 21.178 1.00 60.53 388 GLN A CA 1
ATOM 3006 C C . GLN A 1 388 ? -9.056 -2.700 21.369 1.00 60.53 388 GLN A C 1
ATOM 3008 O O . GLN A 1 388 ? -9.713 -1.653 21.370 1.00 60.53 388 GLN A O 1
ATOM 3013 N N . SER A 1 389 ? -9.584 -3.927 21.427 1.00 67.06 389 SER A N 1
ATOM 3014 C CA . SER A 1 389 ? -11.022 -4.125 21.543 1.00 67.06 389 SER A CA 1
ATOM 3015 C C . SER A 1 389 ? -11.493 -3.243 22.685 1.00 67.06 389 SER A C 1
ATOM 3017 O O . SER A 1 389 ? -10.855 -3.206 23.739 1.00 67.06 389 SER A O 1
ATOM 3019 N N . THR A 1 390 ? -12.574 -2.489 22.502 1.00 73.12 390 THR A N 1
ATOM 3020 C CA . THR A 1 390 ? -13.063 -1.612 23.572 1.00 73.12 390 THR A CA 1
ATOM 3021 C C . THR A 1 390 ? -13.362 -2.418 24.851 1.00 73.12 390 THR A C 1
ATOM 3023 O O . THR A 1 390 ? -13.271 -1.879 25.953 1.00 73.12 390 THR A O 1
ATOM 3026 N N . ALA A 1 391 ? -13.564 -3.741 24.724 1.00 77.56 391 ALA A N 1
ATOM 3027 C CA . ALA A 1 391 ? -13.577 -4.700 25.829 1.00 77.56 391 ALA A CA 1
ATOM 3028 C C . ALA A 1 391 ? -12.298 -4.677 26.692 1.00 77.56 391 ALA A C 1
ATOM 3030 O O . ALA A 1 391 ? -12.385 -4.714 27.916 1.00 77.56 391 ALA A O 1
ATOM 3031 N N . ASP A 1 392 ? -11.117 -4.576 26.081 1.00 81.69 392 ASP A N 1
ATOM 3032 C CA . ASP A 1 392 ? -9.823 -4.507 26.773 1.00 81.69 392 ASP A CA 1
ATOM 3033 C C . ASP A 1 392 ? -9.592 -3.141 27.432 1.00 81.69 392 ASP A C 1
ATOM 3035 O O . ASP A 1 392 ? -8.822 -3.018 28.396 1.00 81.69 392 ASP A O 1
ATOM 3039 N N . LEU A 1 393 ? -10.277 -2.113 26.919 1.00 90.06 393 LEU A N 1
ATOM 3040 C CA . LEU A 1 393 ? -10.204 -0.739 27.402 1.00 90.06 393 LEU A CA 1
ATOM 3041 C C . LEU A 1 393 ? -11.130 -0.474 28.596 1.00 90.06 393 LEU A C 1
ATOM 3043 O O . LEU A 1 393 ? -10.916 0.514 29.301 1.00 90.06 393 LEU A O 1
ATOM 3047 N N . VAL A 1 394 ? -12.133 -1.322 28.846 1.00 93.81 394 VAL A N 1
ATOM 3048 C CA . VAL A 1 394 ? -13.108 -1.167 29.936 1.00 93.81 394 VAL A CA 1
ATOM 3049 C C . VAL A 1 394 ? -12.941 -2.273 30.974 1.00 93.81 394 VAL A C 1
ATOM 3051 O O . VAL A 1 394 ? -13.041 -3.459 30.678 1.00 93.81 394 VAL A O 1
ATOM 3054 N N . ARG A 1 395 ? -12.731 -1.891 32.237 1.00 92.88 395 ARG A N 1
ATOM 3055 C CA . ARG A 1 395 ? -12.573 -2.831 33.356 1.00 92.88 395 ARG A CA 1
ATOM 3056 C C . ARG A 1 395 ? -13.477 -2.464 34.518 1.00 92.88 395 ARG A C 1
ATOM 3058 O O . ARG A 1 395 ? -13.442 -1.334 34.994 1.00 92.88 395 ARG A O 1
ATOM 3065 N N . VAL A 1 396 ? -14.221 -3.433 35.041 1.00 94.75 396 VAL A N 1
ATOM 3066 C CA . VAL A 1 396 ? -14.886 -3.283 36.342 1.00 94.75 396 VAL A CA 1
ATOM 3067 C C . VAL A 1 396 ? -13.829 -3.515 37.422 1.00 94.75 396 VAL A C 1
ATOM 3069 O O . VAL A 1 396 ? -13.313 -4.620 37.560 1.00 94.75 396 VAL A O 1
ATOM 3072 N N . LEU A 1 397 ? -13.437 -2.454 38.128 1.00 92.56 397 LEU A N 1
ATOM 3073 C CA . LEU A 1 397 ? -12.409 -2.510 39.172 1.00 92.56 397 LEU A CA 1
ATOM 3074 C C . LEU A 1 397 ? -12.949 -3.104 40.468 1.00 92.56 397 LEU A C 1
ATOM 3076 O O . LEU A 1 397 ? -12.257 -3.851 41.154 1.00 92.56 397 LEU A O 1
ATOM 3080 N N . GLU A 1 398 ? -14.169 -2.716 40.817 1.00 93.31 398 GLU A N 1
ATOM 3081 C CA . GLU A 1 398 ? -14.785 -3.036 42.092 1.00 93.31 398 GLU A CA 1
ATOM 3082 C C . GLU A 1 398 ? -16.295 -3.159 41.905 1.00 93.31 398 GLU A C 1
ATOM 3084 O O . GLU A 1 398 ? -16.899 -2.368 41.177 1.00 93.31 398 GLU A O 1
ATOM 3089 N N . LEU A 1 399 ? -16.884 -4.149 42.576 1.00 95.31 399 LEU A N 1
ATOM 3090 C CA . LEU A 1 399 ? -18.323 -4.351 42.676 1.00 95.31 399 LEU A CA 1
ATOM 3091 C C . LEU A 1 399 ? -18.648 -4.774 44.113 1.00 95.31 399 LEU A C 1
ATOM 3093 O O . LEU A 1 399 ? -18.387 -5.912 44.516 1.00 95.31 399 LEU A O 1
ATOM 3097 N N . THR A 1 400 ? -19.192 -3.848 44.894 1.00 93.56 400 THR A N 1
ATOM 3098 C CA . THR A 1 400 ? -19.527 -4.047 46.307 1.00 93.56 400 THR A CA 1
ATOM 3099 C C . THR A 1 400 ? -21.028 -3.994 46.526 1.00 93.56 400 THR A C 1
ATOM 3101 O O . THR A 1 400 ? -21.767 -3.360 45.774 1.00 93.56 400 THR A O 1
ATOM 3104 N N . SER A 1 401 ? -21.489 -4.686 47.564 1.00 95.06 401 SER A N 1
ATOM 3105 C CA . SER A 1 401 ? -22.884 -4.681 47.984 1.00 95.06 401 SER A CA 1
ATOM 3106 C C . SER A 1 401 ? -22.986 -4.457 49.490 1.00 95.06 401 SER A C 1
ATOM 3108 O O . SER A 1 401 ? -22.147 -4.920 50.269 1.00 95.06 401 SER A O 1
ATOM 3110 N N . SER A 1 402 ? -24.017 -3.736 49.921 1.00 91.00 402 SER A N 1
ATOM 3111 C CA . SER A 1 402 ? -24.391 -3.668 51.334 1.00 91.00 402 SER A CA 1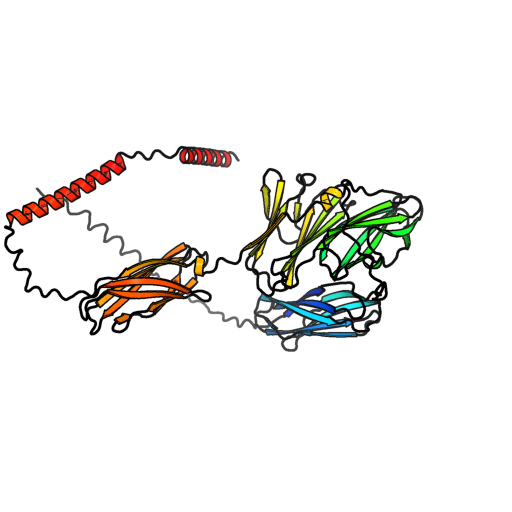
ATOM 3112 C C . SER A 1 402 ? -25.166 -4.921 51.752 1.00 91.00 402 SER A C 1
ATOM 3114 O O . SER A 1 402 ? -25.903 -5.490 50.945 1.00 91.00 402 SER A O 1
ATOM 3116 N N . SER A 1 403 ? -25.107 -5.293 53.032 1.00 88.06 403 SER A N 1
ATOM 3117 C CA . SER A 1 403 ? -26.046 -6.276 53.581 1.00 88.06 403 SER A CA 1
ATOM 3118 C C . SER A 1 403 ? -27.477 -5.728 53.579 1.00 88.06 403 SER A C 1
ATOM 3120 O O . SER A 1 403 ? -27.705 -4.547 53.843 1.00 88.06 403 SER A O 1
ATOM 3122 N N . ILE A 1 404 ? -28.450 -6.587 53.269 1.00 91.31 404 ILE A N 1
ATOM 3123 C CA . ILE A 1 404 ? -29.862 -6.208 53.122 1.00 91.31 404 ILE A CA 1
ATOM 3124 C C . ILE A 1 404 ? -30.686 -6.967 54.157 1.00 91.31 404 ILE A C 1
ATOM 3126 O O . ILE A 1 404 ? -30.578 -8.184 54.262 1.00 91.31 404 ILE A O 1
ATOM 3130 N N . GLY A 1 405 ? -31.513 -6.267 54.933 1.00 88.31 405 GLY A N 1
ATOM 3131 C CA . GLY A 1 405 ? -32.462 -6.926 55.835 1.00 88.31 405 GLY A CA 1
ATOM 3132 C C . GLY A 1 405 ? -33.576 -7.652 55.071 1.00 88.31 405 GLY A C 1
ATOM 3133 O O . GLY A 1 405 ? -33.808 -7.403 53.886 1.00 88.31 405 GLY A O 1
ATOM 3134 N N . LYS A 1 406 ? -34.333 -8.522 55.743 1.00 83.69 406 LYS A N 1
ATOM 3135 C CA . LYS A 1 406 ? -35.536 -9.130 55.153 1.00 83.69 406 LYS A CA 1
ATOM 3136 C C . LYS A 1 406 ? -36.538 -8.038 54.751 1.00 83.69 406 LYS A C 1
ATOM 3138 O O . LYS A 1 406 ? -36.985 -7.275 55.596 1.00 83.69 406 LYS A O 1
ATOM 3143 N N . ASN A 1 407 ? -36.909 -7.986 53.470 1.00 87.75 407 ASN A N 1
ATOM 3144 C CA . ASN A 1 407 ? -37.704 -6.895 52.877 1.00 87.75 407 ASN A CA 1
ATOM 3145 C C . ASN A 1 407 ? -37.037 -5.503 52.931 1.00 87.75 407 ASN A C 1
ATOM 3147 O O . ASN A 1 407 ? -37.710 -4.481 52.806 1.00 87.75 407 ASN A O 1
ATOM 3151 N N . GLY A 1 408 ? -35.725 -5.463 53.158 1.00 92.00 408 GLY A N 1
ATOM 3152 C CA . GLY A 1 408 ? -34.947 -4.240 53.253 1.00 92.00 408 GLY A CA 1
ATOM 3153 C C . GLY A 1 408 ? -34.478 -3.720 51.898 1.00 92.00 408 GLY A C 1
ATOM 3154 O O . GLY A 1 408 ? -34.595 -4.376 50.858 1.00 92.00 408 GLY A O 1
ATOM 3155 N N . THR A 1 409 ? -33.893 -2.528 51.946 1.00 95.19 409 THR A N 1
ATOM 3156 C CA . THR A 1 409 ? -33.194 -1.905 50.823 1.00 95.19 409 THR A CA 1
ATOM 3157 C C . THR A 1 409 ? -31.700 -1.849 51.111 1.00 95.19 409 THR A C 1
ATOM 3159 O O . THR A 1 409 ? -31.312 -1.492 52.223 1.00 95.19 409 THR A O 1
ATOM 3162 N N . GLY A 1 410 ? -30.882 -2.148 50.112 1.00 95.44 410 GLY A N 1
ATOM 3163 C CA . GLY A 1 410 ? -29.439 -1.950 50.120 1.00 95.44 410 GLY A CA 1
ATOM 3164 C C . GLY A 1 410 ? -28.961 -1.245 48.858 1.00 95.44 410 GLY A C 1
ATOM 3165 O O . GLY A 1 410 ? -29.759 -0.819 48.022 1.00 95.44 410 GLY A O 1
ATOM 3166 N N . GLU A 1 411 ? -27.651 -1.138 48.722 1.00 96.88 411 GLU A N 1
ATOM 3167 C CA . GLU A 1 411 ? -26.977 -0.527 47.585 1.00 96.88 411 GLU A CA 1
ATOM 3168 C C . GLU A 1 411 ? -25.929 -1.492 47.024 1.00 96.88 411 GLU A C 1
ATOM 3170 O O . GLU A 1 411 ? -25.234 -2.188 47.771 1.00 96.88 411 GLU A O 1
ATOM 3175 N N . VAL A 1 412 ? -25.845 -1.546 45.698 1.00 97.19 412 VAL A N 1
ATOM 3176 C CA . VAL A 1 412 ? -24.748 -2.169 44.959 1.00 97.19 412 VAL A CA 1
ATOM 3177 C C . VAL A 1 412 ? -24.000 -1.051 44.245 1.00 97.19 412 VAL A C 1
ATOM 3179 O O . VAL A 1 412 ? -24.592 -0.322 43.450 1.00 97.19 412 VAL A O 1
ATOM 3182 N N . SER A 1 413 ? -22.708 -0.921 44.526 1.00 96.69 413 SER A N 1
ATOM 3183 C CA . SER A 1 413 ? -21.837 0.100 43.948 1.00 96.69 413 SER A CA 1
ATOM 3184 C C . SER A 1 413 ? -20.784 -0.555 43.066 1.00 96.69 413 SER A C 1
ATOM 3186 O O . SER A 1 413 ? -20.177 -1.556 43.447 1.00 96.69 413 SER A O 1
ATOM 3188 N N . ALA A 1 414 ? -20.548 0.016 41.888 1.00 97.38 414 ALA A N 1
ATOM 3189 C CA . ALA A 1 414 ? -19.520 -0.442 40.965 1.00 97.38 414 ALA A CA 1
ATOM 3190 C C . ALA A 1 414 ? -18.602 0.700 40.528 1.00 97.38 414 ALA A C 1
ATOM 3192 O O . ALA A 1 414 ? -19.059 1.822 40.306 1.00 97.38 414 ALA A O 1
ATOM 3193 N N . SER A 1 415 ? -17.321 0.387 40.343 1.00 96.38 415 SER A N 1
ATOM 3194 C CA . SER A 1 415 ? -16.311 1.296 39.794 1.00 96.38 415 SER A CA 1
ATOM 3195 C C . SER A 1 415 ? -15.800 0.754 38.462 1.00 96.38 415 SER A C 1
ATOM 3197 O O . SER A 1 415 ? -15.201 -0.319 38.417 1.00 96.38 415 SER A O 1
ATOM 3199 N N . VAL A 1 416 ? -16.013 1.495 37.376 1.00 96.69 416 VAL A N 1
ATOM 3200 C CA . VAL A 1 416 ? -15.634 1.113 36.007 1.00 96.69 416 VAL A CA 1
ATOM 3201 C C . VAL A 1 416 ? -14.486 2.001 35.529 1.00 96.69 416 VAL A C 1
ATOM 3203 O O . VAL A 1 416 ? -14.650 3.212 35.407 1.00 96.69 416 VAL A O 1
ATOM 3206 N N . LEU A 1 417 ? -13.319 1.415 35.266 1.00 95.44 417 LEU A N 1
ATOM 3207 C CA . LEU A 1 417 ? -12.169 2.080 34.658 1.00 95.44 417 LEU A CA 1
ATOM 3208 C C . LEU A 1 417 ? -12.259 1.995 33.139 1.00 95.44 417 LEU A C 1
ATOM 3210 O O . LEU A 1 417 ? -12.395 0.905 32.588 1.00 95.44 417 LEU A O 1
ATOM 3214 N N . TYR A 1 418 ? -12.077 3.130 32.477 1.00 95.38 418 TYR A N 1
ATOM 3215 C CA . TYR A 1 418 ? -11.901 3.195 31.036 1.00 95.38 418 TYR A CA 1
ATOM 3216 C C . TYR A 1 418 ? -10.521 3.761 30.700 1.00 95.38 418 TYR A C 1
ATOM 3218 O O . TYR A 1 418 ? -10.198 4.878 31.099 1.00 95.38 418 TYR A O 1
ATOM 3226 N N . VAL A 1 419 ? -9.688 2.995 29.991 1.00 90.69 419 VAL A N 1
ATOM 3227 C CA . VAL A 1 419 ? -8.322 3.400 29.600 1.00 90.69 419 VAL A CA 1
ATOM 3228 C C . VAL A 1 419 ? -8.214 3.872 28.149 1.00 90.69 419 VAL A C 1
ATOM 3230 O O . VAL A 1 419 ? -7.121 4.234 27.713 1.00 90.69 419 VAL A O 1
ATOM 3233 N N . GLY A 1 420 ? -9.328 3.899 27.412 1.00 86.88 420 GLY A N 1
ATOM 3234 C CA . GLY A 1 420 ? -9.356 4.426 26.051 1.00 86.88 420 GLY A CA 1
ATOM 3235 C C . GLY A 1 420 ? -9.086 5.931 25.987 1.00 86.88 420 GLY A C 1
ATOM 3236 O O . GLY A 1 420 ? -9.036 6.627 27.006 1.00 86.88 420 GLY A O 1
ATOM 3237 N N . ASN A 1 421 ? -8.848 6.426 24.771 1.00 82.56 421 ASN A N 1
ATOM 3238 C CA . ASN A 1 421 ? -8.455 7.817 24.521 1.00 82.56 421 ASN A CA 1
ATOM 3239 C C . ASN A 1 421 ? -9.626 8.728 24.103 1.00 82.56 421 ASN A C 1
ATOM 3241 O O . ASN A 1 421 ? -9.458 9.944 24.128 1.00 82.56 421 ASN A O 1
ATOM 3245 N N . GLU A 1 422 ? -10.788 8.172 23.758 1.00 86.19 422 GLU A N 1
ATOM 3246 C CA . GLU A 1 422 ? -11.975 8.902 23.281 1.00 86.19 422 GLU A CA 1
ATOM 3247 C C . GLU A 1 422 ? -13.188 8.556 24.153 1.00 86.19 422 GLU A C 1
ATOM 3249 O O . GLU A 1 422 ? -13.251 7.430 24.620 1.00 86.19 422 GLU A O 1
ATOM 3254 N N . PRO A 1 423 ? -14.124 9.472 24.452 1.00 93.06 423 PRO A N 1
ATOM 3255 C CA . PRO A 1 423 ? -15.285 9.136 25.276 1.00 93.06 423 PRO A CA 1
ATOM 3256 C C . PRO A 1 423 ? -16.124 8.008 24.664 1.00 93.06 423 PRO A C 1
ATOM 3258 O O . PRO A 1 423 ? -16.407 8.044 23.471 1.00 93.06 423 PRO A O 1
ATOM 3261 N N . GLU A 1 424 ? -16.565 7.057 25.489 1.00 93.75 424 GLU A N 1
ATOM 3262 C CA . GLU A 1 424 ? -17.329 5.883 25.038 1.00 93.75 424 GLU A CA 1
ATOM 3263 C C . GLU A 1 424 ? -18.684 5.820 25.749 1.00 93.75 424 GLU A C 1
ATOM 3265 O O . GLU A 1 424 ? -18.738 5.823 26.980 1.00 93.75 424 GLU A O 1
ATOM 3270 N N . GLU A 1 425 ? -19.786 5.752 25.003 1.00 96.56 425 GLU A N 1
ATOM 3271 C CA . GLU A 1 425 ? -21.113 5.542 25.588 1.00 96.56 425 GLU A CA 1
ATOM 3272 C C . GLU A 1 425 ? -21.338 4.057 25.895 1.00 96.56 425 GLU A C 1
ATOM 3274 O O . GLU A 1 425 ? -21.218 3.195 25.027 1.00 96.56 425 GLU A O 1
ATOM 3279 N N . VAL A 1 426 ? -21.691 3.759 27.144 1.00 96.75 426 VAL A N 1
ATOM 3280 C CA . VAL A 1 426 ? -21.966 2.402 27.618 1.00 96.75 426 VAL A CA 1
ATOM 3281 C C . VAL A 1 426 ? -23.305 2.327 28.339 1.00 96.75 426 VAL A C 1
ATOM 3283 O O . VAL A 1 426 ? -23.748 3.269 29.003 1.00 96.75 426 VAL A O 1
ATOM 3286 N N . THR A 1 427 ? -23.923 1.154 28.265 1.00 97.50 427 THR A N 1
ATOM 3287 C CA . THR A 1 427 ? -25.073 0.760 29.076 1.00 97.50 427 THR A CA 1
ATOM 3288 C C . THR A 1 427 ? -24.616 -0.214 30.151 1.00 97.50 427 THR A C 1
ATOM 3290 O O . THR A 1 427 ? -24.099 -1.290 29.860 1.00 97.50 427 THR A O 1
ATOM 3293 N N . ILE A 1 428 ? -24.811 0.163 31.411 1.00 97.56 428 ILE A N 1
ATOM 3294 C CA . ILE A 1 428 ? -24.474 -0.656 32.570 1.00 97.56 428 ILE A CA 1
ATOM 3295 C C . ILE A 1 428 ? -25.762 -1.284 33.100 1.00 97.56 428 ILE A C 1
ATOM 3297 O O . ILE A 1 428 ? -26.669 -0.572 33.528 1.00 97.56 428 ILE A O 1
ATOM 3301 N N . LEU A 1 429 ? -25.841 -2.609 33.064 1.00 97.56 429 LEU A N 1
ATOM 3302 C CA . LEU A 1 429 ? -26.990 -3.408 33.485 1.00 97.56 429 LEU A CA 1
ATOM 3303 C C . LEU A 1 429 ? -26.636 -4.172 34.762 1.00 97.56 429 LEU A C 1
ATOM 3305 O O . LEU A 1 429 ? -25.632 -4.885 34.790 1.00 97.56 429 LEU A O 1
ATOM 3309 N N . LEU A 1 430 ? -27.471 -4.068 35.797 1.00 97.81 430 LEU A N 1
ATOM 3310 C CA . LEU A 1 430 ? -27.374 -4.933 36.971 1.00 97.81 430 LEU A CA 1
ATOM 3311 C C . LEU A 1 430 ? -28.426 -6.042 36.877 1.00 97.81 430 LEU A C 1
ATOM 3313 O O . LEU A 1 430 ? -29.618 -5.808 37.069 1.00 97.81 430 LEU A O 1
ATOM 3317 N N . GLU A 1 431 ? -27.973 -7.259 36.599 1.00 96.94 431 GLU A N 1
ATOM 3318 C CA . GLU A 1 431 ? -28.792 -8.463 36.669 1.00 96.94 431 GLU A CA 1
ATOM 3319 C C . GLU A 1 431 ? -28.866 -8.937 38.124 1.00 96.94 431 GLU A C 1
ATOM 3321 O O . GLU A 1 431 ? -27.848 -9.166 38.792 1.00 96.94 431 GLU A O 1
ATOM 3326 N N . VAL A 1 432 ? -30.092 -9.082 38.618 1.00 96.88 432 VAL A N 1
ATOM 3327 C CA . VAL A 1 432 ? -30.379 -9.469 39.999 1.00 96.88 432 VAL A CA 1
ATOM 3328 C C . VAL A 1 432 ? -31.187 -10.767 40.029 1.00 96.88 432 VAL A C 1
ATOM 3330 O O . VAL A 1 432 ? -31.979 -11.014 39.117 1.00 96.88 432 VAL A O 1
ATOM 3333 N N . PRO A 1 433 ? -31.007 -11.618 41.053 1.00 94.19 433 PRO A N 1
ATOM 3334 C CA . PRO A 1 433 ? -31.724 -12.881 41.139 1.00 94.19 433 PRO A CA 1
ATOM 3335 C C . PRO A 1 433 ? -33.206 -12.671 41.470 1.00 94.19 433 PRO A C 1
ATOM 3337 O O . PRO A 1 433 ? -33.633 -11.600 41.910 1.00 94.19 433 PRO A O 1
ATOM 3340 N N . GLN A 1 434 ? -34.005 -13.724 41.282 1.00 94.50 434 GLN A N 1
ATOM 3341 C CA . GLN A 1 434 ? -35.441 -13.684 41.548 1.00 94.50 434 GLN A CA 1
ATOM 3342 C C . GLN A 1 434 ? -35.738 -13.233 42.988 1.00 94.50 434 GLN A C 1
ATOM 3344 O O . GLN A 1 434 ? -35.110 -13.684 43.944 1.00 94.50 434 GLN A O 1
ATOM 3349 N N . GLY A 1 435 ? -36.726 -12.347 43.134 1.00 94.25 435 GLY A N 1
ATOM 3350 C CA . GLY A 1 435 ? -37.125 -11.770 44.420 1.00 94.25 435 GLY A CA 1
ATOM 3351 C C . GLY A 1 435 ? -36.443 -10.439 44.743 1.00 94.25 435 GLY A C 1
ATOM 3352 O O . GLY A 1 435 ? -36.919 -9.729 45.631 1.00 94.25 435 GLY A O 1
ATOM 3353 N N . PHE A 1 436 ? -35.385 -10.061 44.020 1.00 96.44 436 PHE A N 1
ATOM 3354 C CA . PHE A 1 436 ? -34.785 -8.732 44.109 1.00 96.44 436 PHE A CA 1
ATOM 3355 C C . PHE A 1 436 ? -35.320 -7.799 43.022 1.00 96.44 436 PHE A C 1
ATOM 3357 O O . PHE A 1 436 ? -35.700 -8.233 41.936 1.00 96.44 436 PHE A O 1
ATOM 3364 N N . ASN A 1 437 ? -35.307 -6.502 43.314 1.00 97.19 437 ASN A N 1
ATOM 3365 C CA . ASN A 1 437 ? -35.535 -5.444 42.339 1.00 97.19 437 ASN A CA 1
ATOM 3366 C C . ASN A 1 437 ? -34.406 -4.409 42.427 1.00 97.19 437 ASN A C 1
ATOM 3368 O O . ASN A 1 437 ? -34.075 -3.971 43.532 1.00 97.19 437 ASN A O 1
ATOM 3372 N N . ALA A 1 438 ? -33.833 -4.026 41.285 1.00 97.25 438 ALA A N 1
ATOM 3373 C CA . ALA A 1 438 ? -32.799 -2.999 41.186 1.00 97.25 438 ALA A CA 1
ATOM 3374 C C . ALA A 1 438 ? -33.360 -1.721 40.559 1.00 97.25 438 ALA A C 1
ATOM 3376 O O . ALA A 1 438 ? -33.949 -1.761 39.477 1.00 97.25 438 ALA A O 1
ATOM 3377 N N . GLU A 1 439 ? -33.125 -0.590 41.218 1.00 97.25 439 GLU A N 1
ATOM 3378 C CA . GLU A 1 439 ? -33.538 0.732 40.765 1.00 97.25 439 GLU A CA 1
ATOM 3379 C C . GLU A 1 439 ? -32.324 1.682 40.677 1.00 97.25 439 GLU A C 1
ATOM 3381 O O . GLU A 1 439 ? -31.699 1.977 41.703 1.00 97.25 439 GLU A O 1
ATOM 3386 N N . PRO A 1 440 ? -31.978 2.178 39.474 1.00 97.81 440 PRO A N 1
ATOM 3387 C CA . PRO A 1 440 ? -32.463 1.714 38.165 1.00 97.81 440 PRO A CA 1
ATOM 3388 C C . PRO A 1 440 ? -31.912 0.315 37.826 1.00 97.81 440 PRO A C 1
ATOM 3390 O O . PRO A 1 440 ? -30.903 -0.088 38.379 1.00 97.81 440 PRO A O 1
ATOM 3393 N N . THR A 1 441 ? -32.521 -0.429 36.900 1.00 95.75 441 THR A N 1
ATOM 3394 C CA . THR A 1 441 ? -31.953 -1.715 36.427 1.00 95.75 441 THR A CA 1
ATOM 3395 C C . THR A 1 441 ? -30.814 -1.498 35.422 1.00 95.75 441 THR A C 1
ATOM 3397 O O . THR A 1 441 ? -29.847 -2.255 35.382 1.00 95.75 441 THR A O 1
ATOM 3400 N N . THR A 1 442 ? -30.906 -0.420 34.641 1.00 97.44 442 THR A N 1
ATOM 3401 C CA . THR A 1 442 ? -29.941 -0.019 33.611 1.00 97.44 442 THR A CA 1
ATOM 3402 C C . THR A 1 442 ? -29.553 1.444 33.761 1.00 97.44 442 THR A C 1
ATOM 3404 O O . THR A 1 442 ? -30.406 2.298 34.003 1.00 97.44 442 THR A O 1
ATOM 3407 N N . ILE A 1 443 ? -28.272 1.743 33.564 1.00 97.81 443 ILE A N 1
ATOM 3408 C CA . ILE A 1 443 ? -27.709 3.093 33.598 1.00 97.81 443 ILE A CA 1
ATOM 3409 C C . ILE A 1 443 ? -26.900 3.321 32.322 1.00 97.81 443 ILE A C 1
ATOM 3411 O O . ILE A 1 443 ? -25.907 2.636 32.095 1.00 97.81 443 ILE A O 1
ATOM 3415 N N . THR A 1 444 ? -27.262 4.331 31.533 1.00 97.50 444 THR A N 1
ATOM 3416 C CA . THR A 1 444 ? -26.448 4.782 30.393 1.00 97.50 444 THR A CA 1
ATOM 3417 C C . THR A 1 444 ? -25.485 5.887 30.833 1.00 97.50 444 THR A C 1
ATOM 3419 O O . THR A 1 444 ? -25.875 6.850 31.515 1.00 97.50 444 THR A O 1
ATOM 3422 N N . ARG A 1 445 ? -24.201 5.739 30.491 1.00 97.25 445 ARG A N 1
ATOM 3423 C CA . ARG A 1 445 ? -23.126 6.681 30.841 1.00 97.25 445 ARG A CA 1
ATOM 3424 C C . ARG A 1 445 ? -22.116 6.808 29.714 1.00 97.25 445 ARG A C 1
ATOM 3426 O O . ARG A 1 445 ? -21.807 5.836 29.045 1.00 97.25 445 ARG A O 1
ATOM 3433 N N . ILE A 1 446 ? -21.541 7.999 29.590 1.00 96.56 446 ILE A N 1
ATOM 3434 C CA . ILE A 1 446 ? -20.343 8.228 28.784 1.00 96.56 446 ILE A CA 1
ATOM 3435 C C . ILE A 1 446 ? -19.132 8.033 29.700 1.00 96.56 446 ILE A C 1
ATOM 3437 O O . ILE A 1 446 ? -18.961 8.777 30.669 1.00 96.56 446 ILE A O 1
ATOM 3441 N N . LEU A 1 447 ? -18.311 7.023 29.420 1.00 94.94 447 LEU A N 1
ATOM 3442 C CA . LEU A 1 447 ? -17.047 6.792 30.105 1.00 94.94 447 LEU A CA 1
ATOM 3443 C C . LEU A 1 447 ? -16.021 7.821 29.632 1.00 94.94 447 LEU A C 1
ATOM 3445 O O . LEU A 1 447 ? -15.745 7.958 28.441 1.00 94.94 447 LEU A O 1
ATOM 3449 N N . ILE A 1 448 ? -15.448 8.553 30.585 1.00 95.88 448 ILE A N 1
ATOM 3450 C CA . ILE A 1 448 ? -14.433 9.571 30.309 1.00 95.88 448 ILE A CA 1
ATOM 3451 C C . ILE A 1 448 ? -13.072 8.877 30.109 1.00 95.88 448 ILE A C 1
ATOM 3453 O O . ILE A 1 448 ? -12.714 8.024 30.929 1.00 95.88 448 ILE A O 1
ATOM 3457 N N . PRO A 1 449 ? -12.290 9.238 29.071 1.00 92.12 449 PRO A N 1
ATOM 3458 C CA . PRO A 1 449 ? -10.956 8.690 28.829 1.00 92.12 449 PRO A CA 1
ATOM 3459 C C . PRO A 1 449 ? -10.065 8.695 30.072 1.00 92.12 449 PRO A C 1
ATOM 3461 O O . PRO A 1 449 ? -9.907 9.726 30.729 1.00 92.12 449 PRO A O 1
ATOM 3464 N N . LYS A 1 450 ? -9.432 7.553 30.359 1.00 89.75 450 LYS A N 1
ATOM 3465 C CA . LYS A 1 450 ? -8.463 7.367 31.458 1.00 89.75 450 LYS A CA 1
ATOM 3466 C C . LYS A 1 450 ? -9.027 7.704 32.843 1.00 89.75 450 LYS A C 1
ATOM 3468 O O . LYS A 1 450 ? -8.280 8.136 33.723 1.00 89.75 450 LYS A O 1
ATOM 3473 N N . ALA A 1 451 ? -10.328 7.506 33.044 1.00 94.44 451 ALA A N 1
ATOM 3474 C CA . ALA A 1 451 ? -11.014 7.811 34.293 1.00 94.44 451 ALA A CA 1
ATOM 3475 C C . ALA A 1 451 ? -11.773 6.601 34.855 1.00 94.44 451 ALA A C 1
ATOM 3477 O O . ALA A 1 451 ? -12.072 5.633 34.153 1.00 94.44 451 ALA A O 1
ATOM 3478 N N . VAL A 1 452 ? -12.094 6.684 36.147 1.00 96.31 452 VAL A N 1
ATOM 3479 C CA . VAL A 1 452 ? -12.975 5.738 36.839 1.00 96.31 452 VAL A CA 1
ATOM 3480 C C . VAL A 1 452 ? -14.352 6.375 36.979 1.00 96.31 452 VAL A C 1
ATOM 3482 O O . VAL A 1 452 ? -14.471 7.496 37.470 1.00 96.31 452 VAL A O 1
ATOM 3485 N N . THR A 1 453 ? -15.386 5.653 36.559 1.00 97.25 453 THR A N 1
ATOM 3486 C CA . THR A 1 453 ? -16.791 6.043 36.698 1.00 97.25 453 THR A CA 1
ATOM 3487 C C . THR A 1 453 ? -17.451 5.164 37.748 1.00 97.25 453 THR A C 1
ATOM 3489 O O . THR A 1 453 ? -17.425 3.940 37.630 1.00 97.25 453 THR A O 1
ATOM 3492 N N . SER A 1 454 ? -18.052 5.780 38.764 1.00 97.44 454 SER A N 1
ATOM 3493 C CA . SER A 1 454 ? -18.820 5.061 39.781 1.00 97.44 454 SER A CA 1
ATOM 3494 C C . SER A 1 454 ? -20.306 5.067 39.443 1.00 97.44 454 SER A C 1
ATOM 3496 O O . SER A 1 454 ? -20.859 6.093 39.039 1.00 97.44 454 SER A O 1
ATOM 3498 N N . VAL A 1 455 ? -20.955 3.923 39.630 1.00 97.44 455 VAL A N 1
ATOM 3499 C CA . VAL A 1 455 ? -22.401 3.761 39.472 1.00 97.44 455 VAL A CA 1
ATOM 3500 C C . VAL A 1 455 ? -22.980 3.009 40.655 1.00 97.44 455 VAL A C 1
ATOM 3502 O O . VAL A 1 455 ? -22.347 2.104 41.193 1.00 97.44 455 VAL A O 1
ATOM 3505 N N . ASN A 1 456 ? -24.195 3.388 41.033 1.00 97.50 456 ASN A N 1
ATOM 3506 C CA . ASN A 1 456 ? -24.883 2.846 42.191 1.00 97.50 456 ASN A CA 1
ATOM 3507 C C . ASN A 1 456 ? -26.279 2.374 41.801 1.00 97.50 456 ASN A C 1
ATOM 3509 O O . ASN A 1 456 ? -26.980 3.039 41.035 1.00 97.50 456 ASN A O 1
ATOM 3513 N N . PHE A 1 457 ? -26.676 1.249 42.378 1.00 97.88 457 PHE A N 1
ATOM 3514 C CA . PHE A 1 457 ? -27.958 0.598 42.174 1.00 97.88 457 PHE A CA 1
ATOM 3515 C C . PHE A 1 457 ? -28.617 0.399 43.530 1.00 97.88 457 PHE A C 1
ATOM 3517 O O . PHE A 1 457 ? -28.034 -0.223 44.422 1.00 97.88 457 PHE A O 1
ATOM 3524 N N . LYS A 1 458 ? -29.846 0.884 43.694 1.00 97.81 458 LYS A N 1
ATOM 3525 C CA . LYS A 1 458 ? -30.630 0.589 44.889 1.00 97.81 458 LYS A CA 1
ATOM 3526 C C . LYS A 1 458 ? -31.264 -0.785 44.729 1.00 97.81 458 LYS A C 1
ATOM 3528 O O . LYS A 1 458 ? -32.021 -1.011 43.790 1.00 97.81 458 LYS A O 1
ATOM 3533 N N . LEU A 1 459 ? -30.979 -1.693 45.651 1.00 97.25 459 LEU A N 1
ATOM 3534 C CA . LEU A 1 459 ? -31.467 -3.064 45.620 1.00 97.25 459 LEU A CA 1
ATOM 3535 C C . LEU A 1 459 ? -32.534 -3.266 46.699 1.00 97.25 459 LEU A C 1
ATOM 3537 O O . LEU A 1 459 ? -32.298 -2.968 47.865 1.00 97.25 459 LEU A O 1
ATOM 3541 N N . THR A 1 460 ? -33.703 -3.786 46.336 1.00 96.50 460 THR A N 1
ATOM 3542 C CA . THR A 1 460 ? -34.783 -4.112 47.282 1.00 96.50 460 THR A CA 1
ATOM 3543 C C . THR A 1 460 ? -35.063 -5.607 47.234 1.00 96.50 460 THR A C 1
ATOM 3545 O O . THR A 1 460 ? -35.373 -6.135 46.168 1.00 96.50 460 THR A O 1
ATOM 3548 N N . ALA A 1 461 ? -34.969 -6.294 48.371 1.00 95.06 461 ALA A N 1
ATOM 3549 C CA . ALA A 1 461 ? -35.341 -7.705 48.479 1.00 95.06 461 ALA A CA 1
ATOM 3550 C C . ALA A 1 461 ? -36.833 -7.820 48.819 1.00 95.06 461 ALA A C 1
ATOM 3552 O O . ALA A 1 461 ? -37.324 -7.073 49.656 1.00 95.06 461 ALA A O 1
ATOM 3553 N N . SER A 1 462 ? -37.575 -8.746 48.212 1.00 93.00 462 SER A N 1
ATOM 3554 C CA . SER A 1 462 ? -38.991 -8.987 48.524 1.00 93.00 462 SER A CA 1
ATOM 3555 C C . SER A 1 462 ? -39.254 -10.470 48.756 1.00 93.00 462 SER A C 1
ATOM 3557 O O . SER A 1 462 ? -39.152 -11.270 47.832 1.00 93.00 462 SER A O 1
ATOM 3559 N N . LYS A 1 463 ? -39.654 -10.832 49.984 1.00 85.69 463 LYS A N 1
ATOM 3560 C CA . LYS A 1 463 ? -40.038 -12.209 50.367 1.00 85.69 463 LYS A CA 1
ATOM 3561 C C . LYS A 1 463 ? -38.940 -13.263 50.137 1.00 85.69 463 LYS A C 1
ATOM 3563 O O . LYS A 1 463 ? -39.246 -14.404 49.809 1.00 85.69 463 LYS A O 1
ATOM 3568 N N . ILE A 1 464 ? -37.683 -12.881 50.339 1.00 87.06 464 ILE A N 1
ATOM 3569 C CA . ILE A 1 464 ? -36.523 -13.762 50.162 1.00 87.06 464 ILE A CA 1
ATOM 3570 C C . ILE A 1 464 ? -36.114 -14.380 51.507 1.00 87.06 464 ILE A C 1
ATOM 3572 O O . ILE A 1 464 ? -36.293 -13.763 52.564 1.00 87.06 464 ILE A O 1
ATOM 3576 N N . GLU A 1 465 ? -35.607 -15.612 51.468 1.00 89.38 465 GLU A N 1
ATOM 3577 C CA . GLU A 1 465 ? -34.994 -16.274 52.620 1.00 89.38 465 GLU A CA 1
ATOM 3578 C C . GLU A 1 465 ? -33.624 -15.664 52.961 1.00 89.38 465 GLU A C 1
ATOM 3580 O O . GLU A 1 465 ? -33.062 -14.860 52.220 1.00 89.38 465 GLU A O 1
ATOM 3585 N N . HIS A 1 466 ? -33.101 -15.994 54.140 1.00 87.62 466 HIS A N 1
ATOM 3586 C CA . HIS A 1 466 ? -31.794 -15.502 54.566 1.00 87.62 466 HIS A CA 1
ATOM 3587 C C . HIS A 1 466 ? -30.713 -16.354 53.908 1.00 87.62 466 HIS A C 1
ATOM 3589 O O . HIS A 1 466 ? -30.498 -17.489 54.327 1.00 87.62 466 HIS A O 1
ATOM 3595 N N . ASP A 1 467 ? -30.056 -15.809 52.890 1.00 92.12 467 ASP A N 1
ATOM 3596 C CA . ASP A 1 467 ? -28.970 -16.475 52.176 1.00 92.12 467 ASP A CA 1
ATOM 3597 C C . ASP A 1 467 ? -28.051 -15.446 51.491 1.00 92.12 467 ASP A C 1
ATOM 3599 O O . ASP A 1 467 ? -28.242 -14.225 51.593 1.00 92.12 467 ASP A O 1
ATOM 3603 N N . THR A 1 468 ? -27.027 -15.946 50.806 1.00 90.38 468 THR A N 1
ATOM 3604 C CA . THR A 1 468 ? -26.136 -15.184 49.937 1.00 90.38 468 THR A CA 1
ATOM 3605 C C . THR A 1 468 ? -26.583 -15.326 48.488 1.00 90.38 468 THR A C 1
ATOM 3607 O O . THR A 1 468 ? -26.596 -16.419 47.929 1.00 90.38 468 THR A O 1
ATOM 3610 N N . TYR A 1 469 ? -26.897 -14.203 47.853 1.00 92.62 469 TYR A N 1
ATOM 3611 C CA . TYR A 1 469 ? -27.380 -14.155 46.477 1.00 92.62 469 TYR A CA 1
ATOM 3612 C C . TYR A 1 469 ? -26.361 -13.465 45.578 1.00 92.62 469 TYR A C 1
ATOM 3614 O O . TYR A 1 469 ? -25.802 -12.442 45.952 1.00 92.62 469 TYR A O 1
ATOM 3622 N N . MET A 1 470 ? -26.110 -13.995 44.383 1.00 92.38 470 MET A N 1
ATOM 3623 C CA . MET A 1 470 ? -25.170 -13.375 43.444 1.00 92.38 470 MET A CA 1
ATOM 3624 C C . MET A 1 470 ? -25.883 -12.351 42.565 1.00 92.38 470 MET A C 1
ATOM 3626 O O . MET A 1 470 ? -26.882 -12.681 41.930 1.00 92.38 470 MET A O 1
ATOM 3630 N N . VAL A 1 471 ? -25.333 -11.142 42.475 1.00 94.50 471 VAL A N 1
ATOM 3631 C CA . VAL A 1 471 ? -25.713 -10.150 41.458 1.00 94.50 471 VAL A CA 1
ATOM 3632 C C . VAL A 1 471 ? -24.608 -10.042 40.412 1.00 94.50 471 VAL A C 1
ATOM 3634 O O . VAL A 1 471 ? -23.430 -10.256 40.722 1.00 94.50 471 VAL A O 1
ATOM 3637 N N . ARG A 1 472 ? -24.977 -9.730 39.167 1.00 94.88 472 ARG A N 1
ATOM 3638 C CA . ARG A 1 472 ? -24.041 -9.589 38.043 1.00 94.88 472 ARG A CA 1
ATOM 3639 C C . ARG A 1 472 ? -24.179 -8.210 37.420 1.00 94.88 472 ARG A C 1
ATOM 3641 O O . ARG A 1 472 ? -25.274 -7.790 37.067 1.00 94.88 472 ARG A O 1
ATOM 3648 N N . LEU A 1 473 ? -23.062 -7.516 37.276 1.00 97.06 473 LEU A N 1
ATOM 3649 C CA . LEU A 1 473 ? -22.973 -6.251 36.565 1.00 97.06 473 LEU A CA 1
ATOM 3650 C C . LEU A 1 473 ? -22.450 -6.515 35.154 1.00 97.06 473 LEU A C 1
ATOM 3652 O O . LEU A 1 473 ? -21.377 -7.098 35.016 1.00 97.06 473 LEU A O 1
ATOM 3656 N N . PHE A 1 474 ? -23.160 -6.040 34.138 1.00 95.12 474 PHE A N 1
ATOM 3657 C CA . PHE A 1 474 ? -22.718 -6.017 32.748 1.00 95.12 474 PHE A CA 1
ATOM 3658 C C . PHE A 1 474 ? -22.443 -4.578 32.326 1.00 95.12 474 PHE A C 1
ATOM 3660 O O . PHE A 1 474 ? -23.247 -3.689 32.595 1.00 95.12 474 PHE A O 1
ATOM 3667 N N . VAL A 1 475 ? -21.330 -4.352 31.638 1.00 95.75 475 VAL A N 1
ATOM 3668 C CA . VAL A 1 475 ? -21.028 -3.097 30.945 1.00 95.75 475 VAL A CA 1
ATOM 3669 C C . VAL A 1 475 ? -21.031 -3.399 29.453 1.00 95.75 475 VAL A C 1
ATOM 3671 O O . VAL A 1 475 ? -20.201 -4.173 28.978 1.00 95.75 475 VAL A O 1
ATOM 3674 N N . LEU A 1 476 ? -21.996 -2.823 28.743 1.00 94.81 476 LEU A N 1
ATOM 3675 C CA . LEU A 1 476 ? -22.268 -3.058 27.329 1.00 94.81 476 LEU A CA 1
ATOM 3676 C C . LEU A 1 476 ? -21.931 -1.788 26.545 1.00 94.81 476 LEU A C 1
ATOM 3678 O O . LEU A 1 476 ? -22.520 -0.741 26.810 1.00 94.81 476 LEU A O 1
ATOM 3682 N N . GLY A 1 477 ? -20.996 -1.864 25.607 1.00 92.44 477 GLY A N 1
ATOM 3683 C CA . GLY A 1 477 ? -20.785 -0.808 24.615 1.00 92.44 477 GLY A CA 1
ATOM 3684 C C . GLY A 1 477 ? -21.336 -1.208 23.255 1.00 92.44 477 GLY A C 1
ATOM 3685 O O . GLY A 1 477 ? -22.011 -2.229 23.127 1.00 92.44 477 GLY A O 1
ATOM 3686 N N . LYS A 1 478 ? -21.028 -0.409 22.231 1.00 88.19 478 LYS A N 1
ATOM 3687 C CA . LYS A 1 478 ? -21.502 -0.652 20.861 1.00 88.19 478 LYS A CA 1
ATOM 3688 C C . LYS A 1 478 ? -21.074 -2.027 20.333 1.00 88.19 478 LYS A C 1
ATOM 3690 O O . LYS A 1 478 ? -21.901 -2.762 19.807 1.00 88.19 478 LYS A O 1
ATOM 3695 N N . ASP A 1 479 ? -19.805 -2.368 20.559 1.00 82.69 479 ASP A N 1
ATOM 3696 C CA . ASP A 1 479 ? -19.156 -3.548 19.976 1.00 82.69 479 ASP A CA 1
ATOM 3697 C C . ASP A 1 479 ? -18.522 -4.465 21.047 1.00 82.69 479 ASP A C 1
ATOM 3699 O O . ASP A 1 479 ? -17.668 -5.297 20.742 1.00 82.69 479 ASP A O 1
ATOM 3703 N N . PHE A 1 480 ? -18.895 -4.317 22.329 1.00 85.94 480 PHE A N 1
ATOM 3704 C CA . PHE A 1 480 ? -18.335 -5.136 23.412 1.00 85.94 480 PHE A CA 1
ATOM 3705 C C . PHE A 1 480 ? -19.273 -5.342 24.606 1.00 85.94 480 PHE A C 1
ATOM 3707 O O . PHE A 1 480 ? -20.182 -4.556 24.868 1.00 85.94 480 PHE A O 1
ATOM 3714 N N . SER A 1 481 ? -18.967 -6.371 25.400 1.00 88.31 481 SER A N 1
ATOM 3715 C CA . SER A 1 481 ? -19.554 -6.594 26.722 1.00 88.31 481 SER A CA 1
ATOM 3716 C C . SER A 1 481 ? -18.504 -7.104 27.707 1.00 88.31 481 SER A C 1
ATOM 3718 O O . SER A 1 481 ? -17.752 -8.019 27.378 1.00 88.31 481 SER A O 1
ATOM 3720 N N . THR A 1 482 ? -18.490 -6.575 28.928 1.00 90.56 482 THR A N 1
ATOM 3721 C CA . THR A 1 482 ? -17.715 -7.125 30.054 1.00 90.56 482 THR A CA 1
ATOM 3722 C C . THR A 1 482 ? -18.609 -7.279 31.281 1.00 90.56 482 THR A C 1
ATOM 3724 O O . THR A 1 482 ? -19.622 -6.585 31.390 1.00 90.56 482 THR A O 1
ATOM 3727 N N . TYR A 1 483 ? -18.281 -8.196 32.195 1.00 92.44 483 TYR A N 1
ATOM 3728 C CA . TYR A 1 483 ? -19.102 -8.437 33.382 1.00 92.44 483 TYR A CA 1
ATOM 3729 C C . TYR A 1 483 ? -18.287 -8.757 34.639 1.00 92.44 483 TYR A C 1
ATOM 3731 O O . TYR A 1 483 ? -17.164 -9.252 34.575 1.00 92.44 483 TYR A O 1
ATOM 3739 N N . MET A 1 484 ? -18.886 -8.494 35.800 1.00 91.31 484 MET A N 1
ATOM 3740 C CA . MET A 1 484 ? -18.367 -8.864 37.120 1.00 91.31 484 MET A CA 1
ATOM 3741 C C . MET A 1 484 ? -19.526 -9.306 38.017 1.00 91.31 484 MET A C 1
ATOM 3743 O O . MET A 1 484 ? -20.648 -8.831 37.859 1.00 91.31 484 MET A O 1
ATOM 3747 N N . ALA A 1 485 ? -19.280 -10.214 38.960 1.00 86.56 485 ALA A N 1
ATOM 3748 C CA . ALA A 1 485 ? -20.296 -10.695 39.894 1.00 86.56 485 ALA A CA 1
ATOM 3749 C C . ALA A 1 485 ? -19.860 -10.472 41.345 1.00 86.56 485 ALA A C 1
ATOM 3751 O O . ALA A 1 485 ? -18.676 -10.593 41.656 1.00 86.56 485 ALA A O 1
ATOM 3752 N N . THR A 1 486 ? -20.812 -10.175 42.230 1.00 88.94 486 THR A N 1
ATOM 3753 C CA . THR A 1 486 ? -20.563 -10.017 43.671 1.00 88.94 486 THR A CA 1
ATOM 3754 C C . THR A 1 486 ? -21.695 -10.657 44.481 1.00 88.94 486 THR A C 1
ATOM 3756 O O . THR A 1 486 ? -22.845 -10.649 44.025 1.00 88.94 486 THR A O 1
ATOM 3759 N N . PRO A 1 487 ? -21.412 -11.244 45.656 1.00 84.19 487 PRO A N 1
ATOM 3760 C CA . PRO A 1 487 ? -22.455 -11.714 46.556 1.00 84.19 487 PRO A CA 1
ATOM 3761 C C . PRO A 1 487 ? -23.176 -10.547 47.244 1.00 84.19 487 PRO A C 1
ATOM 3763 O O . PRO A 1 487 ? -22.583 -9.510 47.533 1.00 84.19 487 PRO A O 1
ATOM 3766 N N . VAL A 1 488 ? -24.450 -10.747 47.567 1.00 88.94 488 VAL A N 1
ATOM 3767 C CA . VAL A 1 488 ? -25.308 -9.889 48.388 1.00 88.94 488 VAL A CA 1
ATOM 3768 C C . VAL A 1 488 ? -25.828 -10.732 49.543 1.00 88.94 488 VAL A C 1
ATOM 3770 O O . VAL A 1 488 ? -26.465 -11.764 49.330 1.00 88.94 488 VAL A O 1
ATOM 3773 N N . LEU A 1 489 ? -25.561 -10.295 50.772 1.00 88.94 489 LEU A N 1
ATOM 3774 C CA . LEU A 1 489 ? -25.991 -11.001 51.976 1.00 88.94 489 LEU A CA 1
ATOM 3775 C C . LEU A 1 489 ? -27.355 -10.485 52.449 1.00 88.94 489 LEU A C 1
ATOM 3777 O O . LEU A 1 489 ? -27.474 -9.308 52.803 1.00 88.94 489 LEU A O 1
ATOM 3781 N N . VAL A 1 490 ? -28.354 -11.371 52.527 1.00 89.25 490 VAL A N 1
ATOM 3782 C CA . VAL A 1 490 ? -29.655 -11.063 53.141 1.00 89.25 490 VAL A CA 1
ATOM 3783 C C . VAL A 1 490 ? -29.631 -11.477 54.609 1.00 89.25 490 VAL A C 1
ATOM 3785 O O . VAL A 1 490 ? -29.708 -12.659 54.949 1.00 89.25 490 VAL A O 1
ATOM 3788 N N . SER A 1 491 ? -29.491 -10.500 55.501 1.00 86.06 491 SER A N 1
ATOM 3789 C CA . SER A 1 491 ? -29.381 -10.740 56.936 1.00 86.06 491 SER A CA 1
ATOM 3790 C C . SER A 1 491 ? -30.751 -10.853 57.602 1.00 86.06 491 SER A C 1
ATOM 3792 O O . SER A 1 491 ? -31.741 -10.226 57.212 1.00 86.06 491 SER A O 1
ATOM 3794 N N . ARG A 1 492 ? -30.810 -11.677 58.652 1.00 79.75 492 ARG A N 1
ATOM 3795 C CA . ARG A 1 492 ? -31.976 -11.740 59.531 1.00 79.75 492 ARG A CA 1
ATOM 3796 C C . ARG A 1 492 ? -32.076 -10.434 60.300 1.00 79.75 492 ARG A C 1
ATOM 3798 O O . ARG A 1 492 ? -31.084 -9.996 60.878 1.00 79.75 492 ARG A O 1
ATOM 3805 N N . GLU A 1 493 ? -33.271 -9.846 60.338 1.00 69.69 493 GLU A N 1
ATOM 3806 C CA . GLU A 1 493 ? -33.562 -8.763 61.276 1.00 69.69 493 GLU A CA 1
ATOM 3807 C C . GLU A 1 493 ? -33.227 -9.259 62.682 1.00 69.69 493 GLU A C 1
ATOM 3809 O O . GLU A 1 493 ? -33.884 -10.153 63.227 1.00 69.69 493 GLU A O 1
ATOM 3814 N N . ILE A 1 494 ? -32.159 -8.711 63.258 1.00 59.72 494 ILE A N 1
ATOM 3815 C CA . ILE A 1 494 ? -31.863 -8.896 64.668 1.00 59.72 494 ILE A CA 1
ATOM 3816 C C . ILE A 1 494 ? -32.896 -8.036 65.387 1.00 59.72 494 ILE A C 1
ATOM 3818 O O . ILE A 1 494 ? -32.693 -6.841 65.588 1.00 59.72 494 ILE A O 1
ATOM 3822 N N . THR A 1 495 ? -34.043 -8.623 65.730 1.00 55.09 495 THR A N 1
ATOM 3823 C CA . THR A 1 495 ? -34.986 -7.981 66.645 1.00 55.09 495 THR A CA 1
ATOM 3824 C C . THR A 1 495 ? -34.214 -7.647 67.926 1.00 55.09 495 THR A C 1
ATOM 3826 O O . THR A 1 495 ? -33.631 -8.565 68.511 1.00 55.09 495 THR A O 1
ATOM 3829 N N . PRO A 1 496 ? -34.181 -6.381 68.386 1.00 54.59 496 PRO A N 1
ATOM 3830 C CA . PRO A 1 496 ? -33.337 -5.956 69.508 1.00 54.59 496 PRO A CA 1
ATOM 3831 C C . PRO A 1 496 ? -33.648 -6.624 70.865 1.00 54.59 496 PRO A C 1
ATOM 3833 O O . PRO A 1 496 ? -33.034 -6.288 71.873 1.00 54.59 496 PRO A O 1
ATOM 3836 N N . SER A 1 497 ? -34.560 -7.595 70.923 1.00 51.22 497 SER A N 1
ATOM 3837 C CA . SER A 1 497 ? -35.026 -8.263 72.139 1.00 51.22 497 SER A CA 1
ATOM 3838 C C . SER A 1 497 ? -34.026 -9.226 72.798 1.00 51.22 497 SER A C 1
ATOM 3840 O O . SER A 1 497 ? -34.373 -9.826 73.810 1.00 51.22 497 SER A O 1
ATOM 3842 N N . SER A 1 498 ? -32.800 -9.387 72.285 1.00 47.22 498 SER A N 1
ATOM 3843 C CA . SER A 1 498 ? -31.769 -10.245 72.904 1.00 47.22 498 SER A CA 1
ATOM 3844 C C . SER A 1 498 ? -30.447 -9.541 73.242 1.00 47.22 498 SER A C 1
ATOM 3846 O O . SER A 1 498 ? -29.518 -10.192 73.714 1.00 47.22 498 SER A O 1
ATOM 3848 N N . PHE A 1 499 ? -30.352 -8.215 73.086 1.00 45.34 499 PHE A N 1
ATOM 3849 C CA . PHE A 1 499 ? -29.199 -7.425 73.549 1.00 45.34 499 PHE A CA 1
ATOM 3850 C C . PHE A 1 499 ? -29.424 -6.853 74.964 1.00 45.34 499 PHE A C 1
ATOM 3852 O O . PHE A 1 499 ? -29.224 -5.670 75.214 1.00 45.34 499 PHE A O 1
ATOM 3859 N N . SER A 1 500 ? -29.818 -7.690 75.928 1.00 47.16 500 SER A N 1
ATOM 3860 C CA . SER A 1 500 ? -29.826 -7.312 77.355 1.00 47.16 500 SER A CA 1
ATOM 3861 C C . SER A 1 500 ? -28.518 -7.655 78.085 1.00 47.16 500 SER A C 1
ATOM 3863 O O . SER A 1 500 ? -28.450 -7.535 79.303 1.00 47.16 500 SER A O 1
ATOM 3865 N N . LEU A 1 501 ? -27.466 -8.080 77.374 1.00 46.97 501 LEU A N 1
ATOM 3866 C CA . LEU A 1 501 ? -26.173 -8.444 77.977 1.00 46.97 501 LEU A CA 1
ATOM 3867 C C . LEU A 1 501 ? -25.147 -7.296 78.043 1.00 46.97 501 LEU A C 1
ATOM 3869 O O . LEU A 1 501 ? -24.061 -7.495 78.576 1.00 46.97 501 LEU A O 1
ATOM 3873 N N . LEU A 1 502 ? -25.476 -6.089 77.563 1.00 44.97 502 LEU A N 1
ATOM 3874 C CA . LEU A 1 502 ? -24.586 -4.912 77.623 1.00 44.97 502 LEU A CA 1
ATOM 3875 C C . LEU A 1 502 ? -25.008 -3.838 78.641 1.00 44.97 502 LEU A C 1
ATOM 3877 O O . LEU A 1 502 ? -24.371 -2.793 78.724 1.00 44.97 502 LEU A O 1
ATOM 3881 N N . SER A 1 503 ? -26.021 -4.087 79.477 1.00 48.62 503 SER A N 1
ATOM 3882 C CA . SER A 1 503 ? -26.431 -3.148 80.535 1.00 48.62 503 SER A CA 1
ATOM 3883 C C . SER A 1 503 ? -25.561 -3.195 81.803 1.00 48.62 503 SER A C 1
ATOM 3885 O O . SER A 1 503 ? -25.986 -2.705 82.845 1.00 48.62 503 SER A O 1
ATOM 3887 N N . VAL A 1 504 ? -24.353 -3.767 81.749 1.00 51.03 504 VAL A N 1
ATOM 3888 C CA . VAL A 1 504 ? -23.414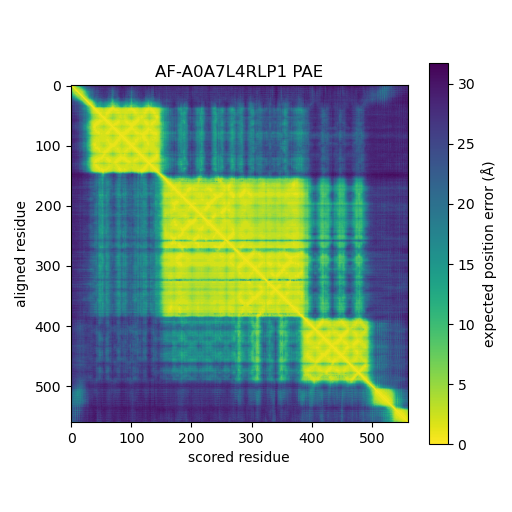 -3.794 82.889 1.00 51.03 504 VAL A CA 1
ATOM 3889 C C . VAL A 1 504 ? -22.022 -3.328 82.464 1.00 51.03 504 VAL A C 1
ATOM 3891 O O . VAL A 1 504 ? -21.017 -3.947 82.792 1.00 51.03 504 VAL A O 1
ATOM 3894 N N . LEU A 1 505 ? -21.947 -2.227 81.718 1.00 53.44 505 LEU A N 1
ATOM 3895 C CA . LEU A 1 505 ? -20.746 -1.402 81.761 1.00 53.44 505 LEU A CA 1
ATOM 3896 C C . LEU A 1 505 ? -21.081 -0.152 82.563 1.00 53.44 505 LEU A C 1
ATOM 3898 O O . LEU A 1 505 ? -21.930 0.644 82.160 1.00 53.44 505 LEU A O 1
ATOM 3902 N N . SER A 1 506 ? -20.460 -0.010 83.735 1.00 66.62 506 SER A N 1
ATOM 3903 C CA . SER A 1 506 ? -20.577 1.223 84.513 1.00 66.62 506 SER A CA 1
ATOM 3904 C C . SER A 1 506 ? -20.082 2.396 83.661 1.00 66.62 506 SER A C 1
ATOM 3906 O O . SER A 1 506 ? -19.254 2.224 82.762 1.00 66.62 506 SER A O 1
ATOM 3908 N N . LEU A 1 507 ? -20.571 3.609 83.934 1.00 64.81 507 LEU A N 1
ATOM 3909 C CA . LEU A 1 507 ? -20.122 4.823 83.240 1.00 64.81 507 LEU A CA 1
ATOM 3910 C C . LEU A 1 507 ? -18.581 4.925 83.218 1.00 64.81 507 LEU A C 1
ATOM 3912 O O . LEU A 1 507 ? -17.997 5.372 82.236 1.00 64.81 507 LEU A O 1
ATOM 3916 N N . GLU A 1 508 ? -17.921 4.422 84.262 1.00 68.38 508 GLU A N 1
ATOM 3917 C CA . GLU A 1 508 ? -16.463 4.341 84.372 1.00 68.38 508 GLU A CA 1
ATOM 3918 C C . GLU A 1 508 ? -15.823 3.426 83.320 1.00 68.38 508 GLU A C 1
ATOM 3920 O O . GLU A 1 508 ? -14.791 3.776 82.753 1.00 68.38 508 GLU A O 1
ATOM 3925 N N . GLN A 1 509 ? -16.438 2.286 82.996 1.00 70.31 509 GLN A N 1
ATOM 3926 C CA . GLN A 1 509 ? -15.935 1.373 81.967 1.00 70.31 509 GLN A CA 1
ATOM 3927 C C . GLN A 1 509 ? -16.149 1.928 80.557 1.00 70.31 509 GLN A C 1
ATOM 3929 O O . GLN A 1 509 ? -15.279 1.769 79.702 1.00 70.31 509 GLN A O 1
ATOM 3934 N N . VAL A 1 510 ? -17.248 2.651 80.319 1.00 66.31 510 VAL A N 1
ATOM 3935 C CA . VAL A 1 510 ? -17.466 3.359 79.046 1.00 66.31 510 VAL A CA 1
ATOM 3936 C C . VAL A 1 510 ? -16.428 4.466 78.867 1.00 66.31 510 VAL A C 1
ATOM 3938 O O . VAL A 1 510 ? -15.823 4.561 77.800 1.00 66.31 510 VAL A O 1
ATOM 3941 N N . VAL A 1 511 ? -16.150 5.241 79.922 1.00 73.19 511 VAL A N 1
ATOM 3942 C CA . VAL A 1 511 ? -15.097 6.268 79.913 1.00 73.19 511 VAL A CA 1
ATOM 3943 C C . VAL A 1 511 ? -13.714 5.639 79.728 1.00 73.19 511 VAL A C 1
ATOM 3945 O O . VAL A 1 511 ? -12.904 6.171 78.967 1.00 73.19 511 VAL A O 1
ATOM 3948 N N . ALA A 1 512 ? -13.430 4.492 80.349 1.00 75.88 512 ALA A N 1
ATOM 3949 C CA . ALA A 1 512 ? -12.161 3.787 80.179 1.00 75.88 512 ALA A CA 1
ATOM 3950 C C . ALA A 1 512 ? -11.969 3.289 78.737 1.00 75.88 512 ALA A C 1
ATOM 3952 O O . ALA A 1 512 ? -10.919 3.533 78.141 1.00 75.88 512 ALA A O 1
ATOM 3953 N N . ILE A 1 513 ? -12.994 2.672 78.140 1.00 72.94 513 ILE A N 1
ATOM 3954 C CA . ILE A 1 513 ? -12.948 2.176 76.757 1.00 72.94 513 ILE A CA 1
ATOM 3955 C C . ILE A 1 513 ? -12.839 3.343 75.766 1.00 72.94 513 ILE A C 1
ATOM 3957 O O . ILE A 1 513 ? -12.016 3.290 74.851 1.00 72.94 513 ILE A O 1
ATOM 3961 N N . SER A 1 514 ? -13.589 4.434 75.965 1.00 70.19 514 SER A N 1
ATOM 3962 C CA . SER A 1 514 ? -13.486 5.617 75.101 1.00 70.19 514 SER A CA 1
ATOM 3963 C C . SER A 1 514 ? -12.121 6.299 75.218 1.00 70.19 514 SER A C 1
ATOM 3965 O O . SER A 1 514 ? -11.569 6.748 74.214 1.00 70.19 514 SER A O 1
ATOM 3967 N N . SER A 1 515 ? -11.540 6.332 76.422 1.00 73.94 515 SER A N 1
ATOM 3968 C CA . SER A 1 515 ? -10.193 6.871 76.657 1.00 73.94 515 SER A CA 1
ATOM 3969 C C . SER A 1 515 ? -9.123 6.006 75.994 1.00 73.94 515 SER A C 1
ATOM 3971 O O . SER A 1 515 ? -8.189 6.535 75.394 1.00 73.94 515 SER A O 1
ATOM 3973 N N . PHE A 1 516 ? -9.286 4.681 76.037 1.00 78.81 516 PHE A N 1
ATOM 3974 C CA . PHE A 1 516 ? -8.380 3.738 75.387 1.00 78.81 516 PHE A CA 1
ATOM 3975 C C . PHE A 1 516 ? -8.449 3.848 73.859 1.00 78.81 516 PHE A C 1
ATOM 3977 O O . PHE A 1 516 ? -7.414 3.892 73.200 1.00 78.81 516 PHE A O 1
ATOM 3984 N N . MET A 1 517 ? -9.652 3.990 73.293 1.00 78.12 517 MET A N 1
ATOM 3985 C CA . MET A 1 517 ? -9.861 4.220 71.857 1.00 78.12 517 MET A CA 1
ATOM 3986 C C . MET A 1 517 ? -9.274 5.562 71.400 1.00 78.12 517 MET A C 1
ATOM 3988 O O . MET A 1 517 ? -8.592 5.621 70.378 1.00 78.12 517 MET A O 1
ATOM 3992 N N . ALA A 1 518 ? -9.466 6.635 72.174 1.00 77.19 518 ALA A N 1
ATOM 3993 C CA . ALA A 1 518 ? -8.877 7.939 71.875 1.00 77.19 518 ALA A CA 1
ATOM 3994 C C . ALA A 1 518 ? -7.340 7.904 71.945 1.00 77.19 518 ALA A C 1
ATOM 3996 O O . ALA A 1 518 ? -6.668 8.423 71.052 1.00 77.19 518 ALA A O 1
ATOM 3997 N N . ALA A 1 519 ? -6.775 7.246 72.963 1.00 80.12 519 ALA A N 1
ATOM 3998 C CA . ALA A 1 519 ? -5.333 7.050 73.087 1.00 80.12 519 ALA A CA 1
ATOM 3999 C C . ALA A 1 519 ? -4.777 6.198 71.938 1.00 80.12 519 ALA A C 1
ATOM 4001 O O . ALA A 1 519 ? -3.751 6.561 71.362 1.00 80.12 519 ALA A O 1
ATOM 4002 N N . ALA A 1 520 ? -5.476 5.126 71.551 1.00 77.19 520 ALA A N 1
ATOM 4003 C CA . ALA A 1 520 ? -5.105 4.293 70.415 1.00 77.19 520 ALA A CA 1
ATOM 4004 C C . ALA A 1 520 ? -5.042 5.128 69.135 1.00 77.19 520 ALA A C 1
ATOM 4006 O O . ALA A 1 520 ? -3.991 5.147 68.509 1.00 77.19 520 ALA A O 1
ATOM 4007 N N . VAL A 1 521 ? -6.086 5.905 68.814 1.00 81.81 521 VAL A N 1
ATOM 4008 C CA . VAL A 1 521 ? -6.118 6.790 67.634 1.00 81.81 521 VAL A CA 1
ATOM 4009 C C . VAL A 1 521 ? -4.972 7.803 67.656 1.00 81.81 521 VAL A C 1
ATOM 4011 O O . VAL A 1 521 ? -4.305 7.996 66.638 1.00 81.81 521 VAL A O 1
ATOM 4014 N N . VAL A 1 522 ? -4.685 8.433 68.799 1.00 83.56 522 VAL A N 1
ATOM 4015 C CA . VAL A 1 522 ? -3.554 9.370 68.920 1.00 83.56 522 VAL A CA 1
ATOM 4016 C C . VAL A 1 522 ? -2.224 8.656 68.668 1.00 83.56 522 VAL A C 1
ATOM 4018 O O . VAL A 1 522 ? -1.399 9.165 67.907 1.00 83.56 522 VAL A O 1
ATOM 4021 N N . VAL A 1 523 ? -2.027 7.463 69.232 1.00 81.06 523 VAL A N 1
ATOM 4022 C CA . VAL A 1 523 ? -0.819 6.657 69.025 1.00 81.06 523 VAL A CA 1
ATOM 4023 C C . VAL A 1 523 ? -0.686 6.229 67.564 1.00 81.06 523 VAL A C 1
ATOM 4025 O O . VAL A 1 523 ? 0.390 6.422 66.998 1.00 81.06 523 VAL A O 1
ATOM 4028 N N . THR A 1 524 ? -1.737 5.738 66.898 1.00 75.62 524 THR A N 1
ATOM 4029 C CA . THR A 1 524 ? -1.673 5.397 65.463 1.00 75.62 524 THR A CA 1
ATOM 4030 C C . THR A 1 524 ? -1.373 6.623 64.611 1.00 75.62 524 THR A C 1
ATOM 4032 O O . THR A 1 524 ? -0.532 6.553 63.719 1.00 75.62 524 THR A O 1
ATOM 4035 N N . THR A 1 525 ? -1.980 7.773 64.914 1.00 77.00 525 THR A N 1
ATOM 4036 C CA . THR A 1 525 ? -1.768 9.011 64.145 1.00 77.00 525 THR A CA 1
ATOM 4037 C C . THR A 1 525 ? -0.346 9.554 64.322 1.00 77.00 525 THR A C 1
ATOM 4039 O O . THR A 1 525 ? 0.286 9.990 63.356 1.00 77.00 525 THR A O 1
ATOM 4042 N N . LEU A 1 526 ? 0.198 9.494 65.542 1.00 77.06 526 LEU A N 1
ATOM 4043 C CA . LEU A 1 526 ? 1.584 9.871 65.828 1.00 77.06 526 LEU A CA 1
ATOM 4044 C C . LEU A 1 526 ? 2.582 8.881 65.222 1.00 77.06 526 LEU A C 1
ATOM 4046 O O . LEU A 1 526 ? 3.602 9.312 64.688 1.00 77.06 526 LEU A O 1
ATOM 4050 N N . SER A 1 527 ? 2.277 7.584 65.234 1.00 73.12 527 SER A N 1
ATOM 4051 C CA . SER A 1 527 ? 3.112 6.540 64.624 1.00 73.12 527 SER A CA 1
ATOM 4052 C C . SER A 1 527 ? 3.149 6.691 63.102 1.00 73.12 527 SER A C 1
ATOM 4054 O O . SER A 1 527 ? 4.222 6.683 62.504 1.00 73.12 527 SER A O 1
ATOM 4056 N N . TYR A 1 528 ? 1.996 6.962 62.485 1.00 72.94 528 TYR A N 1
ATOM 4057 C CA . TYR A 1 528 ? 1.874 7.259 61.059 1.00 72.94 528 TYR A CA 1
ATOM 4058 C C . TYR A 1 528 ? 2.642 8.532 60.671 1.00 72.94 528 TYR A C 1
ATOM 4060 O O . TYR A 1 528 ? 3.381 8.543 59.685 1.00 72.94 528 TYR A O 1
ATOM 4068 N N . ARG A 1 529 ? 2.559 9.599 61.483 1.00 71.81 529 ARG A N 1
ATOM 4069 C CA . ARG A 1 529 ? 3.377 10.810 61.285 1.00 71.81 529 ARG A CA 1
ATOM 4070 C C . ARG A 1 529 ? 4.872 10.549 61.463 1.00 71.81 529 ARG A C 1
ATOM 4072 O O . ARG A 1 529 ? 5.661 11.097 60.699 1.00 71.81 529 ARG A O 1
ATOM 4079 N N . ARG A 1 530 ? 5.278 9.720 62.429 1.00 71.56 530 ARG A N 1
ATOM 4080 C CA . ARG A 1 530 ? 6.693 9.399 62.678 1.00 71.56 530 ARG A CA 1
ATOM 4081 C C . ARG A 1 530 ? 7.299 8.580 61.540 1.00 71.56 530 ARG A C 1
ATOM 4083 O O . ARG A 1 530 ? 8.431 8.853 61.160 1.00 71.56 530 ARG A O 1
ATOM 4090 N N . ILE A 1 531 ? 6.530 7.668 60.943 1.00 67.19 531 ILE A N 1
ATOM 4091 C CA . ILE A 1 531 ? 6.932 6.932 59.734 1.00 67.19 531 ILE A CA 1
ATOM 4092 C C . ILE A 1 531 ? 7.100 7.899 58.552 1.00 67.19 531 ILE A C 1
ATOM 4094 O O . ILE A 1 531 ? 8.112 7.837 57.862 1.00 67.19 531 ILE A O 1
ATOM 4098 N N . ARG A 1 532 ? 6.190 8.868 58.376 1.00 62.00 532 ARG A N 1
ATOM 4099 C CA . ARG A 1 532 ? 6.267 9.846 57.272 1.00 62.00 532 ARG A CA 1
ATOM 4100 C C . ARG A 1 532 ? 7.361 10.909 57.418 1.00 62.00 532 ARG A C 1
ATOM 4102 O O . ARG A 1 532 ? 7.856 11.399 56.412 1.00 62.00 532 ARG A O 1
ATOM 4109 N N . ILE A 1 533 ? 7.703 11.303 58.645 1.00 59.66 533 ILE A N 1
ATOM 4110 C CA . ILE A 1 533 ? 8.724 12.333 58.917 1.00 59.66 533 ILE A CA 1
ATOM 4111 C C . ILE A 1 533 ? 10.118 11.695 59.081 1.00 59.66 533 ILE A C 1
ATOM 4113 O O . ILE A 1 533 ? 11.124 12.338 58.791 1.00 59.66 533 ILE A O 1
ATOM 4117 N N . GLY A 1 534 ? 10.186 10.424 59.497 1.00 48.41 534 GLY A N 1
ATOM 4118 C CA . GLY A 1 534 ? 11.420 9.638 59.592 1.00 48.41 534 GLY A CA 1
ATOM 4119 C C . GLY A 1 534 ? 11.884 9.045 58.260 1.00 48.41 534 GLY A C 1
ATOM 4120 O O . GLY A 1 534 ? 13.087 8.910 58.052 1.00 48.41 534 GLY A O 1
ATOM 4121 N N . SER A 1 535 ? 10.971 8.773 57.320 1.00 46.25 535 SER A N 1
ATOM 4122 C CA . SER A 1 535 ? 11.347 8.515 55.931 1.00 46.25 535 SER A CA 1
ATOM 4123 C C . SER A 1 535 ? 11.636 9.850 55.243 1.00 46.25 535 SER A C 1
ATOM 4125 O O . SER A 1 535 ? 10.793 10.405 54.532 1.00 46.25 535 SER A O 1
ATOM 4127 N N . LYS A 1 536 ? 12.850 10.386 55.424 1.00 47.09 536 LYS A N 1
ATOM 4128 C CA . LYS A 1 536 ? 13.432 11.192 54.347 1.00 47.09 536 LYS A CA 1
ATOM 4129 C C . LYS A 1 536 ? 13.302 10.323 53.104 1.00 47.09 536 LYS A C 1
ATOM 4131 O O . LYS A 1 536 ? 13.869 9.238 53.068 1.00 47.09 536 LYS A O 1
ATOM 4136 N N . ALA A 1 537 ? 12.477 10.748 52.154 1.00 48.09 537 ALA A N 1
ATOM 4137 C CA . ALA A 1 537 ? 12.432 10.134 50.846 1.00 48.09 537 ALA A CA 1
ATOM 4138 C C . ALA A 1 537 ? 13.839 10.284 50.261 1.00 48.09 537 ALA A C 1
ATOM 4140 O O . ALA A 1 537 ? 14.188 11.335 49.723 1.00 48.09 537 ALA A O 1
ATOM 4141 N N . GLU A 1 538 ? 14.679 9.269 50.453 1.00 48.38 538 GLU A N 1
ATOM 4142 C CA . GLU A 1 538 ? 15.847 9.067 49.621 1.00 48.38 538 GLU A CA 1
ATOM 4143 C C . GLU A 1 538 ? 15.287 8.901 48.217 1.00 48.38 538 GLU A C 1
ATOM 4145 O O . GLU A 1 538 ? 14.676 7.893 47.862 1.00 48.38 538 GLU A O 1
ATOM 4150 N N . TYR A 1 539 ? 15.367 9.983 47.448 1.00 60.81 539 TYR A N 1
ATOM 4151 C CA . TYR A 1 539 ? 15.141 9.926 46.021 1.00 60.81 539 TYR A CA 1
ATOM 4152 C C . TYR A 1 539 ? 16.039 8.817 45.484 1.00 60.81 539 TYR A C 1
ATOM 4154 O O . TYR A 1 539 ? 17.243 8.840 45.753 1.00 60.81 539 TYR A O 1
ATOM 4162 N N . SER A 1 540 ? 15.464 7.853 44.757 1.00 67.50 540 SER A N 1
ATOM 4163 C CA . SER A 1 540 ? 16.275 6.808 44.140 1.00 67.50 540 SER A CA 1
ATOM 4164 C C . SER A 1 540 ? 17.386 7.463 43.306 1.00 67.50 540 SER A C 1
ATOM 4166 O O . SER A 1 540 ? 17.168 8.552 42.745 1.00 67.50 540 SER A O 1
ATOM 4168 N N . PRO A 1 541 ? 18.579 6.851 43.223 1.00 71.44 541 PRO A N 1
ATOM 4169 C CA . PRO A 1 541 ? 19.679 7.377 42.421 1.00 71.44 541 PRO A CA 1
ATOM 4170 C C . PRO A 1 541 ? 19.245 7.747 40.994 1.00 71.44 541 PRO A C 1
ATOM 4172 O O . PRO A 1 541 ? 19.661 8.791 40.488 1.00 71.44 541 PRO A O 1
ATOM 4175 N N .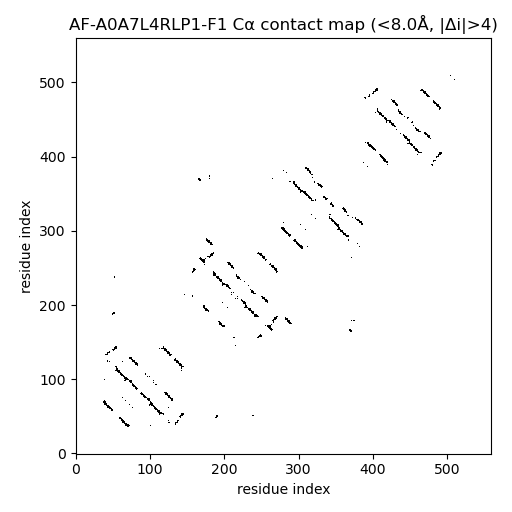 GLU A 1 542 ? 18.317 6.987 40.390 1.00 67.69 542 GLU A N 1
ATOM 4176 C CA . GLU A 1 542 ? 17.794 7.294 39.052 1.00 67.69 542 GLU A CA 1
ATOM 4177 C C . GLU A 1 542 ? 17.012 8.612 39.005 1.00 67.69 542 GLU A C 1
ATOM 4179 O O . GLU A 1 542 ? 17.121 9.376 38.044 1.00 67.69 542 GLU A O 1
ATOM 4184 N N . ARG A 1 543 ? 16.237 8.931 40.050 1.00 68.94 543 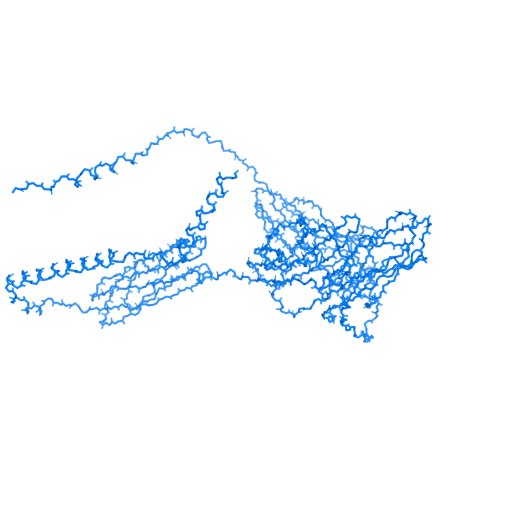ARG A N 1
ATOM 4185 C CA . ARG A 1 543 ? 15.446 10.169 40.103 1.00 68.94 543 ARG A CA 1
ATOM 4186 C C . ARG A 1 543 ? 16.330 11.402 40.291 1.00 68.94 543 ARG A C 1
ATOM 4188 O O . ARG A 1 543 ? 16.029 12.461 39.736 1.00 68.94 543 ARG A O 1
ATOM 4195 N N . LEU A 1 544 ? 17.432 11.267 41.032 1.00 76.50 544 LEU A N 1
ATOM 4196 C CA . LEU A 1 544 ? 18.440 12.324 41.160 1.00 76.50 544 LEU A CA 1
ATOM 4197 C C . LEU A 1 544 ? 19.184 12.561 39.842 1.00 76.50 544 LEU A C 1
ATOM 4199 O O . LEU A 1 544 ? 19.401 13.719 39.475 1.00 76.50 544 LEU A O 1
ATOM 4203 N N . ASP A 1 545 ? 19.519 11.507 39.099 1.00 79.00 545 ASP A N 1
ATOM 4204 C CA . ASP A 1 545 ? 20.141 11.648 37.778 1.00 79.00 545 ASP A CA 1
ATOM 4205 C C . ASP A 1 545 ? 19.185 12.234 36.737 1.00 79.00 545 ASP A C 1
ATOM 4207 O O . ASP A 1 545 ? 19.569 13.122 35.969 1.00 79.00 545 ASP A O 1
ATOM 4211 N N . TYR A 1 546 ? 17.909 11.853 36.778 1.00 79.56 546 TYR A N 1
ATOM 4212 C CA . TYR A 1 546 ? 16.872 12.471 35.956 1.00 79.56 546 TYR A CA 1
ATOM 4213 C C . TYR A 1 546 ? 16.748 13.979 36.233 1.00 79.56 546 TYR A C 1
ATOM 4215 O O . TYR A 1 546 ? 16.748 14.795 35.308 1.00 79.56 546 TYR A O 1
ATOM 4223 N N . MET A 1 547 ? 16.746 14.380 37.508 1.00 78.75 547 MET A N 1
ATOM 4224 C CA . MET A 1 547 ? 16.718 15.791 37.912 1.00 78.75 547 MET A CA 1
ATOM 4225 C C . MET A 1 547 ? 17.969 16.566 37.471 1.00 78.75 547 MET A C 1
ATOM 4227 O O . MET A 1 547 ? 17.856 17.718 37.038 1.00 78.75 547 MET A O 1
ATOM 4231 N N . ARG A 1 548 ? 19.162 15.951 37.514 1.00 87.31 548 ARG A N 1
ATOM 4232 C CA . ARG A 1 548 ? 20.391 16.561 36.970 1.00 87.31 548 ARG A CA 1
ATOM 4233 C C . ARG A 1 548 ? 20.308 16.744 35.456 1.00 87.31 548 ARG A C 1
ATOM 4235 O O . ARG A 1 548 ? 20.718 17.794 34.960 1.00 87.31 548 ARG A O 1
ATOM 4242 N N . ASN A 1 549 ? 19.756 15.771 34.733 1.00 80.62 549 ASN A N 1
ATOM 4243 C CA . ASN A 1 549 ? 19.604 15.844 33.280 1.00 80.62 549 ASN A CA 1
ATOM 4244 C C . ASN A 1 549 ? 18.583 16.908 32.855 1.00 80.62 549 ASN A C 1
ATOM 4246 O O . ASN A 1 549 ? 18.864 17.677 31.936 1.00 80.62 549 ASN A O 1
ATOM 4250 N N . ILE A 1 550 ? 17.467 17.054 33.576 1.00 81.94 550 ILE A N 1
ATOM 4251 C CA . ILE A 1 550 ? 16.525 18.164 33.357 1.00 81.94 550 ILE A CA 1
ATOM 4252 C C . ILE A 1 550 ? 17.210 19.513 33.578 1.00 81.94 550 ILE A C 1
ATOM 4254 O O . ILE A 1 550 ? 17.091 20.408 32.741 1.00 81.94 550 ILE A O 1
ATOM 4258 N N . LYS A 1 551 ? 17.980 19.665 34.662 1.00 84.06 551 LYS A N 1
ATOM 4259 C CA . LYS A 1 551 ? 18.696 20.918 34.935 1.00 84.06 551 LYS A CA 1
ATOM 4260 C C . LYS A 1 551 ? 19.693 21.259 33.820 1.00 84.06 551 LYS A C 1
ATOM 4262 O O . LYS A 1 551 ? 19.763 22.416 33.413 1.00 84.06 551 LYS A O 1
ATOM 4267 N N . LYS A 1 552 ? 20.413 20.265 33.282 1.00 84.62 552 LYS A N 1
ATOM 4268 C CA . LYS A 1 552 ? 21.315 20.447 32.128 1.00 84.62 552 LYS A CA 1
ATOM 4269 C C . LYS A 1 552 ? 20.560 20.882 30.867 1.00 84.62 552 LYS A C 1
ATOM 4271 O O . LYS A 1 552 ? 21.011 21.802 30.191 1.00 84.62 552 LYS A O 1
ATOM 4276 N N . MET A 1 553 ? 19.398 20.290 30.585 1.00 76.31 553 MET A N 1
ATOM 4277 C CA . MET A 1 553 ? 18.570 20.667 29.431 1.00 76.31 553 MET A CA 1
ATOM 4278 C C . MET A 1 553 ? 18.015 22.092 29.541 1.00 76.31 553 MET A C 1
ATOM 4280 O O . MET A 1 553 ? 18.036 22.832 28.560 1.00 76.31 553 MET A O 1
ATOM 4284 N N . VAL A 1 554 ? 17.577 22.515 30.731 1.00 80.25 554 VAL A N 1
ATOM 4285 C CA . VAL A 1 554 ? 17.064 23.879 30.951 1.00 80.25 554 VAL A CA 1
ATOM 4286 C C . VAL A 1 554 ? 18.169 24.928 30.792 1.00 80.25 554 VAL A C 1
ATOM 4288 O O . VAL A 1 554 ? 17.930 25.976 30.199 1.00 80.25 554 VAL A O 1
ATOM 4291 N N . VAL A 1 555 ? 19.392 24.646 31.256 1.00 83.56 555 VAL A N 1
ATOM 4292 C CA . VAL A 1 555 ? 20.539 25.555 31.073 1.00 83.56 555 VAL A CA 1
ATOM 4293 C C . VAL A 1 555 ? 20.970 25.619 29.603 1.00 83.56 555 VAL A C 1
ATOM 4295 O O . VAL A 1 555 ? 21.207 26.709 29.089 1.00 83.56 555 VAL A O 1
ATOM 4298 N N . ALA A 1 556 ? 20.990 24.488 28.892 1.00 77.12 556 ALA A N 1
ATOM 4299 C CA . ALA A 1 556 ? 21.318 24.454 27.464 1.00 77.12 556 ALA A CA 1
ATOM 4300 C C . ALA A 1 556 ? 20.302 25.220 26.596 1.00 77.12 556 ALA A C 1
ATOM 4302 O O . ALA A 1 556 ? 20.677 25.795 25.578 1.00 77.12 556 ALA A O 1
ATOM 4303 N N . LYS A 1 557 ? 19.031 25.267 27.014 1.00 68.12 557 LYS A N 1
ATOM 4304 C CA . LYS A 1 557 ? 17.962 26.002 26.321 1.00 68.12 557 LYS A CA 1
ATOM 4305 C C . LYS A 1 557 ? 17.947 27.508 26.623 1.00 68.12 557 LYS A C 1
ATOM 4307 O O . LYS A 1 557 ? 17.222 28.232 25.961 1.00 68.12 557 LYS A O 1
ATOM 4312 N N . ARG A 1 558 ? 18.707 27.970 27.623 1.00 65.38 558 ARG A N 1
ATOM 4313 C CA . ARG A 1 558 ? 18.820 29.394 27.993 1.00 65.38 558 ARG A CA 1
ATOM 4314 C C . ARG A 1 558 ? 20.051 30.079 27.384 1.00 65.38 558 ARG A C 1
ATOM 4316 O O . ARG A 1 558 ? 20.128 31.299 27.412 1.00 65.38 558 ARG A O 1
ATOM 4323 N N . ASN A 1 559 ? 20.988 29.288 26.855 1.00 59.38 559 ASN A N 1
ATOM 4324 C CA . ASN A 1 559 ? 22.219 29.740 26.193 1.00 59.38 559 ASN A CA 1
ATOM 4325 C C . ASN A 1 559 ? 22.187 29.539 24.661 1.00 59.38 559 ASN A C 1
ATOM 4327 O O . ASN A 1 559 ? 23.221 29.638 24.003 1.00 59.38 559 ASN A O 1
ATOM 4331 N N . LYS A 1 560 ? 21.012 29.228 24.113 1.00 48.72 560 LYS A N 1
ATOM 4332 C CA . LYS A 1 560 ? 20.651 29.359 22.700 1.00 48.72 560 LYS A CA 1
ATOM 4333 C C . LYS A 1 560 ? 19.549 30.399 22.623 1.00 48.72 560 LYS A C 1
ATOM 4335 O O . LYS A 1 560 ? 19.533 31.126 21.612 1.00 48.72 560 LYS A O 1
#

Radius of gyration: 37.84 Å; Cα contacts (8 Å, |Δi|>4): 1199; chains: 1; bounding box: 70×70×119 Å

Sequence (560 aa):
MRPRIEIAILFSSFLLLLAIPICSEGYTTTQTYMAVTEPRVEVRDLTLNSYSVYPGSSIDFSVSLRNFGTASTTATSEVKIYDASDTVVGTISYDAVVLYPGQMATIQKTWSTGSLPIGTYRAVAQASYESNLSNTVEKNFSIINPTTPPGQPTKEVLPIIIPPTITPVKGKVVFLKTTVLKELLAGEGGVESISLKNVGESILNITLSLGGIPQEWAVLPSDKTLILPNETRIMNLGLSLPQDVPAGDYLVKLDANGGANSTDFLALRVKSYPEDYDEPIALKTIRIDENERKTIVSIDLKNPSKDVMDVVQLQERIPSSLNNEQIEFLDKQGKILTVNGAKMIVWEFTNIHPQETFHISYNINNFLTDYSTYMSWHISQILVTSKQSTADLVRVLELTSSSIGKNGTGEVSASVLYVGNEPEEVTILLEVPQGFNAEPTTITRILIPKAVTSVNFKLTASKIEHDTYMVRLFVLGKDFSTYMATPVLVSREITPSSFSLLSVLSLEQVVAISSFMAAAVVVTTLSYRRIRIGSKAEYSPERLDYMRNIKKMVVAKRNK

Mean predicted aligned error: 16.83 Å

Solvent-accessible surface area (backbone atoms only — not comparable to full-atom values): 31289 Å² total; per-residue (Å²): 136,85,87,92,85,71,78,78,63,69,68,67,70,71,75,75,77,84,81,75,85,81,81,73,90,70,86,72,83,78,78,79,75,81,72,82,66,45,59,38,58,37,48,77,47,65,48,62,71,46,49,53,44,41,61,56,38,73,41,43,42,34,42,31,37,33,22,76,22,70,26,63,46,57,36,32,42,38,37,41,29,22,42,85,82,73,43,80,79,46,76,48,80,52,75,76,44,81,35,46,54,70,34,72,51,74,51,74,51,76,45,68,49,45,87,50,72,71,43,55,34,38,39,38,37,38,31,40,39,95,93,42,72,35,52,73,37,75,47,71,34,33,32,43,78,74,79,66,75,92,80,65,82,72,76,82,72,71,60,51,84,79,59,90,68,42,63,62,43,78,37,43,42,38,80,38,28,42,55,43,27,39,44,46,48,46,50,35,35,46,77,45,66,36,28,38,28,25,77,40,91,54,75,29,64,33,41,49,47,80,37,74,58,66,68,69,37,45,46,58,91,66,45,64,51,78,38,46,52,69,35,74,47,79,46,57,40,37,36,38,40,56,67,83,52,67,56,38,39,34,52,37,36,42,37,40,40,45,92,39,64,15,35,42,62,26,34,40,33,34,44,68,74,64,100,78,50,62,64,72,44,77,34,47,35,35,32,39,30,63,84,80,35,24,27,40,42,38,36,40,39,33,27,66,19,92,54,68,41,45,32,42,36,43,33,37,59,49,56,76,93,60,47,90,51,60,75,47,64,75,50,70,77,55,50,79,44,75,59,97,86,33,39,29,39,38,40,80,44,64,60,46,42,50,70,36,68,48,73,36,34,34,37,31,70,42,71,71,74,51,45,33,60,62,64,71,61,57,79,68,45,76,46,78,43,68,66,75,52,67,47,81,32,47,43,78,76,45,65,49,53,44,70,19,42,68,64,25,68,30,45,38,41,36,35,36,37,26,66,42,88,60,74,43,66,32,42,36,36,54,51,64,50,92,50,50,46,53,51,63,43,63,47,77,46,71,45,50,49,66,35,74,47,76,49,73,27,40,34,35,39,47,91,60,75,77,48,76,43,65,34,36,41,36,45,33,44,93,90,36,68,48,73,51,72,35,67,33,44,34,41,74,74,77,67,77,90,74,71,75,82,69,84,79,62,53,73,66,52,52,52,49,52,53,49,51,51,52,50,47,53,51,50,52,54,50,50,53,48,48,54,60,70,68,50,68,79,74,68,51,70,68,58,54,52,50,53,52,50,50,53,52,51,56,54,58,64,72,77,106

Nearest PDB structures (foldseek):
  5axh-assembly1_A  TM=8.893E-01  e=1.526E-04  Thermoanaerobacter pseudethanolicus ATCC 33223
  7som-assembly1_E  TM=2.402E-01  e=1.106E-11  Chlamydomonas reinhardtii
  5axg-assembly1_A  TM=7.824E-01  e=2.957E-04  Thermoanaerobacter pseudethanolicus ATCC 33223
  3wnk-assembly1_A  TM=2.133E-01  e=1.205E-04  Niallia circulans
  7cwd-assembly1_A  TM=2.143E-01  e=1.474E-03  Niallia circulans

pLDDT: mean 85.89, std 16.83, range [33.44, 98.62]

Foldseek 3Di:
DDDDPDPPPVVVPPVPPPDDPPDDPDPDPPPPPPPPFDWAKAFPDWDWQAQEAAAFDKIKIKIKMFTQTRAKWKKKKKKFKAFPVRDGPDMDTWDIDIHHHGDMDMTMDMDTNHRPDWGKMKIKMWMDIPNDIHDIDMDMGTHDHQPDDPDDPDPQQDADDDDLWFFKFDDQKDWQKFWAEWEDEAQGKDKTKTKIFRQDQAKWWKFKDKDQDDPSQKDWPDRIDIHGHGRIDITMIIGGHHNPRDFHWTKIWMWIDTPTIIIDIHIYGYDYDPPADQDKDKIWIWMARNVQQKIKIKIKIWGQHQAWQAKKKFKFWDDPVLQVWDKAWPDDDWDWDQDPNITMTIDMDGRQHHGRIDMTMMMTSHDDSISSRVNPGDRPDMDGDRPPPQQNQKDWPDWDWDAAEAQGKIKIKIKMFGQDDDWFWKKKAKAFDPQKDKVVRIDIDTHDHGDIDMDMIMMGGHPDDFDKTKMKIWIGGPRDIDIDIDIHGHDYPPPVVPPPPPPPDDPVNVVVVVVVVVVVVVVVVVVVVCVVVVPPPPPPPVNVVVVVVVVVVVVVVVVD